Protein AF-0000000068850334 (afdb_homodimer)

Sequence (724 aa):
MRSKGRSIRSPPPAPRVQGRVHPGDVSRIAIVGTGTIGSGWAAVYLAKGYSVTAYVRTQASEDKFYSFLQSAWSKILVRGVASASDTDGWRRVKCVRSLAECVATADYVQESVVEELGLKQRIIQQIDDLAPPHVLIGTSSSFIPLSLVRARATRAPERIATAHPTLPQWDSFVEVLGSSAAHTDWLASFYGQERLRLDVAVLRKEMYGHAINALNAALSNTAFCLVNGGVCSMEDMDKSVLHLAKLIVASGGASGAMVGIVGGGSPQGATLLFTDMMLGAPVAMSACLVSWCHLPHALAAACLALLRLLGGYASLSFVKRLATWFVGLWCGPCFARWSALGGAKAFQERAIQRMSKIEEMDMRSKGRSIRSPPPAPRVQGRVHPGDVSRIAIVGTGTIGSGWAAVYLAKGYSVTAYVRTQASEDKFYSFLQSAWSKILVRGVASASDTDGWRRVKCVRSLAECVATADYVQESVVEELGLKQRIIQQIDDLAPPHVLIGTSSSFIPLSLVRARATRAPERIATAHPTLPQWDSFVEVLGSSAAHTDWLASFYGQERLRLDVAVLRKEMYGHAINALNAALSNTAFCLVNGGVCSMEDMDKSVLHLAKLIVASGGASGAMVGIVGGGSPQGATLLFTDMMLGAPVAMSACLVSWCHLPHALAAACLALLRLLGGYASLSFVKRLATWFVGLWCGPCFARWSALGGAKAFQERAIQRMSKIEEMD

Foldseek 3Di:
DPPPPPPPPDPPQQPPDPLADFLVRFAEEFFEAQPLVSLLVLLLCLQLRHAYEYAAQDPVRVVNSLVSNLVNNVLLCVLVSHPVVPSPSSVSYHYDNDPLVRQAPGNEYEYEHDQDLVVLLVVLQVSLVRHDRRYAYEYQHQFDWLCSSLVNHDNCSQSYWYWHDDSNSNQLETEIGGSDPSSQSSVCVNSPCVGSPGHYHGDYDTHGRPDPRVVVCLLVLLLQLCCQVVVDHNVVSVVVVVVVVLQQVLLVHPLQNQQQPQQLLDLLSSLLVVLLVVLCVLVSVLSSCVSPPPPPPVVNVVSVVVNVVSVVVCPPPVSSVVSSVVSCVPCVVVSVVSSVPHNDPVSVVSSVVSSVVVVVVD/DPPPPPPPPDPPQQPPDPLADFLVRFAEEFFEAQPLVSLLVLLLCLQLRHAYEYAAQDPVRVVNSLVSNLVNNVLLCVLVSHPVVPSPSSVSYHYDNDPLVRQAPGNEYEYEHDQDLVVLLVVLQVSLVRHDRRYAYEYQHQFDWLCSSLVNHDNCSQSYWYWHDDSNSSQLETEIGGSDPSSQSSVCVNSPCVGSPGHYHGDYDTHGRPDPRVVVCLLVLLLQLCCQVVVDHNVVSVVVVVVVVLQQVLLVHPLSNQQFPQQLLDLLSSLLVVLLVVLCVLVSVLSSCVSPPPPPPVVNVVSVVVNVVSVVVCPPPVSSVVSSVVSCVPCVVVSVVSSVVHNDPVSVVSSVVSSVVVVVVD

pLDDT: mean 80.31, std 19.25, range [22.86, 98.88]

Organism: Emiliania huxleyi (strain CCMP1516) (NCBI:txid280463)

Radius of gyration: 26.89 Å; Cα contacts (8 Å, |Δi|>4): 1417; chains: 2; bounding box: 62×80×63 Å

Nearest PDB structures (foldseek):
  6tnm-assembly1_A  TM=8.345E-01  e=6.930E-11  Escherichia coli K-12
  8opx-assembly1_B  TM=6.723E-01  e=6.814E-13  Mycobacterium tuberculosis H37Rv
  8opw-assembly1_A  TM=6.493E-01  e=1.882E-12  Mycobacterium tuberculosis H37Rv
  7o4u-assembly2_B  TM=6.539E-01  e=3.127E-12  Mycobacterium tuberculosis H37Rv
  1wdk-assembly1_A  TM=7.004E-01  e=3.403E-11  Pseudomonas fragi

Solvent-accessible surface area (backbone atoms only — not comparable to full-atom values): 35845 Å² total; per-residue (Å²): 134,82,79,72,71,77,70,76,71,71,75,74,82,60,73,80,47,88,70,43,62,49,59,89,69,54,49,32,35,16,35,39,26,52,43,70,66,24,15,24,49,51,35,54,43,43,52,73,68,36,45,41,28,32,39,31,84,42,72,66,50,41,55,50,26,50,53,39,20,50,54,34,35,55,48,31,32,74,66,58,67,29,59,75,85,54,80,65,55,65,67,69,52,40,78,38,72,36,66,55,69,30,30,53,74,34,39,31,36,42,37,32,57,70,98,37,57,70,60,42,19,53,52,45,24,51,47,48,69,50,31,51,85,36,33,45,36,30,30,38,56,63,43,65,35,57,72,64,44,37,60,64,28,74,78,55,43,64,43,40,28,34,45,23,57,51,78,54,62,76,50,62,41,35,38,28,33,34,67,39,72,57,51,22,42,42,49,45,46,35,43,12,74,83,60,63,53,25,48,63,24,56,40,72,41,83,39,55,19,46,64,48,45,35,40,48,32,40,33,50,47,43,50,49,14,40,33,74,65,48,27,27,48,67,72,30,46,29,49,34,50,27,53,53,20,42,44,22,46,25,35,73,8,52,52,27,28,47,24,12,58,64,12,60,17,30,47,66,41,26,33,53,52,48,24,57,31,54,57,27,36,57,45,44,50,35,41,27,46,42,49,66,38,81,43,58,71,62,56,37,46,46,42,47,47,49,28,51,53,43,53,62,35,62,58,35,67,67,51,43,53,52,39,34,51,52,35,40,68,71,44,33,69,59,33,58,67,33,24,76,68,18,45,40,71,68,42,50,52,50,21,50,52,41,38,50,56,55,59,65,72,105,134,79,82,71,70,76,70,76,70,68,76,72,81,62,72,80,46,88,70,43,63,48,58,88,70,54,51,31,36,15,35,39,27,52,44,70,65,24,16,26,50,50,34,54,42,43,50,73,67,37,45,41,28,32,39,32,85,42,72,66,50,41,54,51,24,49,53,40,23,50,54,34,36,55,49,31,33,76,66,58,67,26,58,75,84,52,79,63,54,64,68,70,53,39,77,37,71,37,67,54,69,29,30,55,75,33,41,31,36,42,36,31,55,70,98,39,57,70,60,40,18,52,51,46,25,50,48,50,70,51,32,52,85,35,33,44,36,31,29,39,56,63,43,67,34,58,72,64,44,39,61,66,29,75,78,55,42,63,44,38,28,35,46,23,57,51,78,55,63,77,49,62,43,35,38,30,33,33,67,37,72,57,51,22,41,42,48,46,47,35,42,12,73,83,61,64,54,25,48,63,23,58,40,74,40,82,39,54,20,48,65,50,45,33,38,48,31,39,34,49,47,42,52,49,14,39,33,75,67,48,27,26,49,67,72,30,46,28,50,33,50,26,54,55,21,42,45,20,48,24,36,74,7,51,49,29,27,48,24,13,57,63,10,57,19,30,49,66,41,26,32,54,52,48,24,57,32,54,58,28,35,60,44,45,50,36,41,27,46,40,50,67,37,80,42,55,71,62,54,36,44,46,43,48,48,49,27,53,54,43,54,60,35,63,56,34,66,67,52,42,51,52,39,34,50,52,35,40,68,71,44,33,70,57,34,57,66,31,24,78,75,18,44,45,68,68,50,52,51,50,20,50,53,41,39,50,56,54,59,65,72,104

Structure (mmCIF, N/CA/C/O backbone):
data_AF-0000000068850334-model_v1
#
loop_
_entity.id
_entity.type
_entity.pdbx_description
1 polymer '3-hydroxyacyl-CoA dehydrogenase NAD binding domain-containing protein'
#
loop_
_atom_site.group_PDB
_atom_site.id
_atom_site.type_symbol
_atom_site.label_atom_id
_atom_site.label_alt_id
_atom_site.label_comp_id
_atom_site.label_asym_id
_atom_site.label_entity_id
_atom_site.label_seq_id
_atom_site.pdbx_PDB_ins_code
_atom_site.Cartn_x
_atom_site.Cartn_y
_atom_site.Cartn_z
_atom_site.occupancy
_atom_site.B_iso_or_equiv
_atom_site.auth_seq_id
_atom_site.auth_comp_id
_atom_site.auth_asym_id
_atom_site.auth_atom_id
_a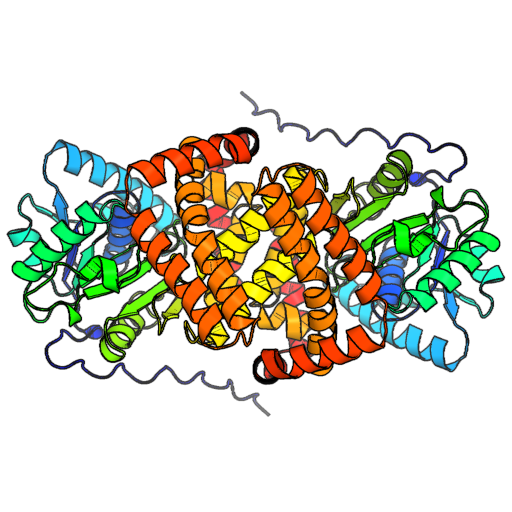tom_site.pdbx_PDB_model_num
ATOM 1 N N . MET A 1 1 ? -29.906 7.535 -24.844 1 24.23 1 MET A N 1
ATOM 2 C CA . MET A 1 1 ? -30.172 8 -23.484 1 24.23 1 MET A CA 1
ATOM 3 C C . MET A 1 1 ? -28.875 8.328 -22.766 1 24.23 1 MET A C 1
ATOM 5 O O . MET A 1 1 ? -27.984 7.484 -22.656 1 24.23 1 MET A O 1
ATOM 9 N N . ARG A 1 2 ? -28.578 9.695 -22.641 1 27.28 2 ARG A N 1
ATOM 10 C CA . ARG A 1 2 ? -27.453 10.508 -22.156 1 27.28 2 ARG A CA 1
ATOM 11 C C . ARG A 1 2 ? -27.141 10.188 -20.703 1 27.28 2 ARG A C 1
ATOM 13 O O . ARG A 1 2 ? -28 10.266 -19.828 1 27.28 2 ARG A O 1
ATOM 20 N N . SER A 1 3 ? -26.297 9.211 -20.469 1 23.38 3 SER A N 1
ATOM 21 C CA . SER A 1 3 ? -25.797 8.82 -19.156 1 23.38 3 SER A CA 1
ATOM 22 C C . SER A 1 3 ? -25.375 10.039 -18.344 1 23.38 3 SER A C 1
ATOM 24 O O . SER A 1 3 ? -24.5 10.797 -18.781 1 23.38 3 SER A O 1
ATOM 26 N N . LYS A 1 4 ? -26.359 10.664 -17.703 1 30.31 4 LYS A N 1
ATOM 27 C CA . LYS A 1 4 ? -26.188 11.828 -16.844 1 30.31 4 LYS A CA 1
ATOM 28 C C . LYS A 1 4 ? -25.031 11.625 -15.875 1 30.31 4 LYS A C 1
ATOM 30 O O . LYS A 1 4 ? -24.969 10.617 -15.164 1 30.31 4 LYS A O 1
ATOM 35 N N . GLY A 1 5 ? -23.891 12.18 -16.125 1 25.73 5 GLY A N 1
ATOM 36 C CA . GLY A 1 5 ? -22.688 12.328 -15.328 1 25.73 5 GLY A CA 1
ATOM 37 C C . GLY A 1 5 ? -22.984 12.625 -13.867 1 25.73 5 GLY A C 1
ATOM 38 O O . GLY A 1 5 ? -23.719 13.555 -13.547 1 25.73 5 GLY A O 1
ATOM 39 N N . ARG A 1 6 ? -23.188 11.602 -13.117 1 32.12 6 ARG A N 1
ATOM 40 C CA . ARG A 1 6 ? -23.516 11.875 -11.719 1 32.12 6 ARG A CA 1
ATOM 41 C C . ARG A 1 6 ? -22.719 13.062 -11.195 1 32.12 6 ARG A C 1
ATOM 43 O O . ARG A 1 6 ? -21.484 13.039 -11.211 1 32.12 6 ARG A O 1
ATOM 50 N N . SER A 1 7 ? -23.219 14.203 -11.234 1 25.81 7 SER A N 1
ATOM 51 C CA . SER A 1 7 ? -22.656 15.422 -10.656 1 25.81 7 SER A CA 1
ATOM 52 C C . SER A 1 7 ? -22.172 15.188 -9.234 1 25.81 7 SER A C 1
ATOM 54 O O . SER A 1 7 ? -22.969 14.82 -8.359 1 25.81 7 SER A O 1
ATOM 56 N N . ILE A 1 8 ? -21.078 14.641 -9.023 1 32.34 8 ILE A N 1
ATOM 57 C CA . ILE A 1 8 ? -20.5 14.68 -7.684 1 32.34 8 ILE A CA 1
ATOM 58 C C . ILE A 1 8 ? -20.797 16.031 -7.035 1 32.34 8 ILE A C 1
ATOM 60 O O . ILE A 1 8 ? -20.328 17.062 -7.508 1 32.34 8 ILE A O 1
ATOM 64 N N . ARG A 1 9 ? -21.906 16.109 -6.383 1 33.59 9 ARG A N 1
ATOM 65 C CA . ARG A 1 9 ? -22.359 17.297 -5.648 1 33.59 9 ARG A CA 1
ATOM 66 C C . ARG A 1 9 ? -21.234 17.844 -4.781 1 33.59 9 ARG A C 1
ATOM 68 O O . ARG A 1 9 ? -20.516 17.094 -4.125 1 33.59 9 ARG A O 1
ATOM 75 N N . SER A 1 10 ? -20.719 19 -5.098 1 34.28 10 SER A N 1
ATOM 76 C CA . SER A 1 10 ? -19.812 19.766 -4.254 1 34.28 10 SER A CA 1
ATOM 77 C C . SER A 1 10 ? -20.219 19.688 -2.785 1 34.28 10 SER A C 1
ATOM 79 O O . SER A 1 10 ? -21.406 19.75 -2.461 1 34.28 10 SER A O 1
ATOM 81 N N . PRO A 1 11 ? -19.406 19.078 -1.996 1 41.03 11 PRO A N 1
ATOM 82 C CA . PRO A 1 11 ? -19.859 19.125 -0.604 1 41.03 11 PRO A CA 1
ATOM 83 C C . PRO A 1 11 ? -20.453 20.469 -0.211 1 41.03 11 PRO A C 1
ATOM 85 O O . PRO A 1 11 ? -20.141 21.484 -0.819 1 41.03 11 PRO A O 1
ATOM 88 N N . PRO A 1 12 ? -21.625 20.516 0.345 1 45.41 12 PRO A N 1
ATOM 89 C CA . PRO A 1 12 ? -22.219 21.781 0.777 1 45.41 12 PRO A CA 1
ATOM 90 C C . PRO A 1 12 ? -21.203 22.734 1.393 1 45.41 12 PRO A C 1
ATOM 92 O O . PRO A 1 12 ? -20.156 22.312 1.886 1 45.41 12 PRO A O 1
ATOM 95 N N . PRO A 1 13 ? -21.359 24.078 1.088 1 48.28 13 PRO A N 1
ATOM 96 C CA . PRO A 1 13 ? -20.516 25.109 1.704 1 48.28 13 PRO A CA 1
ATOM 97 C C . PRO A 1 13 ? -20.359 24.906 3.209 1 48.28 13 PRO A C 1
ATOM 99 O O . PRO A 1 13 ? -21.281 24.438 3.877 1 48.28 13 PRO A O 1
ATOM 102 N N . ALA A 1 14 ? -19.109 24.859 3.701 1 55.06 14 ALA A N 1
ATOM 103 C CA . ALA A 1 14 ? -18.797 24.656 5.113 1 55.06 14 ALA A CA 1
ATOM 104 C C . ALA A 1 14 ? -19.578 25.625 5.992 1 55.06 14 ALA A C 1
ATOM 106 O O . ALA A 1 14 ? -19.688 26.812 5.664 1 55.06 14 ALA A O 1
ATOM 107 N N . PRO A 1 15 ? -20.344 25.156 6.957 1 52.69 15 PRO A N 1
ATOM 108 C CA . PRO A 1 15 ? -21.047 26.062 7.875 1 52.69 15 PRO A CA 1
ATOM 109 C C . PRO A 1 15 ? -20.109 27.062 8.555 1 52.69 15 PRO A C 1
ATOM 111 O O . PRO A 1 15 ? -18.922 26.766 8.766 1 52.69 15 PRO A O 1
ATOM 114 N N . ARG A 1 16 ? -20.438 28.375 8.57 1 63.31 16 ARG A N 1
ATOM 115 C CA . ARG A 1 16 ? -19.703 29.406 9.312 1 63.31 16 ARG A CA 1
ATOM 116 C C . ARG A 1 16 ? -19.5 28.969 10.766 1 63.31 16 ARG A C 1
ATOM 118 O O . ARG A 1 16 ? -20.453 28.578 11.438 1 63.31 16 ARG A O 1
ATOM 125 N N . VAL A 1 17 ? -18.25 28.625 11.039 1 73.44 17 VAL A N 1
ATOM 126 C CA . VAL A 1 17 ? -17.938 28.406 12.445 1 73.44 17 VAL A CA 1
ATOM 127 C C . VAL A 1 17 ? -18 29.734 13.203 1 73.44 17 VAL A C 1
ATOM 129 O O . VAL A 1 17 ? -17.312 30.688 12.852 1 73.44 17 VAL A O 1
ATOM 132 N N . GLN A 1 18 ? -18.922 29.828 14.086 1 70.38 18 GLN A N 1
ATOM 133 C CA . GLN A 1 18 ? -19.141 31.078 14.797 1 70.38 18 GLN A CA 1
ATOM 134 C C . GLN A 1 18 ? -17.828 31.594 15.398 1 70.38 18 GLN A C 1
ATOM 136 O O . GLN A 1 18 ? -17.094 30.844 16.047 1 70.38 18 GLN A O 1
ATOM 141 N N . GLY A 1 19 ? -17.406 32.875 15 1 76.56 19 GLY A N 1
ATOM 142 C CA . GLY A 1 19 ? -16.266 33.531 15.578 1 76.56 19 GLY A CA 1
ATOM 143 C C . GLY A 1 19 ? -14.969 33.281 14.844 1 76.56 19 GLY A C 1
ATOM 144 O O . GLY A 1 19 ? -13.898 33.688 15.281 1 76.56 19 GLY A O 1
ATOM 145 N N . ARG A 1 20 ? -15.156 32.531 13.742 1 84 20 ARG A N 1
ATOM 146 C CA . ARG A 1 20 ? -13.953 32.25 12.969 1 84 20 ARG A CA 1
ATOM 147 C C . ARG A 1 20 ? -14.023 32.906 11.594 1 84 20 ARG A C 1
ATOM 149 O O . ARG A 1 20 ? -15.109 33.156 11.07 1 84 20 ARG A O 1
ATOM 156 N N . VAL A 1 21 ? -12.844 33.156 11.07 1 90 21 VAL A N 1
ATOM 157 C CA . VAL A 1 21 ? -12.758 33.562 9.672 1 90 21 VAL A CA 1
ATOM 158 C C . VAL A 1 21 ? -13.312 32.469 8.766 1 90 21 VAL A C 1
ATOM 160 O O . VAL A 1 21 ? -13.055 31.297 8.977 1 90 21 VAL A O 1
ATOM 163 N N . HIS A 1 22 ? -14.133 32.875 7.805 1 92.31 22 HIS A N 1
ATOM 164 C CA . HIS A 1 22 ? -14.594 31.922 6.809 1 92.31 22 HIS A CA 1
ATOM 165 C C . HIS A 1 22 ? -13.445 31.469 5.922 1 92.31 22 HIS A C 1
ATOM 167 O O . HIS A 1 22 ? -12.594 32.281 5.531 1 92.31 22 HIS A O 1
ATOM 173 N N . PRO A 1 23 ? -13.398 30.156 5.621 1 93.56 23 PRO A N 1
ATOM 174 C CA . PRO A 1 23 ? -12.305 29.656 4.773 1 93.56 23 PRO A CA 1
ATOM 175 C C . PRO A 1 23 ? -12.156 30.469 3.484 1 93.56 23 PRO A C 1
ATOM 177 O O . PRO A 1 23 ? -11.031 30.672 3.01 1 93.56 23 PRO A O 1
ATOM 180 N N . GLY A 1 24 ? -13.188 30.938 2.922 1 92.81 24 GLY A N 1
ATOM 181 C CA . GLY A 1 24 ? -13.172 31.719 1.694 1 92.81 24 GLY A CA 1
ATOM 182 C C . GLY A 1 24 ? -12.617 33.125 1.884 1 92.81 24 GLY A C 1
ATOM 183 O O . GLY A 1 24 ? -12.281 33.812 0.91 1 92.81 24 GLY A O 1
ATOM 184 N N . ASP A 1 25 ? -12.484 33.594 3.119 1 94.31 25 ASP A N 1
ATOM 185 C CA . ASP A 1 25 ? -12.055 34.938 3.408 1 94.31 25 ASP A CA 1
ATOM 186 C C . ASP A 1 25 ? -10.602 34.969 3.889 1 94.31 25 ASP A C 1
ATOM 188 O O . ASP A 1 25 ? -10.078 36.031 4.238 1 94.31 25 ASP A O 1
ATOM 192 N N . VAL A 1 26 ? -9.984 33.844 3.941 1 96.81 26 VAL A N 1
ATOM 193 C CA . VAL A 1 26 ? -8.586 33.781 4.336 1 96.81 26 VAL A CA 1
ATOM 194 C C . VAL A 1 26 ? -7.715 34.406 3.26 1 96.81 26 VAL A C 1
ATOM 196 O O . VAL A 1 26 ? -7.871 34.125 2.07 1 96.81 26 VAL A O 1
ATOM 199 N N . SER A 1 27 ? -6.789 35.312 3.648 1 97.31 27 SER A N 1
ATOM 200 C CA . SER A 1 27 ? -5.863 35.938 2.717 1 97.31 27 SER A CA 1
ATOM 201 C C . SER A 1 27 ? -4.445 35.969 3.273 1 97.31 27 SER A C 1
ATOM 203 O O . SER A 1 27 ? -3.475 35.938 2.516 1 97.31 27 SER A O 1
ATOM 205 N N . ARG A 1 28 ? -4.352 36.062 4.57 1 98.31 28 ARG A N 1
ATOM 206 C CA . ARG A 1 28 ? -3.059 36.156 5.246 1 98.31 28 ARG A CA 1
ATOM 207 C C . ARG A 1 28 ? -2.807 34.906 6.09 1 98.31 28 ARG A C 1
ATOM 209 O O . ARG A 1 28 ? -3.592 34.594 6.988 1 98.31 28 ARG A O 1
ATOM 216 N N . ILE A 1 29 ? -1.682 34.25 5.832 1 98.56 29 ILE A N 1
ATOM 217 C CA . ILE A 1 29 ? -1.354 33.031 6.543 1 98.56 29 ILE A CA 1
ATOM 218 C C . ILE A 1 29 ? -0.015 33.188 7.258 1 98.56 29 ILE A C 1
ATOM 220 O O . ILE A 1 29 ? 0.958 33.656 6.672 1 98.56 29 ILE A O 1
ATOM 224 N N . ALA A 1 30 ? -0.006 32.875 8.508 1 98.88 30 ALA A N 1
ATOM 225 C CA . ALA A 1 30 ? 1.227 32.875 9.297 1 98.88 30 ALA A CA 1
ATOM 226 C C . ALA A 1 30 ? 1.837 31.469 9.352 1 98.88 30 ALA A C 1
ATOM 228 O O . ALA A 1 30 ? 1.125 30.484 9.555 1 98.88 30 ALA A O 1
ATOM 229 N N . ILE A 1 31 ? 3.121 31.422 9.211 1 98.56 31 ILE A N 1
ATOM 230 C CA . ILE A 1 31 ? 3.881 30.172 9.305 1 98.56 31 ILE A CA 1
ATOM 231 C C . ILE A 1 31 ? 4.773 30.219 10.547 1 98.56 31 ILE A C 1
ATOM 233 O O . ILE A 1 31 ? 5.613 31.109 10.688 1 98.56 31 ILE A O 1
ATOM 237 N N . VAL A 1 32 ? 4.57 29.297 11.406 1 98.62 32 VAL A N 1
ATOM 238 C CA . VAL A 1 32 ? 5.426 29.125 12.578 1 98.62 32 VAL A CA 1
ATOM 239 C C . VAL A 1 32 ? 6.117 27.766 12.516 1 98.62 32 VAL A C 1
ATOM 241 O O . VAL A 1 32 ? 5.473 26.734 12.664 1 98.62 32 VAL A O 1
ATOM 244 N N . GLY A 1 33 ? 7.363 27.672 12.414 1 97.38 33 GLY A N 1
ATOM 245 C CA . GLY A 1 33 ? 8.156 26.516 12.016 1 97.38 33 GLY A CA 1
ATOM 246 C C . GLY A 1 33 ? 8.555 26.547 10.555 1 97.38 33 GLY A C 1
ATOM 247 O O . GLY A 1 33 ? 7.703 26.422 9.664 1 97.38 33 GLY A O 1
ATOM 248 N N . THR A 1 34 ? 9.867 26.703 10.344 1 96.56 34 THR A N 1
ATOM 249 C CA . THR A 1 34 ? 10.312 27 8.992 1 96.56 34 THR A CA 1
ATOM 250 C C . THR A 1 34 ? 11.273 25.922 8.484 1 96.56 34 THR A C 1
ATOM 252 O O . THR A 1 34 ? 12.227 26.219 7.77 1 96.56 34 THR A O 1
ATOM 255 N N . GLY A 1 35 ? 11.047 24.734 8.914 1 91.81 35 GLY A N 1
ATOM 256 C CA . GLY A 1 35 ? 11.766 23.578 8.367 1 91.81 35 GLY A CA 1
ATOM 257 C C . GLY A 1 35 ? 11.172 23.078 7.07 1 91.81 35 GLY A C 1
ATOM 258 O O . GLY A 1 35 ? 10.562 23.828 6.316 1 91.81 35 GLY A O 1
ATOM 259 N N . THR A 1 36 ? 11.359 21.812 6.793 1 86.94 36 THR A N 1
ATOM 260 C CA . THR A 1 36 ? 10.93 21.203 5.543 1 86.94 36 THR A CA 1
ATOM 261 C C . THR A 1 36 ? 9.414 21.297 5.375 1 86.94 36 THR A C 1
ATOM 263 O O . THR A 1 36 ? 8.93 21.734 4.328 1 86.94 36 THR A O 1
ATOM 266 N N . ILE A 1 37 ? 8.664 20.984 6.41 1 90.44 37 ILE A N 1
ATOM 267 C CA . ILE A 1 37 ? 7.211 20.969 6.316 1 90.44 37 ILE A CA 1
ATOM 268 C C . ILE A 1 37 ? 6.691 22.406 6.211 1 90.44 37 ILE A C 1
ATOM 270 O O . ILE A 1 37 ? 5.855 22.703 5.355 1 90.44 37 ILE A O 1
ATOM 274 N N . GLY A 1 38 ? 7.223 23.266 7.105 1 95.06 38 GLY A N 1
ATOM 275 C CA . GLY A 1 38 ? 6.801 24.656 7.07 1 95.06 38 GLY A CA 1
ATOM 276 C C . GLY A 1 38 ? 7.074 25.328 5.742 1 95.06 38 GLY A C 1
ATOM 277 O O . GLY A 1 38 ? 6.234 26.078 5.23 1 95.06 38 GLY A O 1
ATOM 278 N N . SER A 1 39 ? 8.25 25.094 5.18 1 94.88 39 SER A N 1
ATOM 279 C CA . SER A 1 39 ? 8.594 25.672 3.885 1 94.88 39 SER A CA 1
ATOM 280 C C . SER A 1 39 ? 7.711 25.109 2.777 1 94.88 39 SER A C 1
ATOM 282 O O . SER A 1 39 ? 7.383 25.797 1.815 1 94.88 39 SER A O 1
ATOM 284 N N . GLY A 1 40 ? 7.414 23.828 2.912 1 93.38 40 GLY A N 1
ATOM 285 C CA . GLY A 1 40 ? 6.488 23.234 1.965 1 93.38 40 GLY A CA 1
ATOM 286 C C . GLY A 1 40 ? 5.121 23.891 1.966 1 93.38 40 GLY A C 1
ATOM 287 O O . GLY A 1 40 ? 4.586 24.219 0.906 1 93.38 40 GLY A O 1
ATOM 288 N N . TRP A 1 41 ? 4.598 24.125 3.113 1 95.69 41 TRP A N 1
ATOM 289 C CA . TRP A 1 41 ? 3.314 24.812 3.232 1 95.69 41 TRP A CA 1
ATOM 290 C C . TRP A 1 41 ? 3.404 26.234 2.684 1 95.69 41 TRP A C 1
ATOM 292 O O . TRP A 1 41 ? 2.527 26.672 1.937 1 95.69 41 TRP A O 1
ATOM 302 N N . ALA A 1 42 ? 4.445 26.906 3.084 1 96.81 42 ALA A N 1
ATOM 303 C CA . ALA A 1 42 ? 4.629 28.266 2.602 1 96.81 42 ALA A CA 1
ATOM 304 C C . ALA A 1 42 ? 4.605 28.312 1.076 1 96.81 42 ALA A C 1
ATOM 306 O O . ALA A 1 42 ? 3.949 29.188 0.488 1 96.81 42 ALA A O 1
ATOM 307 N N . ALA A 1 43 ? 5.301 27.391 0.461 1 95.38 43 ALA A N 1
ATOM 308 C CA . ALA A 1 43 ? 5.359 27.344 -0.998 1 95.38 43 ALA A CA 1
ATOM 309 C C . ALA A 1 43 ? 3.971 27.141 -1.598 1 95.38 43 ALA A C 1
ATOM 311 O O . ALA A 1 43 ? 3.6 27.828 -2.553 1 95.38 43 ALA A O 1
ATOM 312 N N . VAL A 1 44 ? 3.207 26.234 -1.049 1 94.12 44 VAL A N 1
ATOM 313 C CA . VAL A 1 44 ? 1.87 25.938 -1.554 1 94.12 44 VAL A CA 1
ATOM 314 C C . VAL A 1 44 ? 0.968 27.156 -1.382 1 94.12 44 VAL A C 1
ATOM 316 O O . VAL A 1 44 ? 0.255 27.547 -2.311 1 94.12 44 VAL A O 1
ATOM 319 N N . TYR A 1 45 ? 0.988 27.781 -0.195 1 96.25 45 TYR A N 1
ATOM 320 C CA . TYR A 1 45 ? 0.154 28.953 0.066 1 96.25 45 TYR A CA 1
ATOM 321 C C . TYR A 1 45 ? 0.504 30.094 -0.878 1 96.25 45 TYR A C 1
ATOM 323 O O . TYR A 1 45 ? -0.385 30.734 -1.446 1 96.25 45 TYR A O 1
ATOM 331 N N . LEU A 1 46 ? 1.792 30.328 -1.044 1 96.62 46 LEU A N 1
ATOM 332 C CA . LEU A 1 46 ? 2.23 31.391 -1.956 1 96.62 46 LEU A CA 1
ATOM 333 C C . LEU A 1 46 ? 1.756 31.109 -3.377 1 96.62 46 LEU A C 1
ATOM 335 O O . LEU A 1 46 ? 1.273 32 -4.066 1 96.62 46 LEU A O 1
ATOM 339 N N . ALA A 1 47 ? 1.91 29.891 -3.773 1 93.88 47 ALA A N 1
ATOM 340 C CA . ALA A 1 47 ? 1.524 29.5 -5.125 1 93.88 47 ALA A CA 1
ATOM 341 C C . ALA A 1 47 ? 0.032 29.703 -5.355 1 93.88 47 ALA A C 1
ATOM 343 O O . ALA A 1 47 ? -0.398 29.969 -6.484 1 93.88 47 ALA A O 1
ATOM 344 N N . LYS A 1 48 ? -0.722 29.594 -4.332 1 94.06 48 LYS A N 1
ATOM 345 C CA . LYS A 1 48 ? -2.172 29.719 -4.438 1 94.06 48 LYS A CA 1
ATOM 346 C C . LYS A 1 48 ? -2.604 31.172 -4.23 1 94.06 48 LYS A C 1
ATOM 348 O O . LYS A 1 48 ? -3.799 31.469 -4.199 1 94.06 48 LYS A O 1
ATOM 353 N N . GLY A 1 49 ? -1.647 32.062 -3.977 1 95.44 49 GLY A N 1
ATOM 354 C CA . GLY A 1 49 ? -1.922 33.469 -3.99 1 95.44 49 GLY A CA 1
ATOM 355 C C . GLY A 1 49 ? -2.131 34.062 -2.604 1 95.44 49 GLY A C 1
ATOM 356 O O . GLY A 1 49 ? -2.529 35.219 -2.463 1 95.44 49 GLY A O 1
ATOM 357 N N . TYR A 1 50 ? -1.875 33.344 -1.592 1 97.69 50 TYR A N 1
ATOM 358 C CA . TYR A 1 50 ? -2.02 33.875 -0.232 1 97.69 50 TYR A CA 1
ATOM 359 C C . TYR A 1 50 ? -0.812 34.719 0.166 1 97.69 50 TYR A C 1
ATOM 361 O O . TYR A 1 50 ? 0.292 34.5 -0.342 1 97.69 50 TYR A O 1
ATOM 369 N N . SER A 1 51 ? -1.075 35.688 1.018 1 98.56 51 SER A N 1
ATOM 370 C CA . SER A 1 51 ? 0.023 36.406 1.667 1 98.56 51 SER A CA 1
ATOM 371 C C . SER A 1 51 ? 0.58 35.594 2.84 1 98.56 51 SER A C 1
ATOM 373 O O . SER A 1 51 ? -0.162 35.219 3.752 1 98.56 51 SER A O 1
ATOM 375 N N . VAL A 1 52 ? 1.896 35.344 2.836 1 98.69 52 VAL A N 1
ATOM 376 C CA . VAL A 1 52 ? 2.488 34.469 3.828 1 98.69 52 VAL A CA 1
ATOM 377 C C . VAL A 1 52 ? 3.506 35.219 4.668 1 98.69 52 VAL A C 1
ATOM 379 O O . VAL A 1 52 ? 4.383 35.906 4.125 1 98.69 52 VAL A O 1
ATOM 382 N N . THR A 1 53 ? 3.369 35.219 5.984 1 98.81 53 THR A N 1
ATOM 383 C CA . THR A 1 53 ? 4.344 35.719 6.941 1 98.81 53 THR A CA 1
ATOM 384 C C . THR A 1 53 ? 4.938 34.594 7.766 1 98.81 53 THR A C 1
ATOM 386 O O . THR A 1 53 ? 4.203 33.75 8.312 1 98.81 53 THR A O 1
ATOM 389 N N . ALA A 1 54 ? 6.254 34.562 7.832 1 98.75 54 ALA A N 1
ATOM 390 C CA . ALA A 1 54 ? 6.926 33.469 8.547 1 98.75 54 ALA A CA 1
ATOM 391 C C . ALA A 1 54 ? 7.699 34.031 9.75 1 98.75 54 ALA A C 1
ATOM 393 O O . ALA A 1 54 ? 8.344 35.062 9.664 1 98.75 54 ALA A O 1
ATOM 394 N N . TYR A 1 55 ? 7.633 33.281 10.82 1 98.62 55 TYR A N 1
ATOM 395 C CA . TYR A 1 55 ? 8.391 33.625 12.023 1 98.62 55 TYR A CA 1
ATOM 396 C C . TYR A 1 55 ? 9.766 32.969 11.992 1 98.62 55 TYR A C 1
ATOM 398 O O . TYR A 1 55 ? 9.867 31.734 11.953 1 98.62 55 TYR A O 1
ATOM 406 N N . VAL A 1 56 ? 10.789 33.781 11.984 1 98 56 VAL A N 1
ATOM 407 C CA . VAL A 1 56 ? 12.18 33.312 12.039 1 98 56 VAL A CA 1
ATOM 408 C C . VAL A 1 56 ? 12.906 34 13.188 1 98 56 VAL A C 1
ATOM 410 O O . VAL A 1 56 ? 12.781 35.219 13.367 1 98 56 VAL A O 1
ATOM 413 N N . ARG A 1 57 ? 13.695 33.25 13.977 1 94.31 57 ARG A N 1
ATOM 414 C CA . ARG A 1 57 ? 14.266 33.75 15.219 1 94.31 57 ARG A CA 1
ATOM 415 C C . ARG A 1 57 ? 15.516 34.594 14.953 1 94.31 57 ARG A C 1
ATOM 417 O O . ARG A 1 57 ? 15.805 35.531 15.695 1 94.31 57 ARG A O 1
ATOM 424 N N . THR A 1 58 ? 16.312 34.125 13.922 1 95.81 58 THR A N 1
ATOM 425 C CA . THR A 1 58 ? 17.594 34.75 13.625 1 95.81 58 THR A CA 1
ATOM 426 C C . THR A 1 58 ? 17.797 34.875 12.117 1 95.81 58 THR A C 1
ATOM 428 O O . THR A 1 58 ? 16.984 34.375 11.336 1 95.81 58 THR A O 1
ATOM 431 N N . GLN A 1 59 ? 18.875 35.625 11.812 1 95.94 59 GLN A N 1
ATOM 432 C CA . GLN A 1 59 ? 19.234 35.688 10.398 1 95.94 59 GLN A CA 1
ATOM 433 C C . GLN A 1 59 ? 19.625 34.312 9.867 1 95.94 59 GLN A C 1
ATOM 435 O O . GLN A 1 59 ? 19.312 33.969 8.727 1 95.94 59 GLN A O 1
ATOM 440 N N . ALA A 1 60 ? 20.219 33.625 10.711 1 96.25 60 ALA A N 1
ATOM 441 C CA . ALA A 1 60 ? 20.641 32.281 10.305 1 96.25 60 ALA A CA 1
ATOM 442 C C . ALA A 1 60 ? 19.438 31.391 10.008 1 96.25 60 ALA A C 1
ATOM 444 O O . ALA A 1 60 ? 19.422 30.641 9.031 1 96.25 60 ALA A O 1
ATOM 445 N N . SER A 1 61 ? 18.469 31.453 10.836 1 95.19 61 SER A N 1
ATOM 446 C CA . SER A 1 61 ? 17.25 30.672 10.625 1 95.19 61 SER A CA 1
ATOM 447 C C . SER A 1 61 ? 16.5 31.156 9.391 1 95.19 61 SER A C 1
ATOM 449 O O . SER A 1 61 ? 15.859 30.359 8.695 1 95.19 61 SER A O 1
ATOM 451 N N . GLU A 1 62 ? 16.547 32.469 9.117 1 97.38 62 GLU A N 1
ATOM 452 C CA . GLU A 1 62 ? 15.938 33 7.918 1 97.38 62 GLU A CA 1
ATOM 453 C C . GLU A 1 62 ? 16.609 32.469 6.656 1 97.38 62 GLU A C 1
ATOM 455 O O . GLU A 1 62 ? 15.93 32.062 5.707 1 97.38 62 GLU A O 1
ATOM 460 N N . ASP A 1 63 ? 17.922 32.469 6.652 1 97.19 63 ASP A N 1
ATOM 461 C CA . ASP A 1 63 ? 18.672 31.953 5.516 1 97.19 63 ASP A CA 1
ATOM 462 C C . ASP A 1 63 ? 18.375 30.469 5.281 1 97.19 63 ASP A C 1
ATOM 464 O O . ASP A 1 63 ? 18.219 30.031 4.137 1 97.19 63 ASP A O 1
ATOM 468 N N . LYS A 1 64 ? 18.312 29.781 6.375 1 96.19 64 LYS A N 1
ATOM 469 C CA . LYS A 1 64 ? 17.969 28.375 6.273 1 96.19 64 LYS A CA 1
ATOM 470 C C . LYS A 1 64 ? 16.562 28.188 5.727 1 96.19 64 LYS A C 1
ATOM 472 O O . LYS A 1 64 ? 16.328 27.297 4.895 1 96.19 64 LYS A O 1
ATOM 477 N N . PHE A 1 65 ? 15.664 28.984 6.227 1 97.5 65 PHE A N 1
ATOM 478 C CA . PHE A 1 65 ? 14.289 28.938 5.742 1 97.5 65 PHE A CA 1
ATOM 479 C C . PHE A 1 65 ? 14.234 29.188 4.242 1 97.5 65 PHE A C 1
ATOM 481 O O . PHE A 1 65 ? 13.562 28.469 3.508 1 97.5 65 PHE A O 1
ATOM 488 N N . TYR A 1 66 ? 14.938 30.141 3.738 1 97.06 66 TYR A N 1
ATOM 489 C CA . TYR A 1 66 ? 14.945 30.469 2.314 1 97.06 66 TYR A CA 1
ATOM 490 C C . TYR A 1 66 ? 15.484 29.297 1.496 1 97.06 66 TYR A C 1
ATOM 492 O O . TYR A 1 66 ? 14.977 29 0.409 1 97.06 66 TYR A O 1
ATOM 500 N N . SER A 1 67 ? 16.469 28.672 2.02 1 95.88 67 SER A N 1
ATOM 501 C CA . SER A 1 67 ? 17.016 27.516 1.327 1 95.88 67 SER A CA 1
ATOM 502 C C . SER A 1 67 ? 15.961 26.422 1.193 1 95.88 67 SER A C 1
ATOM 504 O O . SER A 1 67 ? 15.781 25.844 0.113 1 95.88 67 SER A O 1
ATOM 506 N N . PHE A 1 68 ? 15.289 26.109 2.275 1 93.5 68 PHE A N 1
ATOM 507 C CA . PHE A 1 68 ? 14.234 25.109 2.252 1 93.5 68 PHE A CA 1
ATOM 508 C C . PHE A 1 68 ? 13.109 25.547 1.316 1 93.5 68 PHE A C 1
ATOM 510 O O . PHE A 1 68 ? 12.562 24.719 0.573 1 93.5 68 PHE A O 1
ATOM 517 N N . LEU A 1 69 ? 12.805 26.797 1.387 1 95.94 69 LEU A N 1
ATOM 518 C CA . LEU A 1 69 ? 11.695 27.328 0.601 1 95.94 69 LEU A CA 1
ATOM 519 C C . LEU A 1 69 ? 12.016 27.281 -0.89 1 95.94 69 LEU A C 1
ATOM 521 O O . LEU A 1 69 ? 11.141 26.969 -1.704 1 95.94 69 LEU A O 1
ATOM 525 N N . GLN A 1 70 ? 13.203 27.609 -1.24 1 95.06 70 GLN A N 1
ATOM 526 C CA . GLN A 1 70 ? 13.633 27.5 -2.631 1 95.06 70 GLN A CA 1
ATOM 527 C C . GLN A 1 70 ? 13.531 26.062 -3.131 1 95.06 70 GLN A C 1
ATOM 529 O O . GLN A 1 70 ? 13.086 25.828 -4.258 1 95.06 70 GLN A O 1
ATOM 534 N N . SER A 1 71 ? 13.953 25.203 -2.348 1 88.88 71 SER A N 1
ATOM 535 C CA . SER A 1 71 ? 13.859 23.797 -2.689 1 88.88 71 SER A CA 1
ATOM 536 C C . SER A 1 71 ? 12.406 23.359 -2.852 1 88.88 71 SER A C 1
ATOM 538 O O . SER A 1 71 ? 12.055 22.672 -3.812 1 88.88 71 SER A O 1
ATOM 540 N N . ALA A 1 72 ? 11.594 23.766 -1.944 1 90.69 72 ALA A N 1
ATOM 541 C CA . ALA A 1 72 ? 10.172 23.438 -2.016 1 90.69 72 ALA A CA 1
ATOM 542 C C . ALA A 1 72 ? 9.531 24.062 -3.254 1 90.69 72 ALA A C 1
ATOM 544 O O . ALA A 1 72 ? 8.719 23.422 -3.926 1 90.69 72 ALA A O 1
ATOM 545 N N . TRP A 1 73 ? 9.945 25.25 -3.566 1 93.38 73 TRP A N 1
ATOM 546 C CA . TRP A 1 73 ? 9.375 25.969 -4.707 1 93.38 73 TRP A CA 1
ATOM 547 C C . TRP A 1 73 ? 9.727 25.266 -6.016 1 93.38 73 TRP A C 1
ATOM 549 O O . TRP A 1 73 ? 8.883 25.156 -6.914 1 93.38 73 TRP A O 1
ATOM 559 N N . SER A 1 74 ? 10.938 24.812 -6.105 1 90 74 SER A N 1
ATOM 560 C CA . SER A 1 74 ? 11.359 24.094 -7.301 1 90 74 SER A CA 1
ATOM 561 C C . SER A 1 74 ? 10.484 22.875 -7.543 1 90 74 SER A C 1
ATOM 563 O O . SER A 1 74 ? 10.141 22.562 -8.688 1 90 74 SER A O 1
ATOM 565 N N . LYS A 1 75 ? 10.141 22.234 -6.504 1 86.5 75 LYS A N 1
ATOM 566 C CA . LYS A 1 75 ? 9.328 21.031 -6.609 1 86.5 75 LYS A CA 1
ATOM 567 C C . LYS A 1 75 ? 7.898 21.359 -7.016 1 86.5 75 LYS A C 1
ATOM 569 O O . LYS A 1 75 ? 7.285 20.641 -7.801 1 86.5 75 LYS A O 1
ATOM 574 N N . ILE A 1 76 ? 7.352 22.406 -6.504 1 87.94 76 ILE A N 1
ATOM 575 C CA . ILE A 1 76 ? 5.969 22.734 -6.828 1 87.94 76 ILE A CA 1
ATOM 576 C C . ILE A 1 76 ? 5.887 23.25 -8.266 1 87.94 76 ILE A C 1
ATOM 578 O O . ILE A 1 76 ? 4.863 23.078 -8.93 1 87.94 76 ILE A O 1
ATOM 582 N N . LEU A 1 77 ? 6.984 23.859 -8.773 1 89.25 77 LEU A N 1
ATOM 583 C CA . LEU A 1 77 ? 7.043 24.25 -10.18 1 89.25 77 LEU A CA 1
ATOM 584 C C . LEU A 1 77 ? 6.953 23.031 -11.078 1 89.25 77 LEU A C 1
ATOM 586 O O . LEU A 1 77 ? 6.172 23.016 -12.031 1 89.25 77 LEU A O 1
ATOM 590 N N . VAL A 1 78 ? 7.703 22.031 -10.695 1 84.62 78 VAL A N 1
ATOM 591 C CA . VAL A 1 78 ? 7.73 20.797 -11.477 1 84.62 78 VAL A CA 1
ATOM 592 C C . VAL A 1 78 ? 6.359 20.141 -11.438 1 84.62 78 VAL A C 1
ATOM 594 O O . VAL A 1 78 ? 5.918 19.547 -12.43 1 84.62 78 VAL A O 1
ATOM 597 N N . ARG A 1 79 ? 5.648 20.25 -10.336 1 85.94 79 ARG A N 1
ATOM 598 C CA . ARG A 1 79 ? 4.348 19.625 -10.141 1 85.94 79 ARG A CA 1
ATOM 599 C C . ARG A 1 79 ? 3.248 20.406 -10.852 1 85.94 79 ARG A C 1
ATOM 601 O O . ARG A 1 79 ? 2.141 19.891 -11.047 1 85.94 79 ARG A O 1
ATOM 608 N N . GLY A 1 80 ? 3.561 21.641 -11.219 1 84.81 80 GLY A N 1
ATOM 609 C CA . GLY A 1 80 ? 2.586 22.484 -11.898 1 84.81 80 GLY A CA 1
ATOM 610 C C . GLY A 1 80 ? 1.626 23.172 -10.953 1 84.81 80 GLY A C 1
ATOM 611 O O . GLY A 1 80 ? 0.547 23.609 -11.359 1 84.81 80 GLY A O 1
ATOM 612 N N . VAL A 1 81 ? 1.936 23.203 -9.703 1 85.75 81 VAL A N 1
ATOM 613 C CA . VAL A 1 81 ? 1.119 23.906 -8.719 1 85.75 81 VAL A CA 1
ATOM 614 C C . VAL A 1 81 ? 1.281 25.406 -8.906 1 85.75 81 VAL A C 1
ATOM 616 O O . VAL A 1 81 ? 0.325 26.172 -8.727 1 85.75 81 VAL A O 1
ATOM 619 N N . ALA A 1 82 ? 2.492 25.797 -9.219 1 88.75 82 ALA A N 1
ATOM 620 C CA . ALA A 1 82 ? 2.785 27.156 -9.625 1 88.75 82 ALA A CA 1
ATOM 621 C C . ALA A 1 82 ? 3.148 27.234 -11.109 1 88.75 82 ALA A C 1
ATOM 623 O O . ALA A 1 82 ? 3.553 26.219 -11.695 1 88.75 82 ALA A O 1
ATOM 624 N N . SER A 1 83 ? 2.984 28.391 -11.625 1 90.25 83 SER A N 1
ATOM 625 C CA . SER A 1 83 ? 3.359 28.578 -13.023 1 90.25 83 SER A CA 1
ATOM 626 C C . SER A 1 83 ? 4.863 28.406 -13.227 1 90.25 83 SER A C 1
ATOM 628 O O . SER A 1 83 ? 5.656 28.859 -12.398 1 90.25 83 SER A O 1
ATOM 630 N N . ALA A 1 84 ? 5.184 27.781 -14.297 1 87.56 84 ALA A N 1
ATOM 631 C CA . ALA A 1 84 ? 6.586 27.531 -14.617 1 87.56 84 ALA A CA 1
ATOM 632 C C . ALA A 1 84 ? 7.367 28.828 -14.734 1 87.56 84 ALA A C 1
ATOM 634 O O . ALA A 1 84 ? 8.578 28.859 -14.492 1 87.56 84 ALA A O 1
ATOM 635 N N . SER A 1 85 ? 6.691 29.844 -15.047 1 90.81 85 SER A N 1
ATOM 636 C CA . SER A 1 85 ? 7.336 31.141 -15.227 1 90.81 85 SER A CA 1
ATOM 637 C C . SER A 1 85 ? 7.574 31.828 -13.891 1 90.81 85 SER A C 1
ATOM 639 O O . SER A 1 85 ? 8.352 32.781 -13.805 1 90.81 85 SER A O 1
ATOM 641 N N . ASP A 1 86 ? 6.965 31.406 -12.812 1 93.75 86 ASP A N 1
ATOM 642 C CA . ASP A 1 86 ? 7.066 32.062 -11.508 1 93.75 86 ASP A CA 1
ATOM 643 C C . ASP A 1 86 ? 8.211 31.453 -10.688 1 93.75 86 ASP A C 1
ATOM 645 O O . ASP A 1 86 ? 8.008 31.016 -9.555 1 93.75 86 ASP A O 1
ATOM 649 N N . THR A 1 87 ? 9.43 31.5 -11.148 1 93.62 87 THR A N 1
ATOM 650 C CA . THR A 1 87 ? 10.586 30.844 -10.539 1 93.62 87 THR A CA 1
ATOM 651 C C . THR A 1 87 ? 10.945 31.516 -9.211 1 93.62 87 THR A C 1
ATOM 653 O O . THR A 1 87 ? 11.555 30.875 -8.344 1 93.62 87 THR A O 1
ATOM 656 N N . ASP A 1 88 ? 10.523 32.781 -9.062 1 94.81 88 ASP A N 1
ATOM 657 C CA . ASP A 1 88 ? 10.93 33.5 -7.855 1 94.81 88 ASP A CA 1
ATOM 658 C C . ASP A 1 88 ? 9.734 33.781 -6.945 1 94.81 88 ASP A C 1
ATOM 660 O O . ASP A 1 88 ? 9.789 34.656 -6.09 1 94.81 88 ASP 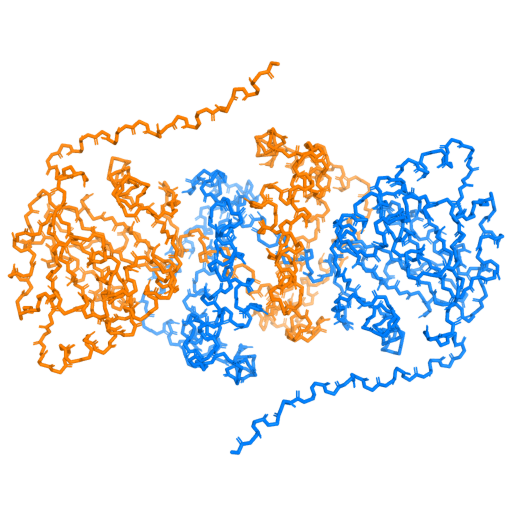A O 1
ATOM 664 N N . GLY A 1 89 ? 8.711 33.094 -7.129 1 96.25 89 GLY A N 1
ATOM 665 C CA . GLY A 1 89 ? 7.516 33.312 -6.336 1 96.25 89 GLY A CA 1
ATOM 666 C C . GLY A 1 89 ? 7.738 33.094 -4.852 1 96.25 89 GLY A C 1
ATOM 667 O O . GLY A 1 89 ? 7.027 33.656 -4.023 1 96.25 89 GLY A O 1
ATOM 668 N N . TRP A 1 90 ? 8.773 32.281 -4.508 1 96.25 90 TRP A N 1
ATOM 669 C CA . TRP A 1 90 ? 9.078 32 -3.111 1 96.25 90 TRP A CA 1
ATOM 670 C C . TRP A 1 90 ? 9.516 33.25 -2.375 1 96.25 90 TRP A C 1
ATOM 672 O O . TRP A 1 90 ? 9.406 33.344 -1.149 1 96.25 90 TRP A O 1
ATOM 682 N N . ARG A 1 91 ? 9.891 34.312 -3.041 1 96.75 91 ARG A N 1
ATOM 683 C CA . ARG A 1 91 ? 10.422 35.531 -2.441 1 96.75 91 ARG A CA 1
ATOM 684 C C . ARG A 1 91 ? 9.305 36.406 -1.867 1 96.75 91 ARG A C 1
ATOM 686 O O . ARG A 1 91 ? 9.57 37.344 -1.119 1 96.75 91 ARG A O 1
ATOM 693 N N . ARG A 1 92 ? 8.133 36.125 -2.176 1 97.81 92 ARG A N 1
ATOM 694 C CA . ARG A 1 92 ? 7.004 36.938 -1.746 1 97.81 92 ARG A CA 1
ATOM 695 C C . ARG A 1 92 ? 6.723 36.75 -0.259 1 97.81 92 ARG A C 1
ATOM 697 O O . ARG A 1 92 ? 5.938 37.5 0.33 1 97.81 92 ARG A O 1
ATOM 704 N N . VAL A 1 93 ? 7.395 35.75 0.348 1 98.38 93 VAL A N 1
ATOM 705 C CA . VAL A 1 93 ? 7.184 35.5 1.771 1 98.38 93 VAL A CA 1
ATOM 706 C C . VAL A 1 93 ? 7.766 36.656 2.588 1 98.38 93 VAL A C 1
ATOM 708 O O . VAL A 1 93 ? 8.812 37.219 2.236 1 98.38 93 VAL A O 1
ATOM 711 N N . LYS A 1 94 ? 7.117 37.062 3.607 1 98.31 94 LYS A N 1
ATOM 712 C CA . LYS A 1 94 ? 7.625 38.031 4.566 1 98.31 94 LYS A CA 1
ATOM 713 C C . LYS A 1 94 ? 8.125 37.344 5.836 1 98.31 94 LYS A C 1
ATOM 715 O O . LYS A 1 94 ? 7.387 36.562 6.465 1 98.31 94 LYS A O 1
ATOM 720 N N . CYS A 1 95 ? 9.375 37.625 6.207 1 98.5 95 CYS A N 1
ATOM 721 C CA . CYS A 1 95 ? 9.93 37.062 7.438 1 98.5 95 CYS A CA 1
ATOM 722 C C . CYS A 1 95 ? 9.945 38.094 8.547 1 98.5 95 CYS A C 1
ATOM 724 O O . CYS A 1 95 ? 10.266 39.281 8.305 1 98.5 95 CYS A O 1
ATOM 726 N N . VAL A 1 96 ? 9.531 37.719 9.719 1 98.44 96 VAL A N 1
ATOM 727 C CA . VAL A 1 96 ? 9.539 38.625 10.859 1 98.44 96 VAL A CA 1
ATOM 728 C C . VAL A 1 96 ? 10.25 37.969 12.039 1 98.44 96 VAL A C 1
ATOM 730 O O . VAL A 1 96 ? 10.367 36.719 12.086 1 98.44 96 VAL A O 1
ATOM 733 N N . ARG A 1 97 ? 10.625 38.75 13.094 1 97.62 97 ARG A N 1
ATOM 734 C CA . ARG A 1 97 ? 11.461 38.25 14.188 1 97.62 97 ARG A CA 1
ATOM 735 C C . ARG A 1 97 ? 10.656 38.125 15.469 1 97.62 97 ARG A C 1
ATOM 737 O O . ARG A 1 97 ? 11.18 37.656 16.5 1 97.62 97 ARG A O 1
ATOM 744 N N . SER A 1 98 ? 9.406 38.438 15.367 1 97.56 98 SER A N 1
ATOM 745 C CA . SER A 1 98 ? 8.508 38.344 16.516 1 97.56 98 SER A CA 1
ATOM 746 C C . SER A 1 98 ? 7.309 37.469 16.203 1 97.56 98 SER A C 1
ATOM 748 O O . SER A 1 98 ? 6.625 37.656 15.195 1 97.56 98 SER A O 1
ATOM 750 N N . LEU A 1 99 ? 7.148 36.531 17.172 1 98.31 99 LEU A N 1
ATOM 751 C CA . LEU A 1 99 ? 5.984 35.656 17 1 98.31 99 LEU A CA 1
ATOM 752 C C . LEU A 1 99 ? 4.691 36.469 17.062 1 98.31 99 LEU A C 1
ATOM 754 O O . LEU A 1 99 ? 3.764 36.219 16.281 1 98.31 99 LEU A O 1
ATOM 758 N N . ALA A 1 100 ? 4.645 37.438 17.922 1 98.06 100 ALA A N 1
ATOM 759 C CA . ALA A 1 100 ? 3.479 38.312 18.047 1 98.06 100 ALA A CA 1
ATOM 760 C C . ALA A 1 100 ? 3.178 39.031 16.734 1 98.06 100 ALA A C 1
ATOM 762 O O . ALA A 1 100 ? 2.023 39.062 16.297 1 98.06 100 ALA A O 1
ATOM 763 N N . GLU A 1 101 ? 4.191 39.562 16.094 1 98 101 GLU A N 1
ATOM 764 C CA . GLU A 1 101 ? 4.035 40.25 14.812 1 98 101 GLU A CA 1
ATOM 765 C C . GLU A 1 101 ? 3.584 39.25 13.734 1 98 101 GLU A C 1
ATOM 767 O O . GLU A 1 101 ? 2.762 39.594 12.883 1 98 101 GLU A O 1
ATOM 772 N N . CYS A 1 102 ? 4.105 38.094 13.797 1 98.5 102 CYS A N 1
ATOM 773 C CA . CYS A 1 102 ? 3.83 37.062 12.789 1 98.5 102 CYS A CA 1
ATOM 774 C C . CYS A 1 102 ? 2.352 36.719 12.766 1 98.5 102 CYS A C 1
ATOM 776 O O . CYS A 1 102 ? 1.76 36.531 11.695 1 98.5 102 CYS A O 1
ATOM 778 N N . VAL A 1 103 ? 1.706 36.625 13.969 1 98.38 103 VAL A N 1
ATOM 779 C CA . VAL A 1 103 ? 0.367 36.062 14.031 1 98.38 103 VAL A CA 1
ATOM 780 C C . VAL A 1 103 ? -0.669 37.156 14.188 1 98.38 103 VAL A C 1
ATOM 782 O O . VAL A 1 103 ? -1.874 36.906 14.102 1 98.38 103 VAL A O 1
ATOM 785 N N . ALA A 1 104 ? -0.253 38.406 14.312 1 96.38 104 ALA A N 1
ATOM 786 C CA . ALA A 1 104 ? -1.11 39.5 14.719 1 96.38 104 ALA A CA 1
ATOM 787 C C . ALA A 1 104 ? -2.225 39.719 13.695 1 96.38 104 ALA A C 1
ATOM 789 O O . ALA A 1 104 ? -3.355 40.062 14.07 1 96.38 104 ALA A O 1
ATOM 790 N N . THR A 1 105 ? -1.958 39.562 12.438 1 94.44 105 THR A N 1
ATOM 791 C CA . THR A 1 105 ? -2.945 39.906 11.414 1 94.44 105 THR A CA 1
ATOM 792 C C . THR A 1 105 ? -3.32 38.656 10.602 1 94.44 105 THR A C 1
ATOM 794 O O . THR A 1 105 ? -3.904 38.781 9.523 1 94.44 105 THR A O 1
ATOM 797 N N . ALA A 1 106 ? -2.939 37.531 11.07 1 97.75 106 ALA A N 1
ATOM 798 C CA . ALA A 1 106 ? -3.172 36.312 10.312 1 97.75 106 ALA A CA 1
ATOM 799 C C . ALA A 1 106 ? -4.656 35.969 10.289 1 97.75 106 ALA A C 1
ATOM 801 O O . ALA A 1 106 ? -5.375 36.219 11.258 1 97.75 106 ALA A O 1
ATOM 802 N N . ASP A 1 107 ? -5.07 35.375 9.148 1 97.81 107 ASP A N 1
ATOM 803 C CA . ASP A 1 107 ? -6.395 34.75 9.031 1 97.81 107 ASP A CA 1
ATOM 804 C C . ASP A 1 107 ? -6.34 33.25 9.32 1 97.81 107 ASP A C 1
ATOM 806 O O . ASP A 1 107 ? -7.371 32.625 9.562 1 97.81 107 ASP A O 1
ATOM 810 N N . TYR A 1 108 ? -5.227 32.688 9.273 1 97.81 108 TYR A N 1
ATOM 811 C CA . TYR A 1 108 ? -4.906 31.297 9.562 1 97.81 108 TYR A CA 1
ATOM 812 C C . TYR A 1 108 ? -3.453 31.141 9.992 1 97.81 108 TYR A C 1
ATOM 814 O O . TYR A 1 108 ? -2.57 31.828 9.469 1 97.81 108 TYR A O 1
ATOM 822 N N . VAL A 1 109 ? -3.217 30.312 10.984 1 98.69 109 VAL A N 1
ATOM 823 C CA . VAL A 1 109 ? -1.855 30.062 11.445 1 98.69 109 VAL A CA 1
ATOM 824 C C . VAL A 1 109 ? -1.507 28.594 11.227 1 98.69 109 VAL A C 1
ATOM 826 O O . VAL A 1 109 ? -2.254 27.703 11.641 1 98.69 109 VAL A O 1
ATOM 829 N N . GLN A 1 110 ? -0.404 28.359 10.555 1 98.19 110 GLN A N 1
ATOM 830 C CA . GLN A 1 110 ? 0.129 27.016 10.328 1 98.19 110 GLN A CA 1
ATOM 831 C C . GLN A 1 110 ? 1.364 26.766 11.188 1 98.19 110 GLN A C 1
ATOM 833 O O . GLN A 1 110 ? 2.4 27.406 11 1 98.19 110 GLN A O 1
ATOM 838 N N . GLU A 1 111 ? 1.268 25.891 12.109 1 98.44 111 GLU A N 1
ATOM 839 C CA . GLU A 1 111 ? 2.387 25.5 12.961 1 98.44 111 GLU A CA 1
ATOM 840 C C . GLU A 1 111 ? 3.062 24.234 12.43 1 98.44 111 GLU A C 1
ATOM 842 O O . GLU A 1 111 ? 2.395 23.25 12.141 1 98.44 111 GLU A O 1
ATOM 847 N N . SER A 1 112 ? 4.383 24.25 12.25 1 96.5 112 SER A N 1
ATOM 848 C CA . SER A 1 112 ? 5.129 23.125 11.688 1 96.5 112 SER A CA 1
ATOM 849 C C . SER A 1 112 ? 6.473 22.953 12.383 1 96.5 112 SER A C 1
ATOM 851 O O . SER A 1 112 ? 7.461 22.578 11.75 1 96.5 112 SER A O 1
ATOM 853 N N . VAL A 1 113 ? 6.574 23.297 13.625 1 94.5 113 VAL A N 1
ATOM 854 C CA . VAL A 1 113 ? 7.836 23.125 14.344 1 94.5 113 VAL A CA 1
ATOM 855 C C . VAL A 1 113 ? 8.141 21.641 14.492 1 94.5 113 VAL A C 1
ATOM 857 O O . VAL A 1 113 ? 7.285 20.781 14.211 1 94.5 113 VAL A O 1
ATOM 860 N N . VAL A 1 114 ? 9.305 21.312 14.859 1 86.81 114 VAL A N 1
ATOM 861 C CA . VAL A 1 114 ? 9.797 19.953 14.945 1 86.81 114 VAL A CA 1
ATOM 862 C C . VAL A 1 114 ? 8.852 19.109 15.789 1 86.81 114 VAL A C 1
ATOM 864 O O . VAL A 1 114 ? 8.188 19.625 16.688 1 86.81 114 VAL A O 1
ATOM 867 N N . GLU A 1 115 ? 8.844 17.828 15.547 1 85.44 115 GLU A N 1
ATOM 868 C CA . GLU A 1 115 ? 7.898 16.891 16.141 1 85.44 115 GLU A CA 1
ATOM 869 C C . GLU A 1 115 ? 8.336 16.5 17.562 1 85.44 115 GLU A C 1
ATOM 871 O O . GLU A 1 115 ? 8.633 15.328 17.828 1 85.44 115 GLU A O 1
ATOM 876 N N . GLU A 1 116 ? 8.336 17.422 18.391 1 81.38 116 GLU A N 1
ATOM 877 C CA . GLU A 1 116 ? 8.609 17.266 19.812 1 81.38 116 GLU A CA 1
ATOM 878 C C . GLU A 1 116 ? 7.473 17.812 20.672 1 81.38 116 GLU A C 1
ATOM 880 O O . GLU A 1 116 ? 7.141 19 20.578 1 81.38 116 GLU A O 1
ATOM 885 N N . LEU A 1 117 ? 6.93 16.922 21.5 1 84.12 117 LEU A N 1
ATOM 886 C CA . LEU A 1 117 ? 5.688 17.25 22.188 1 84.12 117 LEU A CA 1
ATOM 887 C C . LEU A 1 117 ? 5.84 18.516 23.016 1 84.12 117 LEU A C 1
ATOM 889 O O . LEU A 1 117 ? 5.023 19.438 22.922 1 84.12 117 LEU A O 1
ATOM 893 N N . GLY A 1 118 ? 6.91 18.516 23.859 1 86.69 118 GLY A N 1
ATOM 894 C CA . GLY A 1 118 ? 7.102 19.688 24.703 1 86.69 118 GLY A CA 1
ATOM 895 C C . GLY A 1 118 ? 7.219 20.984 23.922 1 86.69 118 GLY A C 1
ATOM 896 O O . GLY A 1 118 ? 6.613 21.984 24.297 1 86.69 118 GLY A O 1
ATOM 897 N N . LEU A 1 119 ? 7.953 20.953 22.922 1 90.75 119 LEU A N 1
ATOM 898 C CA . LEU A 1 119 ? 8.148 22.141 22.078 1 90.75 119 LEU A CA 1
ATOM 899 C C . LEU A 1 119 ? 6.844 22.531 21.391 1 90.75 119 LEU A C 1
ATOM 901 O O . LEU A 1 119 ? 6.488 23.719 21.375 1 90.75 119 LEU A O 1
ATOM 905 N N . LYS A 1 120 ? 6.141 21.625 20.891 1 92.44 120 LYS A N 1
ATOM 906 C CA . LYS A 1 120 ? 4.883 21.906 20.203 1 92.44 120 LYS A CA 1
ATOM 907 C C . LYS A 1 120 ? 3.848 22.469 21.172 1 92.44 120 LYS A C 1
ATOM 909 O O . LYS A 1 120 ? 3.141 23.422 20.828 1 92.44 120 LYS A O 1
ATOM 914 N N . GLN A 1 121 ? 3.789 21.922 22.328 1 93.81 121 GLN A N 1
ATOM 915 C CA . GLN A 1 121 ? 2.844 22.422 23.312 1 93.81 121 GLN A CA 1
ATOM 916 C C . GLN A 1 121 ? 3.15 23.859 23.688 1 93.81 121 GLN A C 1
ATOM 918 O O . GLN A 1 121 ? 2.244 24.703 23.781 1 93.81 121 GLN A O 1
ATOM 923 N N . ARG A 1 122 ? 4.402 24.094 23.875 1 96.19 122 ARG A N 1
ATOM 924 C CA . ARG A 1 122 ? 4.816 25.453 24.234 1 96.19 122 ARG A CA 1
ATOM 925 C C . ARG A 1 122 ? 4.496 26.438 23.125 1 96.19 122 ARG A C 1
ATOM 927 O O . ARG A 1 122 ? 3.939 27.516 23.375 1 96.19 122 ARG A O 1
ATOM 934 N N . ILE A 1 123 ? 4.844 26.094 21.922 1 97.56 123 ILE A N 1
ATOM 935 C CA . ILE A 1 123 ? 4.652 27 20.781 1 97.56 123 ILE A CA 1
ATOM 936 C C . ILE A 1 123 ? 3.16 27.188 20.531 1 97.56 123 ILE A C 1
ATOM 938 O O . ILE A 1 123 ? 2.711 28.297 20.234 1 97.56 123 ILE A O 1
ATOM 942 N N . ILE A 1 124 ? 2.402 26.172 20.609 1 97.94 124 ILE A N 1
ATOM 943 C CA . ILE A 1 124 ? 0.96 26.25 20.391 1 97.94 124 ILE A CA 1
ATOM 944 C C . ILE A 1 124 ? 0.323 27.125 21.469 1 97.94 124 ILE A C 1
ATOM 946 O O . ILE A 1 124 ? -0.562 27.938 21.172 1 97.94 124 ILE A O 1
ATOM 950 N N . GLN A 1 125 ? 0.775 26.969 22.672 1 97.88 125 GLN A N 1
ATOM 951 C CA . GLN A 1 125 ? 0.291 27.828 23.75 1 97.88 125 GLN A CA 1
ATOM 952 C C . GLN A 1 125 ? 0.583 29.297 23.453 1 97.88 125 GLN A C 1
ATOM 954 O O . GLN A 1 125 ? -0.276 30.156 23.641 1 97.88 125 GLN A O 1
ATOM 959 N N . GLN A 1 126 ? 1.763 29.562 23.031 1 98.31 126 GLN A N 1
ATOM 960 C CA . GLN A 1 126 ? 2.154 30.922 22.703 1 98.31 126 GLN A CA 1
ATOM 961 C C . GLN A 1 126 ? 1.305 31.484 21.562 1 98.31 126 GLN A C 1
ATOM 963 O O . GLN A 1 126 ? 0.844 32.625 21.625 1 98.31 126 GLN A O 1
ATOM 968 N N . ILE A 1 127 ? 1.105 30.719 20.516 1 98.56 127 ILE A N 1
ATOM 969 C CA . ILE A 1 127 ? 0.28 31.141 19.391 1 98.56 127 ILE A CA 1
ATOM 970 C C . ILE A 1 127 ? -1.143 31.422 19.859 1 98.56 127 ILE A C 1
ATOM 972 O O . ILE A 1 127 ? -1.741 32.438 19.5 1 98.56 127 ILE A O 1
ATOM 976 N N . ASP A 1 128 ? -1.669 30.516 20.656 1 97.69 128 ASP A N 1
ATOM 977 C CA . ASP A 1 128 ? -3.006 30.672 21.219 1 97.69 128 ASP A CA 1
ATOM 978 C C . ASP A 1 128 ? -3.133 31.984 21.969 1 97.69 128 ASP A C 1
ATOM 980 O O . ASP A 1 128 ? -4.137 32.688 21.828 1 97.69 128 ASP A O 1
ATOM 984 N N . ASP A 1 129 ? -2.115 32.344 22.688 1 97.5 129 ASP A N 1
ATOM 985 C CA . ASP A 1 129 ? -2.113 33.562 23.5 1 97.5 129 ASP A CA 1
ATOM 986 C C . ASP A 1 129 ? -2.047 34.812 22.625 1 97.5 129 ASP A C 1
ATOM 988 O O . ASP A 1 129 ? -2.627 35.844 22.969 1 97.5 129 ASP A O 1
ATOM 992 N N . LEU A 1 130 ? -1.354 34.75 21.5 1 98.12 130 LEU A N 1
ATOM 993 C CA . LEU A 1 130 ? -0.969 35.938 20.766 1 98.12 130 LEU A CA 1
ATOM 994 C C . LEU A 1 130 ? -1.898 36.156 19.578 1 98.12 130 LEU A C 1
ATOM 996 O O . LEU A 1 130 ? -2.125 37.312 19.172 1 98.12 130 LEU A O 1
ATOM 1000 N N . ALA A 1 131 ? -2.393 35.125 18.969 1 97.12 131 ALA A N 1
ATOM 1001 C CA . ALA A 1 131 ? -3.17 35.219 17.75 1 97.12 131 ALA A CA 1
ATOM 1002 C C . ALA A 1 131 ? -4.57 35.781 18.031 1 97.12 131 ALA A C 1
ATOM 1004 O O . ALA A 1 131 ? -5.129 35.531 19.094 1 97.12 131 ALA A O 1
ATOM 1005 N N . PRO A 1 132 ? -5.141 36.406 17.031 1 94.56 132 PRO A N 1
ATOM 1006 C CA . PRO A 1 132 ? -6.523 36.875 17.203 1 94.56 132 PRO A CA 1
ATOM 1007 C C . PRO A 1 132 ? -7.492 35.719 17.453 1 94.56 132 PRO A C 1
ATOM 1009 O O . PRO A 1 132 ? -7.293 34.625 16.922 1 94.56 132 PRO A O 1
ATOM 1012 N N . PRO A 1 133 ? -8.531 35.938 18.141 1 90.44 133 PRO A N 1
ATOM 1013 C CA . PRO A 1 133 ? -9.445 34.875 18.547 1 90.44 133 PRO A CA 1
ATOM 1014 C C . PRO A 1 133 ? -10.148 34.219 17.359 1 90.44 133 PRO A C 1
ATOM 1016 O O . PRO A 1 133 ? -10.562 33.062 17.438 1 90.44 133 PRO A O 1
ATOM 1019 N N . HIS A 1 134 ? -10.234 34.875 16.281 1 91.25 134 HIS A N 1
ATOM 1020 C CA . HIS A 1 134 ? -11.016 34.375 15.148 1 91.25 134 HIS A CA 1
ATOM 1021 C C . HIS A 1 134 ? -10.188 33.469 14.266 1 91.25 134 HIS A C 1
ATOM 1023 O O . HIS A 1 134 ? -10.695 32.906 13.297 1 91.25 134 HIS A O 1
ATOM 1029 N N . VAL A 1 135 ? -8.961 33.281 14.594 1 95.56 135 VAL A N 1
ATOM 1030 C CA . VAL A 1 135 ? -8.039 32.562 13.727 1 95.56 135 VAL A CA 1
ATOM 1031 C C . VAL A 1 135 ? -8.016 31.078 14.125 1 95.56 135 VAL A C 1
ATOM 1033 O O . VAL A 1 135 ? -8.016 30.75 15.312 1 95.56 135 VAL A O 1
ATOM 1036 N N . LEU A 1 136 ? -8.141 30.219 13.164 1 97.19 136 LEU A N 1
ATOM 1037 C CA . LEU A 1 136 ? -7.871 28.797 13.391 1 97.19 136 LEU A CA 1
ATOM 1038 C C . LEU A 1 136 ? -6.375 28.516 13.344 1 97.19 136 LEU A C 1
ATOM 1040 O O . LEU A 1 136 ? -5.648 29.125 12.547 1 97.19 136 LEU A O 1
ATOM 1044 N N . ILE A 1 137 ? -5.938 27.688 14.234 1 98.06 137 ILE A N 1
ATOM 1045 C CA . ILE A 1 137 ? -4.531 27.297 14.32 1 98.06 137 ILE A CA 1
ATOM 1046 C C . ILE A 1 137 ? -4.371 25.844 13.906 1 98.06 137 ILE A C 1
ATOM 1048 O O . ILE A 1 137 ? -4.867 24.938 14.586 1 98.06 137 ILE A O 1
ATOM 1052 N N . GLY A 1 138 ? -3.709 25.609 12.766 1 97.81 138 GLY A N 1
ATOM 1053 C CA . GLY A 1 138 ? -3.461 24.266 12.273 1 97.81 138 GLY A CA 1
ATOM 1054 C C . GLY A 1 138 ? -2.045 23.781 12.531 1 97.81 138 GLY A C 1
ATOM 1055 O O . GLY A 1 138 ? -1.081 24.422 12.109 1 97.81 138 GLY A O 1
ATOM 1056 N N . THR A 1 139 ? -1.892 22.672 13.219 1 97.5 139 THR A N 1
ATOM 1057 C CA . THR A 1 139 ? -0.591 22.031 13.391 1 97.5 139 THR A CA 1
ATOM 1058 C C . THR A 1 139 ? -0.368 20.953 12.336 1 97.5 139 THR A C 1
ATOM 1060 O O . THR A 1 139 ? -1.307 20.266 11.938 1 97.5 139 THR A O 1
ATOM 1063 N N . SER A 1 140 ? 0.879 20.812 11.914 1 95.12 140 SER A N 1
ATOM 1064 C CA . SER A 1 140 ? 1.25 19.797 10.938 1 95.12 140 SER A CA 1
A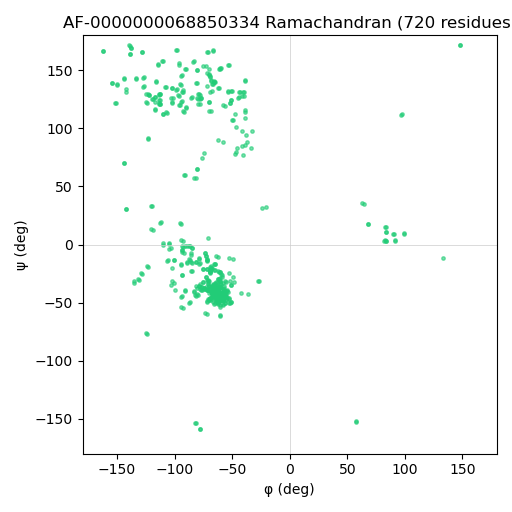TOM 1065 C C . SER A 1 140 ? 1.742 18.516 11.625 1 95.12 140 SER A C 1
ATOM 1067 O O . SER A 1 140 ? 2.43 17.703 11.008 1 95.12 140 SER A O 1
ATOM 1069 N N . SER A 1 141 ? 1.458 18.359 12.844 1 90.19 141 SER A N 1
ATOM 1070 C CA . SER A 1 141 ? 1.945 17.188 13.578 1 90.19 141 SER A CA 1
ATOM 1071 C C . SER A 1 141 ? 1.641 15.898 12.828 1 90.19 141 SER A C 1
ATOM 1073 O O . SER A 1 141 ? 0.508 15.68 12.398 1 90.19 141 SER A O 1
ATOM 1075 N N . SER A 1 142 ? 2.656 15.062 12.727 1 86.69 142 SER A N 1
ATOM 1076 C CA . SER A 1 142 ? 2.537 13.852 11.93 1 86.69 142 SER A CA 1
ATOM 1077 C C . SER A 1 142 ? 2.111 12.664 12.789 1 86.69 142 SER A C 1
ATOM 1079 O O . SER A 1 142 ? 1.516 11.711 12.297 1 86.69 142 SER A O 1
ATOM 1081 N N . PHE A 1 143 ? 2.445 12.773 14.047 1 80.94 143 PHE A N 1
ATOM 1082 C CA . PHE A 1 143 ? 2.203 11.578 14.844 1 80.94 143 PHE A CA 1
ATOM 1083 C C . PHE A 1 143 ? 1.472 11.922 16.141 1 80.94 143 PHE A C 1
ATOM 1085 O O . PHE A 1 143 ? 0.623 11.164 16.594 1 80.94 143 PHE A O 1
ATOM 1092 N N . ILE A 1 144 ? 1.683 13.109 16.672 1 81.81 144 ILE A N 1
ATOM 1093 C CA . ILE A 1 144 ? 1.174 13.469 17.984 1 81.81 144 ILE A CA 1
ATOM 1094 C C . ILE A 1 144 ? -0.319 13.781 17.891 1 81.81 144 ILE A C 1
ATOM 1096 O O . ILE A 1 144 ? -0.736 14.633 17.109 1 81.81 144 ILE A O 1
ATOM 1100 N N . PRO A 1 145 ? -1.071 13.094 18.719 1 82.5 145 PRO A N 1
ATOM 1101 C CA . PRO A 1 145 ? -2.514 13.352 18.703 1 82.5 145 PRO A CA 1
ATOM 1102 C C . PRO A 1 145 ? -2.861 14.797 19.047 1 82.5 145 PRO A C 1
ATOM 1104 O O . PRO A 1 145 ? -2.17 15.43 19.844 1 82.5 145 PRO A O 1
ATOM 1107 N N . LEU A 1 146 ? -3.945 15.258 18.547 1 91.69 146 LEU A N 1
ATOM 1108 C CA . LEU A 1 146 ? -4.391 16.641 18.688 1 91.69 146 LEU A CA 1
ATOM 1109 C C . LEU A 1 146 ? -4.598 17 20.141 1 91.69 146 LEU A C 1
ATOM 1111 O O . LEU A 1 146 ? -4.23 18.094 20.578 1 91.69 146 LEU A O 1
ATOM 1115 N N . SER A 1 147 ? -5.184 16.094 20.906 1 87.94 147 SER A N 1
ATOM 1116 C CA . SER A 1 147 ? -5.469 16.359 22.312 1 87.94 147 SER A CA 1
ATOM 1117 C C . SER A 1 147 ? -4.191 16.656 23.094 1 87.94 147 SER A C 1
ATOM 1119 O O . SER A 1 147 ? -4.191 17.469 24.016 1 87.94 147 SER A O 1
ATOM 1121 N N . LEU A 1 148 ? -3.135 16.016 22.719 1 85.94 148 LEU A N 1
ATOM 1122 C CA . LEU A 1 148 ? -1.854 16.25 23.375 1 85.94 148 LEU A CA 1
ATOM 1123 C C . LEU A 1 148 ? -1.231 17.562 22.891 1 85.94 148 LEU A C 1
ATOM 1125 O O . LEU A 1 148 ? -0.669 18.312 23.688 1 85.94 148 LEU A O 1
ATOM 1129 N N . VAL A 1 149 ? -1.349 17.844 21.672 1 91.56 149 VAL A N 1
ATOM 1130 C CA . VAL A 1 149 ? -0.781 19.062 21.078 1 91.56 149 VAL A CA 1
ATOM 1131 C C . VAL A 1 149 ? -1.396 20.281 21.75 1 91.56 149 VAL A C 1
ATOM 1133 O O . VAL A 1 149 ? -0.688 21.234 22.078 1 91.56 149 VAL A O 1
ATOM 1136 N N . ARG A 1 150 ? -2.67 20.281 22 1 95.06 150 ARG A N 1
ATOM 1137 C CA . ARG A 1 150 ? -3.361 21.484 22.453 1 95.06 150 ARG A CA 1
ATOM 1138 C C . ARG A 1 150 ? -3.441 21.516 23.984 1 95.06 150 ARG A C 1
ATOM 1140 O O . ARG A 1 150 ? -4.055 22.406 24.562 1 95.06 150 ARG A O 1
ATOM 1147 N N . ALA A 1 151 ? -2.863 20.578 24.625 1 92.31 151 ALA A N 1
ATOM 1148 C CA . ALA A 1 151 ? -3.09 20.312 26.047 1 92.31 151 ALA A CA 1
ATOM 1149 C C . ALA A 1 151 ? -2.709 21.516 26.891 1 92.31 151 ALA A C 1
ATOM 1151 O O . ALA A 1 151 ? -3.287 21.734 27.969 1 92.31 151 ALA A O 1
ATOM 1152 N N . ARG A 1 152 ? -1.813 22.312 26.5 1 94 152 ARG A N 1
ATOM 1153 C CA . ARG A 1 152 ? -1.323 23.406 27.328 1 94 152 ARG A CA 1
ATOM 1154 C C . ARG A 1 152 ? -1.959 24.734 26.922 1 94 152 ARG A C 1
ATOM 1156 O O . ARG A 1 152 ? -1.773 25.75 27.594 1 94 152 ARG A O 1
ATOM 1163 N N . ALA A 1 153 ? -2.586 24.734 25.797 1 96.19 153 ALA A N 1
ATOM 1164 C CA . ALA A 1 153 ? -3.293 25.953 25.391 1 96.19 153 ALA A CA 1
ATOM 1165 C C . ALA A 1 153 ? -4.457 26.25 26.328 1 96.19 153 ALA A C 1
ATOM 1167 O O . ALA A 1 153 ? -5.227 25.344 26.688 1 96.19 153 ALA A O 1
ATOM 1168 N N . THR A 1 154 ? -4.648 27.547 26.656 1 94.62 154 THR A N 1
ATOM 1169 C CA . THR A 1 154 ? -5.648 27.844 27.688 1 94.62 154 THR A CA 1
ATOM 1170 C C . THR A 1 154 ? -6.633 28.906 27.188 1 94.62 154 THR A C 1
ATOM 1172 O O . THR A 1 154 ? -7.75 29 27.703 1 94.62 154 THR A O 1
ATOM 1175 N N . ARG A 1 155 ? -6.254 29.719 26.281 1 95.88 155 ARG A N 1
ATOM 1176 C CA . ARG A 1 155 ? -7.129 30.812 25.859 1 95.88 155 ARG A CA 1
ATOM 1177 C C . ARG A 1 155 ? -8.289 30.281 25.016 1 95.88 155 ARG A C 1
ATOM 1179 O O . ARG A 1 155 ? -9.453 30.469 25.375 1 95.88 155 ARG A O 1
ATOM 1186 N N . ALA A 1 156 ? -7.961 29.641 23.938 1 94.88 156 ALA A N 1
ATOM 1187 C CA . ALA A 1 156 ? -8.977 29.047 23.078 1 94.88 156 ALA A CA 1
ATOM 1188 C C . ALA A 1 156 ? -8.484 27.719 22.484 1 94.88 156 ALA A C 1
ATOM 1190 O O . ALA A 1 156 ? -8.312 27.609 21.266 1 94.88 156 ALA A O 1
ATOM 1191 N N . PRO A 1 157 ? -8.359 26.703 23.312 1 94.94 157 PRO A N 1
ATOM 1192 C CA . PRO A 1 157 ? -7.824 25.422 22.828 1 94.94 157 PRO A CA 1
ATOM 1193 C C . PRO A 1 157 ? -8.688 24.797 21.734 1 94.94 157 PRO A C 1
ATOM 1195 O O . PRO A 1 157 ? -8.195 24 20.938 1 94.94 157 PRO A O 1
ATOM 1198 N N . GLU A 1 158 ? -9.938 25.125 21.656 1 93.94 158 GLU A N 1
ATOM 1199 C CA . GLU A 1 158 ? -10.867 24.5 20.719 1 93.94 158 GLU A CA 1
ATOM 1200 C C . GLU A 1 158 ? -10.539 24.906 19.281 1 93.94 158 GLU A C 1
ATOM 1202 O O . GLU A 1 158 ? -10.977 24.234 18.344 1 93.94 158 GLU A O 1
ATOM 1207 N N . ARG A 1 159 ? -9.797 26 19.078 1 96.31 159 ARG A N 1
ATOM 1208 C CA . ARG A 1 159 ? -9.508 26.453 17.719 1 96.31 159 ARG A CA 1
ATOM 1209 C C . ARG A 1 159 ? -8.281 25.75 17.156 1 96.31 159 ARG A C 1
ATOM 1211 O O . ARG A 1 159 ? -7.926 25.953 15.992 1 96.31 159 ARG A O 1
ATOM 1218 N N . ILE A 1 160 ? -7.594 25.016 18.031 1 97.5 160 ILE A N 1
ATOM 1219 C CA . ILE A 1 160 ? -6.418 24.281 17.594 1 97.5 160 ILE A CA 1
ATOM 1220 C C . ILE A 1 160 ? -6.852 23 16.875 1 97.5 160 ILE A C 1
ATOM 1222 O O . ILE A 1 160 ? -7.719 22.266 17.359 1 97.5 160 ILE A O 1
ATOM 1226 N N . ALA A 1 161 ? -6.281 22.797 15.672 1 97.62 161 ALA A N 1
ATOM 1227 C CA . ALA A 1 161 ? -6.621 21.688 14.805 1 97.62 161 ALA A CA 1
ATOM 1228 C C . ALA A 1 161 ? -5.375 21.078 14.172 1 97.62 161 ALA A C 1
ATOM 1230 O O . ALA A 1 161 ? -4.27 21.594 14.344 1 97.62 161 ALA A O 1
ATOM 1231 N N . THR A 1 162 ? -5.574 19.938 13.555 1 97.12 162 THR A N 1
ATOM 1232 C CA . THR A 1 162 ? -4.469 19.281 12.867 1 97.12 162 THR A CA 1
ATOM 1233 C C . THR A 1 162 ? -4.703 19.266 11.359 1 97.12 162 THR A C 1
ATOM 1235 O O . THR A 1 162 ? -5.793 18.906 10.898 1 97.12 162 THR A O 1
ATOM 1238 N N . ALA A 1 163 ? -3.773 19.688 10.641 1 96.31 163 ALA A N 1
ATOM 1239 C CA . ALA A 1 163 ? -3.656 19.531 9.195 1 96.31 163 ALA A CA 1
ATOM 1240 C C . ALA A 1 163 ? -2.348 18.828 8.828 1 96.31 163 ALA A C 1
ATOM 1242 O O . ALA A 1 163 ? -1.33 19.484 8.602 1 96.31 163 ALA A O 1
ATOM 1243 N N . HIS A 1 164 ? -2.395 17.531 8.734 1 93.69 164 HIS A N 1
ATOM 1244 C CA . HIS A 1 164 ? -1.208 16.703 8.547 1 93.69 164 HIS A CA 1
ATOM 1245 C C . HIS A 1 164 ? -0.938 16.453 7.066 1 93.69 164 HIS A C 1
ATOM 1247 O O . HIS A 1 164 ? -1.723 15.789 6.391 1 93.69 164 HIS A O 1
ATOM 1253 N N . PRO A 1 165 ? 0.175 17 6.605 1 89.06 165 PRO A N 1
ATOM 1254 C CA . PRO A 1 165 ? 0.549 16.703 5.223 1 89.06 165 PRO A CA 1
ATOM 1255 C C . PRO A 1 165 ? 1.284 15.383 5.074 1 89.06 165 PRO A C 1
ATOM 1257 O O . PRO A 1 165 ? 1.744 14.812 6.066 1 89.06 165 PRO A O 1
ATOM 1260 N N . THR A 1 166 ? 1.213 14.875 3.803 1 76.88 166 THR A N 1
ATOM 1261 C CA . THR A 1 166 ? 2.207 13.844 3.523 1 76.88 166 THR A CA 1
ATOM 1262 C C . THR A 1 166 ? 3.605 14.445 3.451 1 76.88 166 THR A C 1
ATOM 1264 O O . THR A 1 166 ? 3.758 15.656 3.301 1 76.88 166 THR A O 1
ATOM 1267 N N . LEU A 1 167 ? 4.605 13.734 3.762 1 63.28 167 LEU A N 1
ATOM 1268 C CA . LEU A 1 167 ? 5.953 14.273 3.891 1 63.28 167 LEU A CA 1
ATOM 1269 C C . LEU A 1 167 ? 6.375 14.992 2.613 1 63.28 167 LEU A C 1
ATOM 1271 O O . LEU A 1 167 ? 6.914 16.094 2.668 1 63.28 167 LEU A O 1
ATOM 1275 N N . PRO A 1 168 ? 6.129 14.266 1.491 1 66.69 168 PRO A N 1
ATOM 1276 C CA . PRO A 1 168 ? 6.52 15.172 0.413 1 66.69 168 PRO A CA 1
ATOM 1277 C C . PRO A 1 168 ? 5.453 16.219 0.113 1 66.69 168 PRO A C 1
ATOM 1279 O O . PRO A 1 168 ? 4.297 15.883 -0.137 1 66.69 168 PRO A O 1
ATOM 1282 N N . GLN A 1 169 ? 5.844 17.422 0.255 1 64 169 GLN A N 1
ATOM 1283 C CA . GLN A 1 169 ? 4.938 18.562 0.162 1 64 169 GLN A CA 1
ATOM 1284 C C . GLN A 1 169 ? 4.324 18.656 -1.232 1 64 169 GLN A C 1
ATOM 1286 O O . GLN A 1 169 ? 3.365 19.406 -1.441 1 64 169 GLN A O 1
ATOM 1291 N N . TRP A 1 170 ? 4.922 17.844 -2.045 1 71.88 170 TRP A N 1
ATOM 1292 C CA . TRP A 1 170 ? 4.406 17.953 -3.406 1 71.88 170 TRP A CA 1
ATOM 1293 C C . TRP A 1 170 ? 3.301 16.922 -3.646 1 71.88 170 TRP A C 1
ATOM 1295 O O . TRP A 1 170 ? 2.701 16.891 -4.723 1 71.88 170 TRP A O 1
ATOM 1305 N N . ASP A 1 171 ? 3.086 16.172 -2.592 1 81 171 ASP A N 1
ATOM 1306 C CA . ASP A 1 171 ? 1.888 15.344 -2.654 1 81 171 ASP A CA 1
ATOM 1307 C C . ASP A 1 171 ? 0.634 16.172 -2.359 1 81 171 ASP A C 1
ATOM 1309 O O . ASP A 1 171 ? 0.628 17 -1.444 1 81 171 ASP A O 1
ATOM 1313 N N . SER A 1 172 ? -0.385 16.172 -3.125 1 87.5 172 SER A N 1
ATOM 1314 C CA . SER A 1 172 ? -1.613 16.953 -3.002 1 87.5 172 SER A CA 1
ATOM 1315 C C . SER A 1 172 ? -2.592 16.281 -2.039 1 87.5 172 SER A C 1
ATOM 1317 O O . SER A 1 172 ? -3.742 16.031 -2.395 1 87.5 172 SER A O 1
ATOM 1319 N N . PHE A 1 173 ? -2.109 16.078 -0.812 1 93 173 PHE A N 1
ATOM 1320 C CA . PHE A 1 173 ? -2.916 15.336 0.151 1 93 173 PHE A CA 1
ATOM 1321 C C . PHE A 1 173 ? -2.732 15.898 1.556 1 93 173 PHE A C 1
ATOM 1323 O O . PHE A 1 173 ? -1.624 16.281 1.939 1 93 173 PHE A O 1
ATOM 1330 N N . VAL A 1 174 ? -3.811 15.922 2.307 1 96 174 VAL A N 1
ATOM 1331 C CA . VAL A 1 174 ? -3.752 16.375 3.691 1 96 174 VAL A CA 1
ATOM 1332 C C . VAL A 1 174 ? -4.812 15.656 4.52 1 96 174 VAL A C 1
ATOM 1334 O O . VAL A 1 174 ? -5.914 15.391 4.031 1 96 174 VAL A O 1
ATOM 1337 N N . GLU A 1 175 ? -4.496 15.234 5.688 1 96.69 175 GLU A N 1
ATOM 1338 C CA . GLU A 1 175 ? -5.457 14.742 6.668 1 96.69 175 GLU A CA 1
ATOM 1339 C C . GLU A 1 175 ? -5.816 15.82 7.684 1 96.69 175 GLU A C 1
ATOM 1341 O O . GLU A 1 175 ? -4.934 16.5 8.219 1 96.69 175 GLU A O 1
ATOM 1346 N N . VAL A 1 176 ? -7.109 16.016 7.992 1 97.69 176 VAL A N 1
ATOM 1347 C CA . VAL A 1 176 ? -7.504 17.141 8.844 1 97.69 176 VAL A CA 1
ATOM 1348 C C . VAL A 1 176 ? -8.352 16.625 10.008 1 97.69 176 VAL A C 1
ATOM 1350 O O . VAL A 1 176 ? -9.148 15.695 9.844 1 97.69 176 VAL A O 1
ATOM 1353 N N . LEU A 1 177 ? -8.156 17.234 11.125 1 97.38 177 LEU A N 1
ATOM 1354 C CA . LEU A 1 177 ? -8.938 16.969 12.336 1 97.38 177 LEU A CA 1
ATOM 1355 C C . LEU A 1 177 ? -9.016 18.203 13.211 1 97.38 177 LEU A C 1
ATOM 1357 O O . LEU A 1 177 ? -7.98 18.766 13.586 1 97.38 177 LEU A O 1
ATOM 1361 N N . GLY A 1 178 ? -10.203 18.672 13.492 1 96.88 178 GLY A N 1
ATOM 1362 C CA . GLY A 1 178 ? -10.422 19.766 14.438 1 96.88 178 GLY A CA 1
ATOM 1363 C C . GLY A 1 178 ? -10.828 19.281 15.82 1 96.88 178 GLY A C 1
ATOM 1364 O O . GLY A 1 178 ? -11.078 18.094 16.016 1 96.88 178 GLY A O 1
ATOM 1365 N N . SER A 1 179 ? -10.781 20.203 16.75 1 92.94 179 SER A N 1
ATOM 1366 C CA . SER A 1 179 ? -11.258 19.906 18.094 1 92.94 179 SER A CA 1
ATOM 1367 C C . SER A 1 179 ? -12.781 19.797 18.109 1 92.94 179 SER A C 1
ATOM 1369 O O . SER A 1 179 ? -13.359 19.328 19.094 1 92.94 179 SER A O 1
ATOM 1371 N N . SER A 1 180 ? -13.398 20.219 17.094 1 93.06 180 SER A N 1
ATOM 1372 C CA . SER A 1 180 ? -14.828 20.031 16.859 1 93.06 180 SER A CA 1
ATOM 1373 C C . SER A 1 180 ? -15.117 19.688 15.406 1 93.06 180 SER A C 1
ATOM 1375 O O . SER A 1 180 ? -14.266 19.891 14.531 1 93.06 180 SER A O 1
ATOM 1377 N N . ALA A 1 181 ? -16.312 19.188 15.188 1 92.56 181 ALA A N 1
ATOM 1378 C CA . ALA A 1 181 ? -16.703 18.859 13.82 1 92.56 181 ALA A CA 1
ATOM 1379 C C . ALA A 1 181 ? -16.688 20.094 12.93 1 92.56 181 ALA A C 1
ATOM 1381 O O . ALA A 1 181 ? -16.312 20.016 11.766 1 92.56 181 ALA A O 1
ATOM 1382 N N . ALA A 1 182 ? -17.078 21.188 13.523 1 93.81 182 ALA A N 1
ATOM 1383 C CA . ALA A 1 182 ? -17.125 22.422 12.766 1 93.81 182 ALA A CA 1
ATOM 1384 C C . ALA A 1 182 ? -15.719 22.859 12.336 1 93.81 182 ALA A C 1
ATOM 1386 O O . ALA A 1 182 ? -15.516 23.297 11.203 1 93.81 182 ALA A O 1
ATOM 1387 N N . HIS A 1 183 ? -14.797 22.766 13.234 1 95.25 183 HIS A N 1
ATOM 1388 C CA . HIS A 1 183 ? -13.422 23.125 12.914 1 95.25 183 HIS A CA 1
ATOM 1389 C C . HIS A 1 183 ? -12.812 22.156 11.906 1 95.25 183 HIS A C 1
ATOM 1391 O O . HIS A 1 183 ? -12.023 22.547 11.055 1 95.25 183 HIS A O 1
ATOM 1397 N N . THR A 1 184 ? -13.18 20.906 12.023 1 96.81 184 THR A N 1
ATOM 1398 C CA . THR A 1 184 ? -12.75 19.922 11.039 1 96.81 184 THR A CA 1
ATOM 1399 C C . THR A 1 184 ? -13.266 20.281 9.648 1 96.81 184 THR A C 1
ATOM 1401 O O . THR A 1 184 ? -12.516 20.25 8.672 1 96.81 184 THR A O 1
ATOM 1404 N N . ASP A 1 185 ? -14.492 20.594 9.602 1 95.12 185 ASP A N 1
ATOM 1405 C CA . ASP A 1 185 ? -15.117 20.953 8.328 1 95.12 185 ASP A CA 1
ATOM 1406 C C . ASP A 1 185 ? -14.516 22.234 7.758 1 95.12 185 ASP A C 1
ATOM 1408 O O . ASP A 1 185 ? -14.406 22.391 6.539 1 95.12 185 ASP A O 1
ATOM 1412 N N . TRP A 1 186 ? -14.203 23.156 8.648 1 96 186 TRP A N 1
ATOM 1413 C CA . TRP A 1 186 ? -13.516 24.375 8.227 1 96 186 TRP A CA 1
ATOM 1414 C C . TRP A 1 186 ? -12.219 24.031 7.5 1 96 186 TRP A C 1
ATOM 1416 O O . TRP A 1 186 ? -11.984 24.516 6.387 1 96 186 TRP A O 1
ATOM 1426 N N . LEU A 1 187 ? -11.43 23.188 8.109 1 97 187 LEU A N 1
ATOM 1427 C CA . LEU A 1 187 ? -10.156 22.781 7.508 1 97 187 LEU A CA 1
ATOM 1428 C C . LEU A 1 187 ? -10.383 22.062 6.184 1 97 187 LEU A C 1
ATOM 1430 O O . LEU A 1 187 ? -9.656 22.297 5.211 1 97 187 LEU A O 1
ATOM 1434 N N . ALA A 1 188 ? -11.32 21.188 6.207 1 96.75 188 ALA A N 1
ATOM 1435 C CA . ALA A 1 188 ? -11.617 20.438 4.992 1 96.75 188 ALA A CA 1
ATOM 1436 C C . ALA A 1 188 ? -11.977 21.359 3.84 1 96.75 188 ALA A C 1
ATOM 1438 O O . ALA A 1 188 ? -11.547 21.156 2.705 1 96.75 188 ALA A O 1
ATOM 1439 N N . SER A 1 189 ? -12.719 22.359 4.105 1 95.94 189 SER A N 1
ATOM 1440 C CA . SER A 1 189 ? -13.102 23.344 3.096 1 95.94 189 SER A CA 1
ATOM 1441 C C . SER A 1 189 ? -11.898 24.172 2.639 1 95.94 189 SER A C 1
ATOM 1443 O O . SER A 1 189 ? -11.719 24.391 1.44 1 95.94 189 SER A O 1
ATOM 1445 N N . PHE A 1 190 ? -11.133 24.625 3.537 1 96.69 190 PHE A N 1
ATOM 1446 C CA . PHE A 1 190 ? -9.984 25.469 3.238 1 96.69 190 PHE A CA 1
ATOM 1447 C C . PHE A 1 190 ? -8.961 24.719 2.387 1 96.69 190 PHE A C 1
ATOM 1449 O O . PHE A 1 190 ? -8.484 25.234 1.376 1 96.69 190 PHE A O 1
ATOM 1456 N N . TYR A 1 191 ? -8.695 23.469 2.764 1 96.44 191 TYR A N 1
ATOM 1457 C CA . TYR A 1 191 ? -7.672 22.703 2.07 1 96.44 191 TYR A CA 1
ATOM 1458 C C . TYR A 1 191 ? -8.242 22.016 0.831 1 96.44 191 TYR A C 1
ATOM 1460 O O . TYR A 1 191 ? -7.496 21.594 -0.053 1 96.44 191 TYR A O 1
ATOM 1468 N N . GLY A 1 192 ? -9.453 21.922 0.708 1 94.44 192 GLY A N 1
ATOM 1469 C CA . GLY A 1 192 ? -10.125 21.141 -0.314 1 94.44 192 GLY A CA 1
ATOM 1470 C C . GLY A 1 192 ? -10.148 21.812 -1.672 1 94.44 192 GLY A C 1
ATOM 1471 O O . GLY A 1 192 ? -9.328 22.703 -1.94 1 94.44 192 GLY A O 1
ATOM 1472 N N . GLN A 1 193 ? -11.07 21.406 -2.506 1 88.62 193 GLN A N 1
ATOM 1473 C CA . GLN A 1 193 ? -11.109 21.688 -3.938 1 88.62 193 GLN A CA 1
ATOM 1474 C C . GLN A 1 193 ? -11.406 23.172 -4.199 1 88.62 193 GLN A C 1
ATOM 1476 O O . GLN A 1 193 ? -10.992 23.719 -5.223 1 88.62 193 GLN A O 1
ATOM 1481 N N . GLU A 1 194 ? -11.969 23.766 -3.258 1 87.06 194 GLU A N 1
ATOM 1482 C CA . GLU A 1 194 ? -12.391 25.141 -3.537 1 87.06 194 GLU A CA 1
ATOM 1483 C C . GLU A 1 194 ? -11.258 26.125 -3.297 1 87.06 194 GLU A C 1
ATOM 1485 O O . GLU A 1 194 ? -11.25 27.219 -3.861 1 87.06 194 GLU A O 1
ATOM 1490 N N . ARG A 1 195 ? -10.305 25.781 -2.518 1 92.06 195 ARG A N 1
ATOM 1491 C CA . ARG A 1 195 ? -9.273 26.734 -2.143 1 92.06 195 ARG A CA 1
ATOM 1492 C C . ARG A 1 195 ? -7.883 26.203 -2.48 1 92.06 195 ARG A C 1
ATOM 1494 O O . ARG A 1 195 ? -7.367 26.453 -3.574 1 92.06 195 ARG A O 1
ATOM 1501 N N . LEU A 1 196 ? -7.395 25.328 -1.735 1 92.62 196 LEU A N 1
ATOM 1502 C CA . LEU A 1 196 ? -6.031 24.844 -1.955 1 92.62 196 LEU A CA 1
ATOM 1503 C C . LEU A 1 196 ? -6.023 23.672 -2.916 1 92.62 196 LEU A C 1
ATOM 1505 O O . LEU A 1 196 ? -4.961 23.25 -3.379 1 92.62 196 LEU A O 1
ATOM 1509 N N . ARG A 1 197 ? -7.133 23.016 -3.201 1 91 197 ARG A N 1
ATOM 1510 C CA . ARG A 1 197 ? -7.332 21.938 -4.176 1 91 197 ARG A CA 1
ATOM 1511 C C . ARG A 1 197 ? -6.508 20.703 -3.818 1 91 197 ARG A C 1
ATOM 1513 O O . ARG A 1 197 ? -5.879 20.109 -4.688 1 91 197 ARG A O 1
ATOM 1520 N N . LEU A 1 198 ? -6.391 20.469 -2.58 1 92.81 198 LEU A N 1
ATOM 1521 C CA . LEU A 1 198 ? -5.777 19.234 -2.115 1 92.81 198 LEU A CA 1
ATOM 1522 C C . LEU A 1 198 ? -6.832 18.141 -1.926 1 92.81 198 LEU A C 1
ATOM 1524 O O . LEU A 1 198 ? -8.023 18.438 -1.791 1 92.81 198 LEU A O 1
ATOM 1528 N N . ASP A 1 199 ? -6.41 16.922 -2.102 1 93.25 199 ASP A N 1
ATOM 1529 C CA . ASP A 1 199 ? -7.23 15.82 -1.619 1 93.25 199 ASP A CA 1
ATOM 1530 C C . ASP A 1 199 ? -7.234 15.758 -0.093 1 93.25 199 ASP A C 1
ATOM 1532 O O . ASP A 1 199 ? -6.172 15.766 0.535 1 93.25 199 ASP A O 1
ATOM 1536 N N . VAL A 1 200 ? -8.422 15.828 0.498 1 96.06 200 VAL A N 1
ATOM 1537 C CA . VAL A 1 200 ? -8.516 15.961 1.948 1 96.06 200 VAL A CA 1
ATOM 1538 C C . VAL A 1 200 ? -9.133 14.695 2.543 1 96.06 200 VAL A C 1
ATOM 1540 O O . VAL A 1 200 ? -10.219 14.273 2.125 1 96.06 200 VAL A O 1
ATOM 1543 N N . ALA A 1 201 ? -8.477 14.039 3.395 1 96.69 201 ALA A N 1
ATOM 1544 C CA . ALA A 1 201 ? -9.07 13.008 4.238 1 96.69 201 ALA A CA 1
ATOM 1545 C C . ALA A 1 201 ? -9.516 13.578 5.578 1 96.69 201 ALA A C 1
ATOM 1547 O O . ALA A 1 201 ? -8.703 14.141 6.32 1 96.69 201 ALA A O 1
ATOM 1548 N N . VAL A 1 202 ? -10.75 13.414 5.879 1 97.69 202 VAL A N 1
ATOM 1549 C CA . VAL A 1 202 ? -11.336 13.984 7.086 1 97.69 202 VAL A CA 1
ATOM 1550 C C . VAL A 1 202 ? -11.344 12.945 8.203 1 97.69 202 VAL A C 1
ATOM 1552 O O . VAL A 1 202 ? -11.938 11.875 8.062 1 97.69 202 VAL A O 1
ATOM 1555 N N . LEU A 1 203 ? -10.703 13.25 9.258 1 95.38 203 LEU A N 1
ATOM 1556 C CA . LEU A 1 203 ? -10.727 12.406 10.453 1 95.38 203 LEU A CA 1
ATOM 1557 C C . LEU A 1 203 ? -11.773 12.906 11.445 1 95.38 203 LEU A C 1
ATOM 1559 O O . LEU A 1 203 ? -12.102 14.086 11.461 1 95.38 203 LEU A O 1
ATOM 1563 N N . ARG A 1 204 ? -12.234 11.992 12.289 1 93.69 204 ARG A N 1
ATOM 1564 C CA . ARG A 1 204 ? -13.25 12.344 13.273 1 93.69 204 ARG A CA 1
ATOM 1565 C C . ARG A 1 204 ? -12.781 12.016 14.688 1 93.69 204 ARG A C 1
ATOM 1567 O O . ARG A 1 204 ? -13.352 12.508 15.664 1 93.69 204 ARG A O 1
ATOM 1574 N N . LYS A 1 205 ? -11.82 11.188 14.758 1 86.56 205 LYS A N 1
ATOM 1575 C CA . LYS A 1 205 ? -11.164 10.852 16.016 1 86.56 205 LYS A CA 1
ATOM 1576 C C . LYS A 1 205 ? -9.648 10.875 15.867 1 86.56 205 LYS A C 1
ATOM 1578 O O . LYS A 1 205 ? -9.117 10.547 14.805 1 86.56 205 LYS A O 1
ATOM 1583 N N . GLU A 1 206 ? -9.023 11.359 16.938 1 83.88 206 GLU A N 1
ATOM 1584 C CA . GLU A 1 206 ? -7.562 11.414 16.875 1 83.88 206 GLU A CA 1
ATOM 1585 C C . GLU A 1 206 ? -6.953 10.016 16.891 1 83.88 206 GLU A C 1
ATOM 1587 O O . GLU A 1 206 ? -7.512 9.094 17.5 1 83.88 206 GLU A O 1
ATOM 1592 N N . MET A 1 207 ? -5.91 9.859 16.188 1 75.94 207 MET A N 1
ATOM 1593 C CA . MET A 1 207 ? -5.113 8.641 16.078 1 75.94 207 MET A CA 1
ATOM 1594 C C . MET A 1 207 ? -3.625 8.969 16 1 75.94 207 MET A C 1
ATOM 1596 O O . MET A 1 207 ? -3.232 9.914 15.305 1 75.94 207 MET A O 1
ATOM 1600 N N . TYR A 1 208 ? -2.863 8.242 16.844 1 76.12 208 TYR A N 1
ATOM 1601 C CA . TYR A 1 208 ? -1.423 8.422 16.703 1 76.12 208 TYR A CA 1
ATOM 1602 C C . TYR A 1 208 ? -0.979 8.117 15.273 1 76.12 208 TYR A C 1
ATOM 1604 O O . TYR A 1 208 ? -1.188 7.012 14.773 1 76.12 208 TYR A O 1
ATOM 1612 N N . GLY A 1 209 ? -0.411 9.094 14.602 1 80.62 209 GLY A N 1
ATOM 1613 C CA . GLY A 1 209 ? 0.024 8.906 13.227 1 80.62 209 GLY A CA 1
ATOM 1614 C C . GLY A 1 209 ? -1.093 9.094 12.219 1 80.62 209 GLY A C 1
ATOM 1615 O O . GLY A 1 209 ? -0.902 8.859 11.023 1 80.62 209 GLY A O 1
ATOM 1616 N N . HIS A 1 210 ? -2.27 9.461 12.75 1 88.25 210 HIS A N 1
ATOM 1617 C CA . HIS A 1 210 ? -3.408 9.656 11.859 1 88.25 210 HIS A CA 1
ATOM 1618 C C . HIS A 1 210 ? -3.701 8.398 11.055 1 88.25 210 HIS A C 1
ATOM 1620 O O . HIS A 1 210 ? -3.594 7.285 11.578 1 88.25 210 HIS A O 1
ATOM 1626 N N . ALA A 1 211 ? -4.27 8.516 9.898 1 86 211 ALA A N 1
ATOM 1627 C CA . ALA A 1 211 ? -4.621 7.312 9.148 1 86 211 ALA A CA 1
ATOM 1628 C C . ALA A 1 211 ? -3.449 6.832 8.297 1 86 211 ALA A C 1
ATOM 1630 O O . ALA A 1 211 ? -3.045 5.672 8.383 1 86 211 ALA A O 1
ATOM 1631 N N . ILE A 1 212 ? -2.854 7.719 7.535 1 89.44 212 ILE A N 1
ATOM 1632 C CA . ILE A 1 212 ? -1.873 7.332 6.523 1 89.44 212 ILE A CA 1
ATOM 1633 C C . ILE A 1 212 ? -0.628 6.77 7.203 1 89.44 212 ILE A C 1
ATOM 1635 O O . ILE A 1 212 ? -0.044 5.793 6.73 1 89.44 212 ILE A O 1
ATOM 1639 N N . ASN A 1 213 ? -0.19 7.383 8.281 1 84.94 213 ASN A N 1
ATOM 1640 C CA . ASN A 1 213 ? 1.012 6.883 8.938 1 84.94 213 ASN A CA 1
ATOM 1641 C C . ASN A 1 213 ? 0.731 5.598 9.719 1 84.94 213 ASN A C 1
ATOM 1643 O O . ASN A 1 213 ? 1.609 4.746 9.852 1 84.94 213 ASN A O 1
ATOM 1647 N N . ALA A 1 214 ? -0.46 5.496 10.234 1 77.38 214 ALA A N 1
ATOM 1648 C CA . ALA A 1 214 ? -0.836 4.219 10.836 1 77.38 214 ALA A CA 1
ATOM 1649 C C . ALA A 1 214 ? -0.79 3.096 9.805 1 77.38 214 ALA A C 1
ATOM 1651 O O . ALA A 1 214 ? -0.307 1.997 10.086 1 77.38 214 ALA A O 1
ATOM 1652 N N . LEU A 1 215 ? -1.322 3.354 8.648 1 83 215 LEU A N 1
ATOM 1653 C CA . LEU A 1 215 ? -1.291 2.395 7.547 1 83 215 LEU A CA 1
ATOM 1654 C C . LEU A 1 215 ? 0.145 2.07 7.148 1 83 215 LEU A C 1
ATOM 1656 O O . LEU A 1 215 ? 0.494 0.901 6.969 1 83 215 LEU A O 1
ATOM 1660 N N . ASN A 1 216 ? 0.907 3.117 7 1 84.12 216 ASN A N 1
ATOM 1661 C CA . ASN A 1 216 ? 2.305 2.93 6.625 1 84.12 216 ASN A CA 1
ATOM 1662 C C . ASN A 1 216 ? 3.059 2.109 7.668 1 84.12 216 ASN A C 1
ATOM 1664 O O . ASN A 1 216 ? 3.902 1.281 7.32 1 84.12 216 ASN A O 1
ATOM 1668 N N . ALA A 1 217 ? 2.801 2.393 8.867 1 73.94 217 ALA A N 1
ATOM 1669 C CA . ALA A 1 217 ? 3.436 1.637 9.945 1 73.94 217 ALA A CA 1
ATOM 1670 C C . ALA A 1 217 ? 3.111 0.15 9.844 1 73.94 217 ALA A C 1
ATOM 1672 O O . ALA A 1 217 ? 3.998 -0.697 9.977 1 73.94 217 ALA A O 1
ATOM 1673 N N . ALA A 1 218 ? 1.864 -0.151 9.648 1 72.88 218 ALA A N 1
ATOM 1674 C CA . ALA A 1 218 ? 1.452 -1.547 9.523 1 72.88 218 ALA A CA 1
ATOM 1675 C C . ALA A 1 218 ? 2.143 -2.219 8.336 1 72.88 218 ALA A C 1
ATOM 1677 O O . ALA A 1 218 ? 2.656 -3.332 8.461 1 72.88 218 ALA A O 1
ATOM 1678 N N . LEU A 1 219 ? 2.127 -1.555 7.262 1 81.19 219 LEU A N 1
ATOM 1679 C CA . LEU A 1 219 ? 2.727 -2.078 6.039 1 81.19 219 LEU A CA 1
ATOM 1680 C C . LEU A 1 219 ? 4.227 -2.289 6.219 1 81.19 219 LEU A C 1
ATOM 1682 O O . LEU A 1 219 ? 4.746 -3.369 5.926 1 81.19 219 LEU A O 1
ATOM 1686 N N . SER A 1 220 ? 4.914 -1.278 6.695 1 75.69 220 SER A N 1
ATOM 1687 C CA . SER A 1 220 ? 6.367 -1.32 6.832 1 75.69 220 SER A CA 1
ATOM 1688 C C . SER A 1 220 ? 6.797 -2.355 7.867 1 75.69 220 SER A C 1
ATOM 1690 O O . SER A 1 220 ? 7.758 -3.096 7.648 1 75.69 220 SER A O 1
ATOM 1692 N N . ASN A 1 221 ? 6.098 -2.328 8.938 1 70.38 221 ASN A N 1
ATOM 1693 C CA . ASN A 1 221 ? 6.441 -3.303 9.969 1 70.38 221 ASN A CA 1
ATOM 1694 C C . ASN A 1 221 ? 6.312 -4.734 9.453 1 70.38 221 ASN A C 1
ATOM 1696 O O . ASN A 1 221 ? 7.168 -5.578 9.727 1 70.38 221 ASN A O 1
ATOM 1700 N N . THR A 1 222 ? 5.227 -5.004 8.789 1 73.31 222 THR A N 1
ATOM 1701 C CA . THR A 1 222 ? 5.035 -6.332 8.219 1 73.31 222 THR A CA 1
ATOM 1702 C C . THR A 1 222 ? 6.145 -6.664 7.227 1 73.31 222 THR A C 1
ATOM 1704 O O . THR A 1 222 ? 6.711 -7.758 7.262 1 73.31 222 THR A O 1
ATOM 1707 N N . ALA A 1 223 ? 6.457 -5.738 6.383 1 78.69 223 ALA A N 1
ATOM 1708 C CA . ALA A 1 223 ? 7.516 -5.934 5.395 1 78.69 223 ALA A CA 1
ATOM 1709 C C . ALA A 1 223 ? 8.844 -6.262 6.074 1 78.69 223 ALA A C 1
ATOM 1711 O O . ALA A 1 223 ? 9.516 -7.23 5.703 1 78.69 223 ALA A O 1
ATOM 1712 N N . PHE A 1 224 ? 9.18 -5.48 7.082 1 70.44 224 PHE A N 1
ATOM 1713 C CA . PHE A 1 224 ? 10.453 -5.676 7.766 1 70.44 224 PHE A CA 1
ATOM 1714 C C . PHE A 1 224 ? 10.469 -7.02 8.492 1 70.44 224 PHE A C 1
ATOM 1716 O O . PHE A 1 224 ? 11.492 -7.707 8.508 1 70.44 224 PHE A O 1
ATOM 1723 N N . CYS A 1 225 ? 9.359 -7.316 9.07 1 68.38 225 CYS A N 1
ATOM 1724 C CA . CYS A 1 225 ? 9.266 -8.586 9.781 1 68.38 225 CYS A CA 1
ATOM 1725 C C . CYS A 1 225 ? 9.492 -9.758 8.844 1 68.38 225 CYS A C 1
ATOM 1727 O O . CYS A 1 225 ? 10.203 -10.711 9.18 1 68.38 225 CYS A O 1
ATOM 1729 N N . LEU A 1 226 ? 8.914 -9.727 7.711 1 75.06 226 LEU A N 1
ATOM 1730 C CA . LEU A 1 226 ? 9.047 -10.82 6.75 1 75.06 226 LEU A CA 1
ATOM 1731 C C . LEU A 1 226 ? 10.469 -10.906 6.211 1 75.06 226 LEU A C 1
ATOM 1733 O O . LEU A 1 226 ? 11.016 -12 6.059 1 75.06 226 LEU A O 1
ATOM 1737 N N . VAL A 1 227 ? 11.055 -9.766 5.941 1 77.19 227 VAL A N 1
ATOM 1738 C CA . VAL A 1 227 ? 12.43 -9.734 5.438 1 77.19 227 VAL A CA 1
ATOM 1739 C C . VAL A 1 227 ? 13.383 -10.266 6.504 1 77.19 227 VAL A C 1
ATOM 1741 O O . VAL A 1 227 ? 14.211 -11.141 6.23 1 77.19 227 VAL A O 1
ATOM 1744 N N . ASN A 1 228 ? 13.25 -9.727 7.695 1 68.31 228 ASN A N 1
ATOM 1745 C CA . ASN A 1 228 ? 14.125 -10.141 8.789 1 68.31 228 ASN A CA 1
ATOM 1746 C C . ASN A 1 228 ? 13.906 -11.609 9.148 1 68.31 228 ASN A C 1
ATOM 1748 O O . ASN A 1 228 ? 14.828 -12.281 9.609 1 68.31 228 ASN A O 1
ATOM 1752 N N . GLY A 1 229 ? 12.688 -12.023 8.977 1 69 229 GLY A N 1
ATOM 1753 C CA . GLY A 1 229 ? 12.359 -13.422 9.219 1 69 229 GLY A CA 1
ATOM 1754 C C . GLY A 1 229 ? 12.883 -14.352 8.133 1 69 229 GLY A C 1
ATOM 1755 O O . GLY A 1 22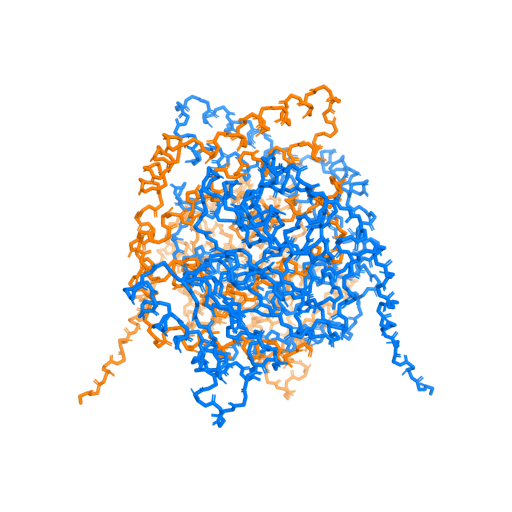9 ? 12.766 -15.57 8.25 1 69 229 GLY A O 1
ATOM 1756 N N . GLY A 1 230 ? 13.43 -13.82 7.043 1 77.88 230 GLY A N 1
ATOM 1757 C CA . GLY A 1 230 ? 14.062 -14.609 6.004 1 77.88 230 GLY A CA 1
ATOM 1758 C C . GLY A 1 230 ? 13.102 -15.039 4.91 1 77.88 230 GLY A C 1
ATOM 1759 O O . GLY A 1 230 ? 13.438 -15.883 4.074 1 77.88 230 GLY A O 1
ATOM 1760 N N . VAL A 1 231 ? 11.93 -14.523 4.918 1 83.06 231 VAL A N 1
ATOM 1761 C CA . VAL A 1 231 ? 10.922 -14.922 3.941 1 83.06 231 VAL A CA 1
ATOM 1762 C C . VAL A 1 231 ? 11.375 -14.516 2.541 1 83.06 231 VAL A C 1
ATOM 1764 O O . VAL A 1 231 ? 11.219 -15.281 1.585 1 83.06 231 VAL A O 1
ATOM 1767 N N . CYS A 1 232 ? 11.953 -13.383 2.385 1 89 232 CYS A N 1
ATOM 1768 C CA . CYS A 1 232 ? 12.477 -12.891 1.113 1 89 232 CYS A CA 1
ATOM 1769 C C . CYS A 1 232 ? 13.469 -11.758 1.332 1 89 232 CYS A C 1
ATOM 1771 O O . CYS A 1 232 ? 13.617 -11.266 2.451 1 89 232 CYS A O 1
ATOM 1773 N N . SER A 1 233 ? 14.18 -11.453 0.274 1 88.19 233 SER A N 1
ATOM 1774 C CA . SER A 1 233 ? 15.094 -10.32 0.342 1 88.19 233 SER A CA 1
ATOM 1775 C C . SER A 1 233 ? 14.336 -8.992 0.362 1 88.19 233 SER A C 1
ATOM 1777 O O . SER A 1 233 ? 13.141 -8.953 0.077 1 88.19 233 SER A O 1
ATOM 1779 N N . MET A 1 234 ? 15.016 -7.957 0.705 1 83.56 234 MET A N 1
ATOM 1780 C CA . MET A 1 234 ? 14.422 -6.621 0.689 1 83.56 234 MET A CA 1
ATOM 1781 C C . MET A 1 234 ? 14.016 -6.223 -0.726 1 83.56 234 MET A C 1
ATOM 1783 O O . MET A 1 234 ? 13 -5.562 -0.92 1 83.56 234 MET A O 1
ATOM 1787 N N . GLU A 1 235 ? 14.852 -6.551 -1.684 1 88.69 235 GLU A N 1
ATOM 1788 C CA . GLU A 1 235 ? 14.547 -6.254 -3.082 1 88.69 235 GLU A CA 1
ATOM 1789 C C . GLU A 1 235 ? 13.266 -6.949 -3.529 1 88.69 235 GLU A C 1
ATOM 1791 O O . GLU A 1 235 ? 12.43 -6.344 -4.199 1 88.69 235 GLU A O 1
ATOM 1796 N N . ASP A 1 236 ? 13.125 -8.188 -3.141 1 92.88 236 ASP A N 1
ATOM 1797 C CA . ASP A 1 236 ? 11.93 -8.938 -3.512 1 92.88 236 ASP A CA 1
ATOM 1798 C C . ASP A 1 236 ? 10.703 -8.414 -2.768 1 92.88 236 ASP A C 1
ATOM 1800 O O . ASP A 1 236 ? 9.602 -8.367 -3.326 1 92.88 236 ASP A O 1
ATOM 1804 N N . MET A 1 237 ? 10.914 -8.008 -1.542 1 89.31 237 MET A N 1
ATOM 1805 C CA . MET A 1 237 ? 9.828 -7.398 -0.774 1 89.31 237 MET A CA 1
ATOM 1806 C C . MET A 1 237 ? 9.344 -6.117 -1.444 1 89.31 237 MET A C 1
ATOM 1808 O O . MET A 1 237 ? 8.141 -5.883 -1.535 1 89.31 237 MET A O 1
ATOM 1812 N N . ASP A 1 238 ? 10.211 -5.316 -1.918 1 91 238 ASP A N 1
ATOM 1813 C CA . ASP A 1 238 ? 9.852 -4.07 -2.588 1 91 238 ASP A CA 1
ATOM 1814 C C . ASP A 1 238 ? 8.992 -4.34 -3.82 1 91 238 ASP A C 1
ATOM 1816 O O . ASP A 1 238 ? 8.094 -3.555 -4.141 1 91 238 ASP A O 1
ATOM 1820 N N . LYS A 1 239 ? 9.297 -5.426 -4.504 1 92.81 239 LYS A N 1
ATOM 1821 C CA . LYS A 1 239 ? 8.469 -5.785 -5.652 1 92.81 239 LYS A CA 1
ATOM 1822 C C . LYS A 1 239 ? 7.031 -6.074 -5.227 1 92.81 239 LYS A C 1
ATOM 1824 O O . LYS A 1 239 ? 6.086 -5.621 -5.871 1 92.81 239 LYS A O 1
ATOM 1829 N N . SER A 1 240 ? 6.922 -6.832 -4.164 1 93.25 240 SER A N 1
ATOM 1830 C CA . SER A 1 240 ? 5.594 -7.184 -3.664 1 93.25 240 SER A CA 1
ATOM 1831 C C . SER A 1 240 ? 4.828 -5.941 -3.221 1 93.25 240 SER A C 1
ATOM 1833 O O . SER A 1 240 ? 3.648 -5.785 -3.547 1 93.25 240 SER A O 1
ATOM 1835 N N . VAL A 1 241 ? 5.496 -5.078 -2.498 1 92.75 241 VAL A N 1
ATOM 1836 C CA . VAL A 1 241 ? 4.867 -3.85 -2.029 1 92.75 241 VAL A CA 1
ATOM 1837 C C . VAL A 1 241 ? 4.453 -2.994 -3.223 1 92.75 241 VAL A C 1
ATOM 1839 O O . VAL A 1 241 ? 3.352 -2.438 -3.244 1 92.75 241 VAL A O 1
ATOM 1842 N N . LEU A 1 242 ? 5.348 -2.898 -4.137 1 93.56 242 LEU A N 1
ATOM 1843 C CA . LEU A 1 242 ? 5.102 -2.07 -5.312 1 93.56 242 LEU A CA 1
ATOM 1844 C C . LEU A 1 242 ? 3.893 -2.574 -6.094 1 93.56 242 LEU A C 1
ATOM 1846 O O . LEU A 1 242 ? 3.033 -1.784 -6.492 1 93.56 242 LEU A O 1
ATOM 1850 N N . HIS A 1 243 ? 3.785 -3.801 -6.332 1 93.25 243 HIS A N 1
ATOM 1851 C CA . HIS A 1 243 ? 2.674 -4.332 -7.113 1 93.25 243 HIS A CA 1
ATOM 1852 C C . HIS A 1 243 ? 1.358 -4.211 -6.352 1 93.25 243 HIS A C 1
ATOM 1854 O O . HIS A 1 243 ? 0.303 -4.004 -6.953 1 93.25 243 HIS A O 1
ATOM 1860 N N . LEU A 1 244 ? 1.414 -4.398 -5.043 1 92.44 244 LEU A N 1
ATOM 1861 C CA . LEU A 1 244 ? 0.228 -4.102 -4.242 1 92.44 244 LEU A CA 1
ATOM 1862 C C . LEU A 1 244 ? -0.2 -2.65 -4.422 1 92.44 244 LEU A C 1
ATOM 1864 O O . LEU A 1 244 ? -1.38 -2.369 -4.645 1 92.44 244 LEU A O 1
ATOM 1868 N N . ALA A 1 245 ? 0.772 -1.769 -4.316 1 94.31 245 ALA A N 1
ATOM 1869 C CA . ALA A 1 245 ? 0.503 -0.34 -4.457 1 94.31 245 ALA A CA 1
ATOM 1870 C C . ALA A 1 245 ? -0.014 -0.013 -5.855 1 94.31 245 ALA A C 1
ATOM 1872 O O . ALA A 1 245 ? -0.941 0.785 -6.012 1 94.31 245 ALA A O 1
ATOM 1873 N N . LYS A 1 246 ? 0.589 -0.612 -6.887 1 93.25 246 LYS A N 1
ATOM 1874 C CA . LYS A 1 246 ? 0.14 -0.395 -8.258 1 93.25 246 LYS A CA 1
ATOM 1875 C C . LYS A 1 246 ? -1.323 -0.791 -8.43 1 93.25 246 LYS A C 1
ATOM 1877 O O . LYS A 1 246 ? -2.09 -0.086 -9.086 1 93.25 246 LYS A O 1
ATOM 1882 N N . LEU A 1 247 ? -1.667 -1.887 -7.879 1 91.56 247 LEU A N 1
ATOM 1883 C CA . LEU A 1 247 ? -3.043 -2.359 -7.98 1 91.56 247 LEU A CA 1
ATOM 1884 C C . LEU A 1 247 ? -4.004 -1.378 -7.32 1 91.56 247 LEU A C 1
ATOM 1886 O O . LEU A 1 247 ? -5.078 -1.094 -7.859 1 91.56 247 LEU A O 1
ATOM 1890 N N . ILE A 1 248 ? -3.65 -0.899 -6.199 1 92.69 248 ILE A N 1
ATOM 1891 C CA . ILE A 1 248 ? -4.484 0.048 -5.469 1 92.69 248 ILE A CA 1
ATOM 1892 C C . ILE A 1 248 ? -4.648 1.328 -6.285 1 92.69 248 ILE A C 1
ATOM 1894 O O . ILE A 1 248 ? -5.762 1.839 -6.434 1 92.69 248 ILE A O 1
ATOM 1898 N N . VAL A 1 249 ? -3.582 1.828 -6.836 1 93.69 249 VAL A N 1
ATOM 1899 C CA . VAL A 1 249 ? -3.623 3.057 -7.621 1 93.69 249 VAL A CA 1
ATOM 1900 C C . VAL A 1 249 ? -4.445 2.832 -8.891 1 93.69 249 VAL A C 1
ATOM 1902 O O . VAL A 1 249 ? -5.316 3.639 -9.227 1 93.69 249 VAL A O 1
ATOM 1905 N N . ALA A 1 250 ? -4.199 1.707 -9.547 1 90.44 250 ALA A N 1
ATOM 1906 C CA . ALA A 1 250 ? -4.902 1.403 -10.789 1 90.44 250 ALA A CA 1
ATOM 1907 C C . ALA A 1 250 ? -6.402 1.274 -10.555 1 90.44 250 ALA A C 1
ATOM 1909 O O . ALA A 1 250 ? -7.207 1.59 -11.438 1 90.44 250 ALA A O 1
ATOM 1910 N N . SER A 1 251 ? -6.762 0.854 -9.367 1 88.44 251 SER A N 1
ATOM 1911 C CA . SER A 1 251 ? -8.164 0.595 -9.062 1 88.44 251 SER A CA 1
ATOM 1912 C C . SER A 1 251 ? -8.828 1.82 -8.438 1 88.44 251 SER A C 1
ATOM 1914 O O . SER A 1 251 ? -10.023 1.798 -8.141 1 88.44 251 SER A O 1
ATOM 1916 N N . GLY A 1 252 ? -8.055 2.854 -8.188 1 85.75 252 GLY A N 1
ATOM 1917 C CA . GLY A 1 252 ? -8.602 4.086 -7.648 1 85.75 252 GLY A CA 1
ATOM 1918 C C . GLY A 1 252 ? -8.766 4.055 -6.141 1 85.75 252 GLY A C 1
ATOM 1919 O O . GLY A 1 252 ? -9.445 4.914 -5.566 1 85.75 252 GLY A O 1
ATOM 1920 N N . GLY A 1 253 ? -8.211 3.047 -5.547 1 86.31 253 GLY A N 1
ATOM 1921 C CA . GLY A 1 253 ? -8.305 2.918 -4.102 1 86.31 253 GLY A CA 1
ATOM 1922 C C . GLY A 1 253 ? -8.344 1.477 -3.633 1 86.31 253 GLY A C 1
ATOM 1923 O O . GLY A 1 253 ? -8.383 0.553 -4.449 1 86.31 253 GLY A O 1
ATOM 1924 N N . ALA A 1 254 ? -8.258 1.304 -2.301 1 81.31 254 ALA A N 1
ATOM 1925 C CA . ALA A 1 254 ? -8.289 -0.04 -1.729 1 81.31 254 ALA A CA 1
ATOM 1926 C C . ALA A 1 254 ? -9.641 -0.709 -1.962 1 81.31 254 ALA A C 1
ATOM 1928 O O . ALA A 1 254 ? -9.703 -1.914 -2.215 1 81.31 254 ALA A O 1
ATOM 1929 N N . SER A 1 255 ? -10.672 0.061 -1.895 1 78.31 255 SER A N 1
ATOM 1930 C CA . SER A 1 255 ? -12.008 -0.477 -2.145 1 78.31 255 SER A CA 1
ATOM 1931 C C . SER A 1 255 ? -12.133 -0.994 -3.572 1 78.31 255 SER A C 1
ATOM 1933 O O . SER A 1 255 ? -12.656 -2.086 -3.799 1 78.31 255 SER A O 1
ATOM 1935 N N . GLY A 1 256 ? -11.633 -0.219 -4.469 1 79.38 256 GLY A N 1
ATOM 1936 C CA . GLY A 1 256 ? -11.641 -0.657 -5.852 1 79.38 256 GLY A CA 1
ATOM 1937 C C . GLY A 1 256 ? -10.797 -1.892 -6.098 1 79.38 256 GLY A C 1
ATOM 1938 O O . GLY A 1 256 ? -11.195 -2.787 -6.848 1 79.38 256 GLY A O 1
ATOM 1939 N N . ALA A 1 257 ? -9.688 -1.944 -5.484 1 80.75 257 ALA A N 1
ATOM 1940 C CA . ALA A 1 257 ? -8.773 -3.064 -5.672 1 80.75 257 ALA A CA 1
ATOM 1941 C C . ALA A 1 257 ? -9.328 -4.344 -5.055 1 80.75 257 ALA A C 1
ATOM 1943 O O . ALA A 1 257 ? -9.383 -5.383 -5.715 1 80.75 257 ALA A O 1
ATOM 1944 N N . MET A 1 258 ? -9.789 -4.227 -3.844 1 75.44 258 MET A N 1
ATOM 1945 C CA . MET A 1 258 ? -10.148 -5.418 -3.08 1 75.44 258 MET A CA 1
ATOM 1946 C C . MET A 1 258 ? -11.555 -5.891 -3.447 1 75.44 258 MET A C 1
ATOM 1948 O O . MET A 1 258 ? -11.789 -7.09 -3.605 1 75.44 258 MET A O 1
ATOM 1952 N N . VAL A 1 259 ? -12.422 -4.98 -3.613 1 70.38 259 VAL A N 1
ATOM 1953 C CA . VAL A 1 259 ? -13.805 -5.359 -3.889 1 70.38 259 VAL A CA 1
ATOM 1954 C C . VAL A 1 259 ? -14.039 -5.383 -5.398 1 70.38 259 VAL A C 1
ATOM 1956 O O . VAL A 1 259 ? -14.648 -6.32 -5.922 1 70.38 259 VAL A O 1
ATOM 1959 N N . GLY A 1 260 ? -13.562 -4.383 -6.008 1 71 260 GLY A N 1
ATOM 1960 C CA . GLY A 1 260 ? -13.828 -4.242 -7.43 1 71 260 GLY A CA 1
ATOM 1961 C C . GLY A 1 260 ? -13.07 -5.242 -8.281 1 71 260 GLY A C 1
ATOM 1962 O O . GLY A 1 260 ? -13.656 -5.926 -9.125 1 71 260 GLY A O 1
ATOM 1963 N N . ILE A 1 261 ? -11.797 -5.34 -8.055 1 73.69 261 ILE A N 1
ATOM 1964 C CA . ILE A 1 261 ? -10.961 -6.145 -8.93 1 73.69 261 ILE A CA 1
ATOM 1965 C C . ILE A 1 261 ? -10.836 -7.559 -8.375 1 73.69 261 ILE A C 1
ATOM 1967 O O . ILE A 1 261 ? -11.359 -8.508 -8.953 1 73.69 261 ILE A O 1
ATOM 1971 N N . VAL A 1 262 ? -10.43 -7.688 -7.184 1 70.25 262 VAL A N 1
ATOM 1972 C CA . VAL A 1 262 ? -10.125 -9.008 -6.637 1 70.25 262 VAL A CA 1
ATOM 1973 C C . VAL A 1 262 ? -11.422 -9.719 -6.254 1 70.25 262 VAL A C 1
ATOM 1975 O O . VAL A 1 262 ? -11.57 -10.922 -6.465 1 70.25 262 VAL A O 1
ATOM 1978 N N . GLY A 1 263 ? -12.359 -8.922 -5.781 1 71 263 GLY A N 1
ATOM 1979 C CA . GLY A 1 263 ? -13.641 -9.492 -5.398 1 71 263 GLY A CA 1
ATOM 1980 C C . GLY A 1 263 ? -14.609 -9.625 -6.562 1 71 263 GLY A C 1
ATOM 1981 O O . GLY A 1 263 ? -15.703 -10.172 -6.41 1 71 263 GLY A O 1
ATOM 1982 N N . GLY A 1 264 ? -14.203 -9.164 -7.719 1 71.06 264 GLY A N 1
ATOM 1983 C CA . GLY A 1 264 ? -15.047 -9.258 -8.898 1 71.06 264 GLY A CA 1
ATOM 1984 C C . GLY A 1 264 ? -16.281 -8.391 -8.82 1 71.06 264 GLY A C 1
ATOM 1985 O O . GLY A 1 264 ? -17.312 -8.695 -9.445 1 71.06 264 GLY A O 1
ATOM 1986 N N . GLY A 1 265 ? -16.219 -7.395 -7.875 1 70 265 GLY A N 1
ATOM 1987 C CA . GLY A 1 265 ? -17.328 -6.469 -7.734 1 70 265 GLY A CA 1
ATOM 1988 C C . GLY A 1 265 ? -18.453 -7.02 -6.879 1 70 265 GLY A C 1
ATOM 1989 O O . GLY A 1 265 ? -19.531 -6.43 -6.816 1 70 265 GLY A O 1
ATOM 1990 N N . SER A 1 266 ? -18.234 -8.195 -6.336 1 71.44 266 SER A N 1
ATOM 1991 C CA . SER A 1 266 ? -19.281 -8.805 -5.508 1 71.44 266 SER A CA 1
ATOM 1992 C C . SER A 1 266 ? -18.891 -8.797 -4.035 1 71.44 266 SER A C 1
ATOM 1994 O O . SER A 1 266 ? -17.734 -9.094 -3.689 1 71.44 266 SER A O 1
ATOM 1996 N N . PRO A 1 267 ? -19.891 -8.414 -3.254 1 71.19 267 PRO A N 1
ATOM 1997 C CA . PRO A 1 267 ? -19.609 -8.469 -1.817 1 71.19 267 PRO A CA 1
ATOM 1998 C C . PRO A 1 267 ? -19.219 -9.867 -1.346 1 71.19 267 PRO A C 1
ATOM 2000 O O . PRO A 1 267 ? -18.375 -10 -0.453 1 71.19 267 PRO A O 1
ATOM 2003 N N . GLN A 1 268 ? -19.781 -10.844 -1.96 1 72.62 268 GLN A N 1
ATOM 2004 C CA . GLN A 1 268 ? -19.453 -12.211 -1.579 1 72.62 268 GLN A CA 1
ATOM 2005 C C . GLN A 1 268 ? -18.016 -12.547 -1.919 1 72.62 268 GLN A C 1
ATOM 2007 O O . GLN A 1 268 ? -17.297 -13.156 -1.114 1 72.62 268 GLN A O 1
ATOM 2012 N N . GLY A 1 269 ? -17.625 -12.141 -3.055 1 73.56 269 GLY A N 1
ATOM 2013 C CA . GLY A 1 269 ? -16.25 -12.352 -3.447 1 73.56 269 GLY A CA 1
ATOM 2014 C C . GLY A 1 269 ? -15.25 -11.656 -2.531 1 73.56 269 GLY A C 1
ATOM 2015 O O . GLY A 1 269 ? -14.227 -12.242 -2.166 1 73.56 269 GLY A O 1
ATOM 2016 N N . ALA A 1 270 ? -15.578 -10.477 -2.213 1 74.25 270 ALA A N 1
ATOM 2017 C CA . ALA A 1 270 ? -14.719 -9.719 -1.306 1 74.25 270 ALA A CA 1
ATOM 2018 C C . ALA A 1 270 ? -14.664 -10.375 0.071 1 74.25 270 ALA A C 1
ATOM 2020 O O . ALA A 1 270 ? -13.594 -10.445 0.688 1 74.25 270 ALA A O 1
ATOM 2021 N N . THR A 1 271 ? -15.82 -10.852 0.448 1 75.5 271 THR A N 1
ATOM 2022 C CA . THR A 1 271 ? -15.883 -11.5 1.753 1 75.5 271 THR A CA 1
ATOM 2023 C C . THR A 1 271 ? -14.992 -12.742 1.788 1 75.5 271 THR A C 1
ATOM 2025 O O . THR A 1 271 ? -14.273 -12.969 2.766 1 75.5 271 THR A O 1
ATOM 2028 N N . LEU A 1 272 ? -15.016 -13.484 0.786 1 73.06 272 LEU A N 1
ATOM 2029 C CA . LEU A 1 272 ? -14.211 -14.703 0.73 1 73.06 272 LEU A CA 1
ATOM 2030 C C . LEU A 1 272 ? -12.727 -14.367 0.715 1 73.06 272 LEU A C 1
ATOM 2032 O O . LEU A 1 272 ? -11.93 -15.016 1.401 1 73.06 272 LEU A O 1
ATOM 2036 N N . LEU A 1 273 ? -12.383 -13.398 -0.026 1 70.75 273 LEU A N 1
ATOM 2037 C CA . LEU A 1 273 ? -10.992 -12.961 -0.076 1 70.75 273 LEU A CA 1
ATOM 2038 C C . LEU A 1 273 ? -10.516 -12.508 1.3 1 70.75 273 LEU A C 1
ATOM 2040 O O . LEU A 1 273 ? -9.445 -12.914 1.757 1 70.75 273 LEU A O 1
ATOM 2044 N N . PHE A 1 274 ? -11.297 -11.742 1.876 1 74.5 274 PHE A N 1
ATOM 2045 C CA . PHE A 1 274 ? -10.898 -11.18 3.162 1 74.5 274 PHE A CA 1
ATOM 2046 C C . PHE A 1 274 ? -10.891 -12.25 4.242 1 74.5 274 PHE A C 1
ATOM 2048 O O . PHE A 1 274 ? -10.125 -12.172 5.207 1 74.5 274 PHE A O 1
ATOM 2055 N N . THR A 1 275 ? -11.789 -13.164 4.023 1 71.5 275 THR A N 1
ATOM 2056 C CA . THR A 1 275 ? -11.773 -14.297 4.949 1 71.5 275 THR A CA 1
ATOM 2057 C C . THR A 1 275 ? -10.422 -15.008 4.914 1 71.5 275 THR A C 1
ATOM 2059 O O . THR A 1 275 ? -9.82 -15.266 5.957 1 71.5 275 THR A O 1
ATOM 2062 N N . ASP A 1 276 ? -9.961 -15.25 3.785 1 69.62 276 ASP A N 1
ATOM 2063 C CA . ASP A 1 276 ? -8.664 -15.914 3.641 1 69.62 276 ASP A CA 1
ATOM 2064 C C . ASP A 1 276 ? -7.535 -15.047 4.188 1 69.62 276 ASP A C 1
ATOM 2066 O O . ASP A 1 276 ? -6.605 -15.555 4.816 1 69.62 276 ASP A O 1
ATOM 2070 N N . MET A 1 277 ? -7.625 -13.797 3.988 1 67.06 277 MET A N 1
ATOM 2071 C CA . MET A 1 277 ? -6.617 -12.852 4.469 1 67.06 277 MET A CA 1
ATOM 2072 C C . MET A 1 277 ? -6.594 -12.812 5.992 1 67.06 277 MET A C 1
ATOM 2074 O O . MET A 1 277 ? -5.523 -12.797 6.602 1 67.06 277 MET A O 1
ATOM 2078 N N . MET A 1 278 ? -7.785 -12.781 6.508 1 61.62 278 MET A N 1
ATOM 2079 C CA . MET A 1 278 ? -7.902 -12.68 7.961 1 61.62 278 MET A CA 1
ATOM 2080 C C . MET A 1 278 ? -7.387 -13.945 8.633 1 61.62 278 MET A C 1
ATOM 2082 O O . MET A 1 278 ? -6.82 -13.891 9.727 1 61.62 278 MET A O 1
ATOM 2086 N N . LEU A 1 279 ? -7.621 -14.969 7.98 1 58 279 LEU A N 1
ATOM 2087 C CA . LEU A 1 279 ? -7.152 -16.234 8.547 1 58 279 LEU A CA 1
ATOM 2088 C C . LEU A 1 279 ? -5.629 -16.297 8.547 1 58 279 LEU A C 1
ATOM 2090 O O . LEU A 1 279 ? -5.039 -17.031 9.352 1 58 279 LEU A O 1
ATOM 2094 N N . GLY A 1 280 ? -5.109 -15.445 7.68 1 53.59 280 GLY A N 1
ATOM 2095 C CA . GLY A 1 280 ? -3.658 -15.367 7.645 1 53.59 280 GLY A CA 1
ATOM 2096 C C . GLY A 1 280 ? -3.088 -14.383 8.648 1 53.59 280 GLY A C 1
ATOM 2097 O O . GLY A 1 280 ? -1.887 -14.398 8.922 1 53.59 280 GLY A O 1
ATOM 2098 N N . ALA A 1 281 ? -3.949 -13.523 9.234 1 53.34 281 ALA A N 1
ATOM 2099 C CA . ALA A 1 281 ? -3.541 -12.398 10.078 1 53.34 281 ALA A CA 1
ATOM 2100 C C . ALA A 1 281 ? -2.76 -12.883 11.297 1 53.34 281 ALA A C 1
ATOM 2102 O O . ALA A 1 281 ? -1.721 -12.312 11.641 1 53.34 281 ALA A O 1
ATOM 2103 N N . PRO A 1 282 ? -3.303 -13.844 11.859 1 48.28 282 PRO A N 1
ATOM 2104 C CA . PRO A 1 282 ? -2.504 -14.25 13.023 1 48.28 282 PRO A CA 1
ATOM 2105 C C . PRO A 1 282 ? -1.06 -14.586 12.656 1 48.28 282 PRO A C 1
ATOM 2107 O O . PRO A 1 282 ? -0.14 -14.297 13.422 1 48.28 282 PRO A O 1
ATOM 2110 N N . VAL A 1 283 ? -0.953 -15.086 11.453 1 41.06 283 VAL A N 1
ATOM 2111 C CA . VAL A 1 283 ? 0.39 -15.445 11.008 1 41.06 283 VAL A CA 1
ATOM 2112 C C . VAL A 1 283 ? 1.212 -14.172 10.789 1 41.06 283 VAL A C 1
ATOM 2114 O O . VAL A 1 283 ? 2.369 -14.094 11.211 1 41.06 283 VAL A O 1
ATOM 2117 N N . ALA A 1 284 ? 0.568 -13.266 10.133 1 43.91 284 ALA A N 1
ATOM 2118 C CA . ALA A 1 284 ? 1.271 -12.008 9.906 1 43.91 284 ALA A CA 1
ATOM 2119 C C . ALA A 1 284 ? 1.629 -11.336 11.227 1 43.91 284 ALA A C 1
ATOM 2121 O O . ALA A 1 284 ? 2.734 -10.812 11.391 1 43.91 284 ALA A O 1
ATOM 2122 N N . MET A 1 285 ? 0.67 -11.312 12.039 1 47.25 285 MET A N 1
ATOM 2123 C CA . MET A 1 285 ? 0.898 -10.711 13.352 1 47.25 285 MET A CA 1
ATOM 2124 C C . MET A 1 285 ? 2.02 -11.438 14.094 1 47.25 285 MET A C 1
ATOM 2126 O O . MET A 1 285 ? 2.859 -10.797 14.727 1 47.25 285 MET A O 1
ATOM 2130 N N . SER A 1 286 ? 1.903 -12.695 13.969 1 40.75 286 SER A N 1
ATOM 2131 C CA . SER A 1 286 ? 2.938 -13.469 14.648 1 40.75 286 SER A CA 1
ATOM 2132 C C . SER A 1 286 ? 4.312 -13.203 14.055 1 40.75 286 SER A C 1
ATOM 2134 O O . SER A 1 286 ? 5.305 -13.102 14.773 1 40.75 286 SER A O 1
ATOM 2136 N N . ALA A 1 287 ? 4.332 -13.172 12.75 1 40.09 287 ALA A N 1
ATOM 2137 C CA . ALA A 1 287 ? 5.605 -12.844 12.117 1 40.09 287 ALA A CA 1
ATOM 2138 C C . ALA A 1 287 ? 6.141 -11.508 12.617 1 40.09 287 ALA A C 1
ATOM 2140 O O . ALA A 1 287 ? 7.34 -11.359 12.859 1 40.09 287 ALA A O 1
ATOM 2141 N N . CYS A 1 288 ? 5.23 -10.562 12.688 1 40.5 288 CYS A N 1
ATOM 2142 C CA . CYS A 1 288 ? 5.609 -9.25 13.211 1 40.5 288 CYS A CA 1
ATOM 2143 C C . CYS A 1 288 ? 6.109 -9.359 14.641 1 40.5 288 CYS A C 1
ATOM 2145 O O . CYS A 1 288 ? 7.105 -8.734 15.008 1 40.5 288 CYS A O 1
ATOM 2147 N N . LEU A 1 289 ? 5.207 -9.984 15.367 1 42 289 LEU A N 1
ATOM 2148 C CA . LEU A 1 289 ? 5.598 -10.148 16.766 1 42 289 LEU A CA 1
ATOM 2149 C C . LEU A 1 289 ? 6.969 -10.805 16.875 1 42 289 LEU A C 1
ATOM 2151 O O . LEU A 1 289 ? 7.789 -10.414 17.703 1 42 289 LEU A O 1
ATOM 2155 N N . VAL A 1 290 ? 7.137 -11.836 16.109 1 38.16 290 VAL A N 1
ATOM 2156 C CA . VAL A 1 290 ? 8.414 -12.547 16.141 1 38.16 290 VAL A CA 1
ATOM 2157 C C . VAL A 1 290 ? 9.531 -11.609 15.672 1 38.16 290 VAL A C 1
ATOM 2159 O O . VAL A 1 290 ? 10.641 -11.641 16.219 1 38.16 290 VAL A O 1
ATOM 2162 N N . SER A 1 291 ? 9.297 -10.969 14.664 1 35.72 291 SER A N 1
ATOM 2163 C CA . SER A 1 291 ? 10.328 -10.07 14.164 1 35.72 291 SER A CA 1
ATOM 2164 C C . SER A 1 291 ? 10.625 -8.961 15.164 1 35.72 291 SER A C 1
ATOM 2166 O O . SER A 1 291 ? 11.766 -8.5 15.273 1 35.72 291 SER A O 1
ATOM 2168 N N . TRP A 1 292 ? 9.547 -8.383 15.578 1 36.5 292 TRP A N 1
ATOM 2169 C CA . TRP A 1 292 ? 9.727 -7.324 16.562 1 36.5 292 TRP A CA 1
ATOM 2170 C C . TRP A 1 292 ? 10.383 -7.859 17.828 1 36.5 292 TRP A C 1
ATOM 2172 O O . TRP A 1 292 ? 11.172 -7.164 18.469 1 36.5 292 TRP A O 1
ATOM 2182 N N . CYS A 1 293 ? 9.57 -8.836 18.422 1 33.94 293 CYS A N 1
ATOM 2183 C CA . CYS A 1 293 ? 10.016 -9.266 19.75 1 33.94 293 CYS A CA 1
ATOM 2184 C C . CYS A 1 293 ? 11.242 -10.172 19.656 1 33.94 293 CYS A C 1
ATOM 2186 O O . CYS A 1 293 ? 11.242 -11.133 18.891 1 33.94 293 CYS A O 1
ATOM 2188 N N . HIS A 1 294 ? 12.477 -9.695 19.453 1 33.59 294 HIS A N 1
ATOM 2189 C CA . HIS A 1 294 ? 13.414 -10.641 20.047 1 33.59 294 HIS A CA 1
ATOM 2190 C C . HIS A 1 294 ? 12.758 -11.461 21.156 1 33.59 294 HIS A C 1
ATOM 2192 O O . HIS A 1 294 ? 13.047 -11.266 22.328 1 33.59 294 HIS A O 1
ATOM 2198 N N . LEU A 1 295 ? 11.578 -11.773 21.172 1 36.59 295 LEU A N 1
ATOM 2199 C CA . LEU A 1 295 ? 11 -12.617 22.219 1 36.59 295 LEU A CA 1
ATOM 2200 C C . LEU A 1 295 ? 11.906 -13.805 22.516 1 36.59 295 LEU A C 1
ATOM 2202 O O . LEU A 1 295 ? 12.633 -14.281 21.641 1 36.59 295 LEU A O 1
ATOM 2206 N N . PRO A 1 296 ? 12.078 -13.914 23.703 1 38.56 296 PRO A N 1
ATOM 2207 C CA . PRO A 1 296 ? 12.773 -15.172 23.984 1 38.56 296 PRO A CA 1
ATOM 2208 C C . PRO A 1 296 ? 12.281 -16.328 23.109 1 38.56 296 PRO A C 1
ATOM 2210 O O . PRO A 1 296 ? 11.125 -16.328 22.688 1 38.56 296 PRO A O 1
ATOM 2213 N N . HIS A 1 297 ? 13.18 -17.016 22.547 1 39.84 297 HIS A N 1
ATOM 2214 C CA . HIS A 1 297 ? 13.031 -18.172 21.688 1 39.84 297 HIS A CA 1
ATOM 2215 C C . HIS A 1 297 ? 11.742 -18.922 21.984 1 39.84 297 HIS A C 1
ATOM 2217 O O . HIS A 1 297 ? 11.062 -19.406 21.062 1 39.84 297 HIS A O 1
ATOM 2223 N N . ALA A 1 298 ? 11.398 -18.844 23.172 1 42.81 298 ALA A N 1
ATOM 2224 C CA . ALA A 1 298 ? 10.289 -19.688 23.594 1 42.81 298 ALA A CA 1
ATOM 2225 C C . ALA A 1 298 ? 8.945 -19.062 23.219 1 42.81 298 ALA A C 1
ATOM 2227 O O . ALA A 1 298 ? 8.039 -19.75 22.75 1 42.81 298 ALA A O 1
ATOM 2228 N N . LEU A 1 299 ? 8.797 -17.828 23.438 1 45.53 299 LEU A N 1
ATOM 2229 C CA . LEU A 1 299 ? 7.516 -17.203 23.156 1 45.53 299 LEU A CA 1
ATOM 2230 C C . LEU A 1 299 ? 7.297 -17.031 21.656 1 45.53 299 LEU A C 1
ATOM 2232 O O . LEU A 1 299 ? 6.184 -17.203 21.172 1 45.53 299 LEU A O 1
ATOM 2236 N N . ALA A 1 300 ? 8.266 -16.734 21.047 1 42.41 300 ALA A N 1
ATOM 2237 C CA . ALA A 1 300 ? 8.219 -16.75 19.594 1 42.41 300 ALA A CA 1
ATOM 2238 C C . ALA A 1 300 ? 7.824 -18.125 19.062 1 42.41 300 ALA A C 1
ATOM 2240 O O . ALA A 1 300 ? 6.996 -18.234 18.156 1 42.41 300 ALA A O 1
ATOM 2241 N N . ALA A 1 301 ? 8.398 -19.031 19.703 1 43.94 301 ALA A N 1
ATOM 2242 C CA . ALA A 1 301 ? 8.07 -20.406 19.359 1 43.94 301 ALA A CA 1
ATOM 2243 C C . ALA A 1 301 ? 6.602 -20.703 19.656 1 43.94 301 ALA A C 1
ATOM 2245 O O . ALA A 1 301 ? 5.93 -21.375 18.875 1 43.94 301 ALA A O 1
ATOM 2246 N N . ALA A 1 302 ? 6.156 -20.188 20.703 1 47.19 302 ALA A N 1
ATOM 2247 C CA . ALA A 1 302 ? 4.762 -20.438 21.078 1 47.19 302 ALA A CA 1
ATOM 2248 C C . ALA A 1 302 ? 3.816 -19.719 20.109 1 47.19 302 ALA A C 1
ATOM 2250 O O . ALA A 1 302 ? 2.801 -20.281 19.703 1 47.19 302 ALA A O 1
ATOM 2251 N N . CYS A 1 303 ? 4.16 -18.609 19.812 1 45.69 303 CYS A N 1
ATOM 2252 C CA . CYS A 1 303 ? 3.33 -17.844 18.875 1 45.69 303 CYS A CA 1
ATOM 2253 C C . CYS A 1 303 ? 3.373 -18.469 17.484 1 45.69 303 CYS A C 1
ATOM 2255 O O . CYS A 1 303 ? 2.34 -18.609 16.828 1 45.69 303 CYS A O 1
ATOM 2257 N N . LEU A 1 304 ? 4.551 -18.891 17.172 1 45.84 304 LEU A N 1
ATOM 2258 C CA . LEU A 1 304 ? 4.688 -19.625 15.914 1 45.84 304 LEU A CA 1
ATOM 2259 C C . LEU A 1 304 ? 3.916 -20.938 15.961 1 45.84 304 LEU A C 1
ATOM 2261 O O . LEU A 1 304 ? 3.289 -21.328 14.969 1 45.84 304 LEU A O 1
ATOM 2265 N N . ALA A 1 305 ? 4.09 -21.562 17.141 1 45.03 305 ALA A N 1
ATOM 2266 C CA . ALA A 1 305 ? 3.34 -22.797 17.297 1 45.03 305 ALA A CA 1
ATOM 2267 C C . ALA A 1 305 ? 1.837 -22.547 17.219 1 45.03 305 ALA A C 1
ATOM 2269 O O . ALA A 1 305 ? 1.106 -23.312 16.594 1 45.03 305 ALA A O 1
ATOM 2270 N N . LEU A 1 306 ? 1.424 -21.547 17.797 1 46.25 306 LEU A N 1
ATOM 2271 C CA . LEU A 1 306 ? 0.005 -21.203 17.75 1 46.25 306 LEU A CA 1
ATOM 2272 C C . LEU A 1 306 ? -0.416 -20.812 16.344 1 46.25 306 LEU A C 1
ATOM 2274 O O . LEU A 1 306 ? -1.49 -21.188 15.875 1 46.25 306 LEU A O 1
ATOM 2278 N N . LEU A 1 307 ? 0.441 -20.172 15.789 1 45.19 307 LEU A N 1
ATOM 2279 C CA . LEU A 1 307 ? 0.186 -19.766 14.414 1 45.19 307 LEU A CA 1
ATOM 2280 C C . LEU A 1 307 ? 0.133 -20.984 13.492 1 45.19 307 LEU A C 1
ATOM 2282 O O . LEU A 1 307 ? -0.717 -21.047 12.602 1 45.19 307 LEU A O 1
ATOM 2286 N N . ARG A 1 308 ? 1.169 -21.812 13.648 1 45.31 308 ARG A N 1
ATOM 2287 C CA . ARG A 1 308 ? 1.157 -23.062 12.898 1 45.31 308 ARG A CA 1
ATOM 2288 C C . ARG A 1 308 ? -0.119 -23.859 13.172 1 45.31 308 ARG A C 1
ATOM 2290 O O . ARG A 1 308 ? -0.684 -24.469 12.266 1 45.31 308 ARG A O 1
ATOM 2297 N N . LEU A 1 309 ? -0.377 -23.812 14.414 1 45.78 309 LEU A N 1
ATOM 2298 C CA . LEU A 1 309 ? -1.616 -24.5 14.766 1 45.78 309 LEU A CA 1
ATOM 2299 C C . LEU A 1 309 ? -2.814 -23.828 14.102 1 45.78 309 LEU A C 1
ATOM 2301 O O . LEU A 1 309 ? -3.721 -24.516 13.617 1 45.78 309 LEU A O 1
ATOM 2305 N N . LEU A 1 310 ? -2.758 -22.562 14.094 1 46.38 310 LEU A N 1
ATOM 2306 C CA . LEU A 1 310 ? -3.871 -21.844 13.5 1 46.38 310 LEU A CA 1
ATOM 2307 C C . LEU A 1 310 ? -3.812 -21.906 11.977 1 46.38 310 LEU A C 1
ATOM 2309 O O . LEU A 1 310 ? -4.844 -21.844 11.305 1 46.38 310 LEU A O 1
ATOM 2313 N N . GLY A 1 311 ? -2.619 -21.812 11.492 1 46.22 311 GLY A N 1
ATOM 2314 C CA . GLY A 1 311 ? -2.461 -22.031 10.062 1 46.22 311 GLY A CA 1
ATOM 2315 C C . GLY A 1 311 ? -3.07 -23.328 9.578 1 46.22 311 GLY A C 1
ATOM 2316 O O . GLY A 1 311 ? -3.646 -23.391 8.492 1 46.22 311 GLY A O 1
ATOM 2317 N N . GLY A 1 312 ? -2.678 -24.469 10.336 1 45.25 312 GLY A N 1
ATOM 2318 C CA . GLY A 1 312 ? -3.346 -25.719 10.016 1 45.25 312 GLY A CA 1
ATOM 2319 C C . GLY A 1 312 ? -4.855 -25.594 9.961 1 45.25 312 GLY A C 1
ATOM 2320 O O . GLY A 1 312 ? -5.523 -26.344 9.25 1 45.25 312 GLY A O 1
ATOM 2321 N N . TYR A 1 313 ? -5.367 -24.625 10.734 1 48.69 313 TYR A N 1
ATOM 2322 C CA . TYR A 1 313 ? -6.816 -24.516 10.891 1 48.69 313 TYR A CA 1
ATOM 2323 C C . TYR A 1 313 ? -7.453 -23.859 9.672 1 48.69 313 TYR A C 1
ATOM 2325 O O . TYR A 1 313 ? -8.648 -24.016 9.43 1 48.69 313 TYR A O 1
ATOM 2333 N N . ALA A 1 314 ? -6.766 -22.969 9.109 1 50.94 314 ALA A N 1
ATOM 2334 C CA . ALA A 1 314 ? -7.406 -22.312 7.973 1 50.94 314 ALA A CA 1
ATOM 2335 C C . ALA A 1 314 ? -7.977 -23.328 7 1 50.94 314 ALA A C 1
ATOM 2337 O O . ALA A 1 314 ? -8.836 -23 6.176 1 50.94 314 ALA A O 1
ATOM 2338 N N . SER A 1 315 ? -7.535 -24.641 7.23 1 50.78 315 SER A N 1
ATOM 2339 C CA . SER A 1 315 ? -7.965 -25.688 6.312 1 50.78 315 SER A CA 1
ATOM 2340 C C . SER A 1 315 ? -9.234 -26.359 6.801 1 50.78 315 SER A C 1
ATOM 2342 O O . SER A 1 315 ? -9.859 -27.141 6.066 1 50.78 315 SER A O 1
ATOM 2344 N N . LEU A 1 316 ? -9.562 -25.953 8.016 1 58 316 LEU A N 1
ATOM 2345 C CA . LEU A 1 316 ? -10.797 -26.562 8.484 1 58 316 LEU A CA 1
ATOM 2346 C C . LEU A 1 316 ? -12.008 -25.781 7.992 1 58 316 LEU A C 1
ATOM 2348 O O . LEU A 1 316 ? -12.039 -24.547 8.094 1 58 316 LEU A O 1
ATOM 2352 N N . SER A 1 317 ? -12.891 -26.531 7.359 1 65.44 317 SER A N 1
ATOM 2353 C CA . SER A 1 317 ? -14.086 -25.922 6.758 1 65.44 317 SER A CA 1
ATOM 2354 C C . SER A 1 317 ? -14.867 -25.109 7.773 1 65.44 317 SER A C 1
ATOM 2356 O O . SER A 1 317 ? -15.375 -24.031 7.453 1 65.44 317 SER A O 1
ATOM 2358 N N . PHE A 1 318 ? -14.945 -25.641 9 1 69.31 318 PHE A N 1
ATOM 2359 C CA . PHE A 1 318 ? -15.703 -24.938 10.031 1 69.31 318 PHE A CA 1
ATOM 2360 C C . PHE A 1 318 ? -15.055 -23.594 10.359 1 69.31 318 PHE A C 1
ATOM 2362 O O . PHE A 1 318 ? -15.742 -22.578 10.508 1 69.31 318 PHE A O 1
ATOM 2369 N N . VAL A 1 319 ? -13.797 -23.578 10.422 1 66.88 319 VAL A N 1
ATOM 2370 C CA . VAL A 1 319 ? -13.062 -22.359 10.734 1 66.88 319 VAL A CA 1
ATOM 2371 C C . VAL A 1 319 ? -13.266 -21.328 9.617 1 66.88 319 VAL A C 1
ATOM 2373 O O . VAL A 1 319 ? -13.492 -20.156 9.883 1 66.88 319 VAL A O 1
ATOM 2376 N N . LYS A 1 320 ? -13.266 -21.812 8.461 1 73.38 320 LYS A N 1
ATOM 2377 C CA . LYS A 1 320 ? -13.461 -20.922 7.324 1 73.38 320 LYS A CA 1
ATOM 2378 C C . LYS A 1 320 ? -14.867 -20.328 7.328 1 73.38 320 LYS A C 1
ATOM 2380 O O . LYS A 1 320 ? -15.055 -19.141 7.039 1 73.38 320 LYS A O 1
ATOM 2385 N N . ARG A 1 321 ? -15.797 -21.156 7.645 1 75.19 321 ARG A N 1
ATOM 2386 C CA . ARG A 1 321 ? -17.172 -20.672 7.688 1 75.19 321 ARG A CA 1
ATOM 2387 C C . ARG A 1 321 ? -17.359 -19.625 8.781 1 75.19 321 ARG A C 1
ATOM 2389 O O . ARG A 1 321 ? -18.016 -18.609 8.57 1 75.19 321 ARG A O 1
ATOM 2396 N N . LEU A 1 322 ? -16.797 -19.891 9.875 1 69.12 322 LEU A N 1
ATOM 2397 C CA . LEU A 1 322 ? -16.875 -18.953 10.984 1 69.12 322 LEU A CA 1
ATOM 2398 C C . LEU A 1 322 ? -16.172 -17.656 10.648 1 69.12 322 LEU A C 1
ATOM 2400 O O . LEU A 1 322 ? -16.672 -16.562 10.93 1 69.12 322 LEU A O 1
ATOM 2404 N N . ALA A 1 323 ? -15.023 -17.828 10.031 1 69.69 323 ALA A N 1
ATOM 2405 C CA . ALA A 1 323 ? -14.266 -16.641 9.625 1 69.69 323 ALA A CA 1
ATOM 2406 C C . ALA A 1 323 ? -15.047 -15.82 8.609 1 69.69 323 ALA A C 1
ATOM 2408 O O . ALA A 1 323 ? -15.07 -14.586 8.68 1 69.69 323 ALA A O 1
ATOM 2409 N N . THR A 1 324 ? -15.656 -16.531 7.754 1 75.88 324 THR A N 1
ATOM 2410 C CA . THR A 1 324 ? -16.469 -15.859 6.742 1 75.88 324 THR A CA 1
ATOM 2411 C C . THR A 1 324 ? -17.609 -15.078 7.387 1 75.88 324 THR A C 1
ATOM 2413 O O . THR A 1 324 ? -17.922 -13.961 6.969 1 75.88 324 THR A O 1
ATOM 2416 N N . TRP A 1 325 ? -18.172 -15.695 8.297 1 73.06 325 TRP A N 1
ATOM 2417 C CA . TRP A 1 325 ? -19.266 -15.039 9.023 1 73.06 325 TRP A CA 1
ATOM 2418 C C . TRP A 1 325 ? -18.766 -13.781 9.727 1 73.06 325 TRP A C 1
ATOM 2420 O O . TRP A 1 325 ? -19.391 -12.719 9.633 1 73.06 325 TRP A O 1
ATOM 2430 N N . PHE A 1 326 ? -17.688 -13.828 10.383 1 66.44 326 PHE A N 1
ATOM 2431 C CA . PHE A 1 326 ? -17.109 -12.695 11.094 1 66.44 326 PHE A CA 1
ATOM 2432 C C . PHE A 1 326 ? -16.75 -11.57 10.125 1 66.44 326 PHE A C 1
ATOM 2434 O O . PHE A 1 326 ? -17.031 -10.406 10.398 1 66.44 326 PHE A O 1
ATOM 2441 N N . VAL A 1 327 ? -16.141 -11.977 9.023 1 71.38 327 VAL A N 1
ATOM 2442 C CA . VAL A 1 327 ? -15.766 -10.984 8.016 1 71.38 327 VAL A CA 1
ATOM 2443 C C . VAL A 1 327 ? -17.016 -10.328 7.449 1 71.38 327 VAL A C 1
ATOM 2445 O O . VAL A 1 327 ? -17.047 -9.117 7.23 1 71.38 327 VAL A O 1
ATOM 2448 N N . GLY A 1 328 ? -17.984 -11.164 7.191 1 71.62 328 GLY A N 1
ATOM 2449 C CA . GLY A 1 328 ? -19.25 -10.625 6.699 1 71.62 328 GLY A CA 1
ATOM 2450 C C . GLY A 1 328 ? -19.875 -9.625 7.645 1 71.62 328 GLY A C 1
ATOM 2451 O O . GLY A 1 328 ? -20.406 -8.602 7.207 1 71.62 328 GLY A O 1
ATOM 2452 N N . LEU A 1 329 ? -19.781 -9.852 8.852 1 67.25 329 LEU A N 1
ATOM 2453 C CA . LEU A 1 329 ? -20.359 -8.969 9.867 1 67.25 329 LEU A CA 1
ATOM 2454 C C . LEU A 1 329 ? -19.531 -7.695 10.016 1 67.25 329 LEU A C 1
ATOM 2456 O O . LEU A 1 329 ? -20.094 -6.602 10.125 1 67.25 329 LEU A O 1
ATOM 2460 N N . TRP A 1 330 ? -18.266 -7.812 9.922 1 64.56 330 TRP A N 1
ATOM 2461 C CA . TRP A 1 330 ? -17.391 -6.703 10.266 1 64.56 330 TRP A CA 1
ATOM 2462 C C . TRP A 1 330 ? -17.094 -5.84 9.047 1 64.56 330 TRP A C 1
ATOM 2464 O O . TRP A 1 330 ? -17.031 -4.613 9.148 1 64.56 330 TRP A O 1
ATOM 2474 N N . CYS A 1 331 ? -16.906 -6.543 7.953 1 69.5 331 CYS A N 1
ATOM 2475 C CA . CYS A 1 331 ? -16.484 -5.82 6.758 1 69.5 331 CYS A CA 1
ATOM 2476 C C . CYS A 1 331 ? -17.625 -5.691 5.762 1 69.5 331 CYS A C 1
ATOM 2478 O O . CYS A 1 331 ? -17.531 -4.941 4.789 1 69.5 331 CYS A O 1
ATOM 2480 N N . GLY A 1 332 ? -18.656 -6.48 6.031 1 67.69 332 GLY A N 1
ATOM 2481 C CA . GLY A 1 332 ? -19.781 -6.551 5.102 1 67.69 332 GLY A CA 1
ATOM 2482 C C . GLY A 1 332 ? -20.328 -5.188 4.715 1 67.69 332 GLY A C 1
ATOM 2483 O O . GLY A 1 332 ? -20.469 -4.883 3.529 1 67.69 332 GLY A O 1
ATOM 2484 N N . PRO A 1 333 ? -20.594 -4.332 5.684 1 66.62 333 PRO A N 1
ATOM 2485 C CA . PRO A 1 333 ? -21.125 -3.01 5.352 1 66.62 333 PRO A CA 1
ATOM 2486 C C . PRO A 1 333 ? -20.172 -2.197 4.469 1 66.62 333 PRO A C 1
ATOM 2488 O O . PRO A 1 333 ? -20.625 -1.438 3.609 1 66.62 333 PRO A O 1
ATOM 2491 N N . CYS A 1 334 ? -18.953 -2.379 4.625 1 66.62 334 CYS A N 1
ATOM 2492 C CA . CYS A 1 334 ? -17.969 -1.684 3.807 1 66.62 334 CYS A CA 1
ATOM 2493 C C . CYS A 1 334 ? -17.969 -2.215 2.379 1 66.62 334 CYS A C 1
ATOM 2495 O O . CYS A 1 334 ? -17.875 -1.441 1.423 1 66.62 334 CYS A O 1
ATOM 2497 N N . PHE A 1 335 ? -18.125 -3.574 2.303 1 71.75 335 PHE A N 1
ATOM 2498 C CA . PHE A 1 335 ? -18.109 -4.191 0.981 1 71.75 335 PHE A CA 1
ATOM 2499 C C . PHE A 1 335 ? -19.344 -3.787 0.186 1 71.75 335 PHE A C 1
ATOM 2501 O O . PHE A 1 335 ? -19.281 -3.592 -1.029 1 71.75 335 PHE A O 1
ATOM 2508 N N . ALA A 1 336 ? -20.453 -3.719 0.874 1 67.06 336 ALA A N 1
ATOM 2509 C CA . ALA A 1 336 ? -21.703 -3.342 0.204 1 67.06 336 ALA A CA 1
ATOM 2510 C C . ALA A 1 336 ? -21.594 -1.938 -0.388 1 67.06 336 ALA A C 1
ATOM 2512 O O . ALA A 1 336 ? -22.094 -1.685 -1.486 1 67.06 336 ALA A O 1
ATOM 2513 N N . ARG A 1 337 ? -20.984 -1.061 0.246 1 63.59 337 ARG A N 1
ATOM 2514 C CA . ARG A 1 337 ? -20.828 0.314 -0.216 1 63.59 337 ARG A CA 1
ATOM 2515 C C . ARG A 1 337 ? -19.859 0.385 -1.39 1 63.59 337 ARG A C 1
ATOM 2517 O O . ARG A 1 337 ? -20.047 1.179 -2.312 1 63.59 337 ARG A O 1
ATOM 2524 N N . TRP A 1 338 ? -18.922 -0.535 -1.37 1 60.66 338 TRP A N 1
ATOM 2525 C CA . TRP A 1 338 ? -17.875 -0.542 -2.391 1 60.66 338 TRP A CA 1
ATOM 2526 C C . TRP A 1 338 ? -18.359 -1.219 -3.666 1 60.66 338 TRP A C 1
ATOM 2528 O O . TRP A 1 338 ? -17.938 -0.861 -4.77 1 60.66 338 TRP A O 1
ATOM 2538 N N . SER A 1 339 ? -19.062 -2.377 -3.566 1 58.06 339 SER A N 1
ATOM 2539 C CA . SER A 1 339 ? -19.562 -3.15 -4.695 1 58.06 339 SER A CA 1
ATOM 2540 C C . SER A 1 339 ? -20.297 -2.26 -5.695 1 58.06 339 SER A C 1
ATOM 2542 O O . SER A 1 339 ? -20.312 -2.543 -6.895 1 58.06 339 SER A O 1
ATOM 2544 N N . ALA A 1 340 ? -20.906 -1.277 -5.285 1 53.53 340 ALA A N 1
ATOM 2545 C CA . ALA A 1 340 ? -21.656 -0.405 -6.18 1 53.53 340 ALA A CA 1
ATOM 2546 C C . ALA A 1 340 ? -20.734 0.316 -7.156 1 53.53 340 ALA A C 1
ATOM 2548 O O . ALA A 1 340 ? -21.172 0.756 -8.227 1 53.53 340 ALA A O 1
ATOM 2549 N N . LEU A 1 341 ? -19.516 0.381 -6.941 1 52.72 341 LEU A N 1
ATOM 2550 C CA . LEU A 1 341 ? -18.625 1.155 -7.789 1 52.72 341 LEU A CA 1
ATOM 2551 C C . LEU A 1 341 ? -17.844 0.243 -8.727 1 52.72 341 LEU A C 1
ATOM 2553 O O . LEU A 1 341 ? -17.516 0.632 -9.852 1 52.72 341 LEU A O 1
ATOM 2557 N N . GLY A 1 342 ? -17.422 -0.992 -8.375 1 54.59 342 GLY A N 1
ATOM 2558 C CA . GLY A 1 342 ? -16.281 -1.728 -8.891 1 54.59 342 GLY A CA 1
ATOM 2559 C C . GLY A 1 342 ? -16.672 -2.764 -9.93 1 54.59 342 GLY A C 1
ATOM 2560 O O . GLY A 1 342 ? -15.852 -3.117 -10.789 1 54.59 342 GLY A O 1
ATOM 2561 N N . GLY A 1 343 ? -17.781 -3.498 -9.805 1 56.28 343 GLY A N 1
ATOM 2562 C CA . GLY A 1 343 ? -18.031 -4.734 -10.531 1 56.28 343 GLY A CA 1
ATOM 2563 C C . GLY A 1 343 ? -18.297 -4.516 -12.008 1 56.28 343 GLY A C 1
ATOM 2564 O O . GLY A 1 343 ? -18.312 -5.465 -12.789 1 56.28 343 GLY A O 1
ATOM 2565 N N . ALA A 1 344 ? -18.141 -3.367 -12.344 1 64.69 344 ALA A N 1
ATOM 2566 C CA . ALA A 1 344 ? -18.578 -3.117 -13.719 1 64.69 344 ALA A CA 1
ATOM 2567 C C . ALA A 1 344 ? -17.406 -3.266 -14.695 1 64.69 344 ALA A C 1
ATOM 2569 O O . ALA A 1 344 ? -16.25 -3.025 -14.328 1 64.69 344 ALA A O 1
ATOM 2570 N N . LYS A 1 345 ? -17.656 -4.023 -15.812 1 72.31 345 LYS A N 1
ATOM 2571 C CA . LYS A 1 345 ? -16.719 -4.176 -16.922 1 72.31 345 LYS A CA 1
ATOM 2572 C C . LYS A 1 345 ? -15.961 -2.879 -17.172 1 72.31 345 LYS A C 1
ATOM 2574 O O . LYS A 1 345 ? -14.75 -2.9 -17.391 1 72.31 345 LYS A O 1
ATOM 2579 N N . ALA A 1 346 ? -16.672 -1.807 -17.125 1 74.38 346 ALA A N 1
ATOM 2580 C CA . ALA A 1 346 ? -16.047 -0.509 -17.375 1 74.38 346 ALA A CA 1
ATOM 2581 C C . ALA A 1 346 ? -15.016 -0.18 -16.297 1 74.38 346 ALA A C 1
ATOM 2583 O O . ALA A 1 346 ? -13.969 0.396 -16.594 1 74.38 346 ALA A O 1
ATOM 2584 N N . PHE A 1 347 ? -15.32 -0.541 -15.125 1 80.06 347 PHE A N 1
ATOM 2585 C CA . PHE A 1 347 ? -14.391 -0.302 -14.023 1 80.06 347 PHE A CA 1
ATOM 2586 C C . PHE A 1 347 ? -13.109 -1.094 -14.219 1 80.06 347 PHE A C 1
ATOM 2588 O O . PHE A 1 347 ? -12.008 -0.556 -14.055 1 80.06 347 PHE A O 1
ATOM 2595 N N . GLN A 1 348 ? -13.258 -2.285 -14.641 1 79.56 348 GLN A N 1
ATOM 2596 C CA . GLN A 1 348 ? -12.102 -3.15 -14.836 1 79.56 348 GLN A CA 1
ATOM 2597 C C . GLN A 1 348 ? -11.227 -2.65 -15.992 1 79.56 348 GLN A C 1
ATOM 2599 O O . GLN A 1 348 ? -10 -2.645 -15.891 1 79.56 348 GLN A O 1
ATOM 2604 N N . GLU A 1 349 ? -11.844 -2.281 -17 1 80.81 349 GLU A N 1
ATOM 2605 C CA . GLU A 1 349 ? -11.094 -1.783 -18.156 1 80.81 349 GLU A CA 1
ATOM 2606 C C . GLU A 1 349 ? -10.32 -0.52 -17.797 1 80.81 349 GLU A C 1
ATOM 2608 O O . GLU A 1 349 ? -9.172 -0.352 -18.234 1 80.81 349 GLU A O 1
ATOM 2613 N N . ARG A 1 350 ? -10.945 0.351 -17.047 1 84.38 350 ARG A N 1
ATOM 2614 C CA . ARG A 1 350 ? -10.258 1.561 -16.609 1 84.38 350 ARG A CA 1
ATOM 2615 C C . ARG A 1 350 ? -9.055 1.222 -15.734 1 84.38 350 ARG A C 1
ATOM 2617 O O . ARG A 1 350 ? -7.992 1.83 -15.867 1 84.38 350 ARG A O 1
ATOM 2624 N N . ALA A 1 351 ? -9.297 0.282 -14.875 1 85.94 351 ALA A N 1
ATOM 2625 C CA . ALA A 1 351 ? -8.211 -0.136 -13.992 1 85.94 351 ALA A CA 1
ATOM 2626 C C . ALA A 1 351 ? -7.047 -0.712 -14.797 1 85.94 351 ALA A C 1
ATOM 2628 O O . ALA A 1 351 ? -5.883 -0.446 -14.492 1 85.94 351 ALA A O 1
ATOM 2629 N N . ILE A 1 352 ? -7.355 -1.443 -15.812 1 85.88 352 ILE A N 1
ATOM 2630 C CA . ILE A 1 352 ? -6.336 -2.059 -16.656 1 85.88 352 ILE A CA 1
ATOM 2631 C C . ILE A 1 352 ? -5.574 -0.978 -17.422 1 85.88 352 ILE A C 1
ATOM 2633 O O . ILE A 1 352 ? -4.352 -1.039 -17.547 1 85.88 352 ILE A O 1
ATOM 2637 N N . GLN A 1 353 ? -6.266 -0.028 -17.891 1 86.06 353 GLN A N 1
ATOM 2638 C CA . GLN A 1 353 ? -5.629 1.074 -18.609 1 86.06 353 GLN A CA 1
ATOM 2639 C C . GLN A 1 353 ? -4.703 1.867 -17.688 1 86.06 353 GLN A C 1
ATOM 2641 O O . GLN A 1 353 ? -3.6 2.242 -18.094 1 86.06 353 GLN A O 1
ATOM 2646 N N . ARG A 1 354 ? -5.176 2.119 -16.516 1 88.69 354 ARG A N 1
ATOM 2647 C CA . ARG A 1 354 ? -4.348 2.82 -15.539 1 88.69 354 ARG A CA 1
ATOM 2648 C C . ARG A 1 354 ? -3.092 2.021 -15.211 1 88.69 354 ARG A C 1
ATOM 2650 O O . ARG A 1 354 ? -2 2.586 -15.102 1 88.69 354 ARG A O 1
ATOM 2657 N N . MET A 1 355 ? -3.305 0.74 -15.07 1 88.31 355 MET A N 1
ATOM 2658 C CA . MET A 1 355 ? -2.158 -0.121 -14.797 1 88.31 355 MET A CA 1
ATO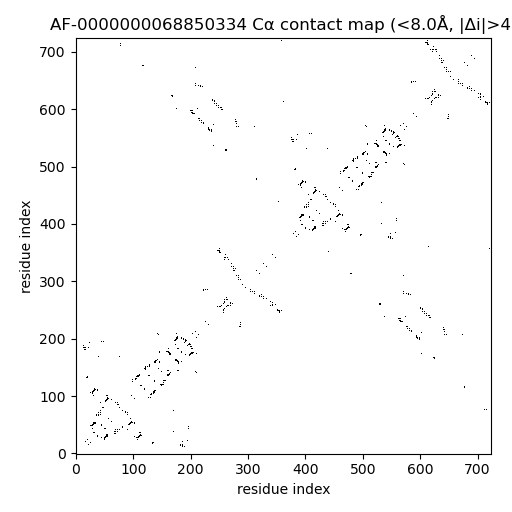M 2659 C C . MET A 1 355 ? -1.137 -0.041 -15.922 1 88.31 355 MET A C 1
ATOM 2661 O O . MET A 1 355 ? 0.068 0.023 -15.672 1 88.31 355 MET A O 1
ATOM 2665 N N . SER A 1 356 ? -1.594 -0.099 -17.125 1 86.5 356 SER A N 1
ATOM 2666 C CA . SER A 1 356 ? -0.702 0.009 -18.266 1 86.5 356 SER A CA 1
ATOM 2667 C C . SER A 1 356 ? 0.085 1.314 -18.234 1 86.5 356 SER A C 1
ATOM 2669 O O . SER A 1 356 ? 1.287 1.328 -18.516 1 86.5 356 SER A O 1
ATOM 2671 N N . LYS A 1 357 ? -0.584 2.361 -17.922 1 87.56 357 LYS A N 1
ATOM 2672 C CA . LYS A 1 357 ? 0.073 3.662 -17.844 1 87.56 357 LYS A CA 1
ATOM 2673 C C . LYS A 1 357 ? 1.117 3.682 -16.734 1 87.56 357 LYS A C 1
ATOM 2675 O O . LYS A 1 357 ? 2.188 4.273 -16.891 1 87.56 357 LYS A O 1
ATOM 2680 N N . ILE A 1 358 ? 0.776 3.057 -15.641 1 89.81 358 ILE A N 1
ATOM 2681 C CA . ILE A 1 358 ? 1.698 2.984 -14.516 1 89.81 358 ILE A CA 1
ATOM 2682 C C . ILE A 1 358 ? 2.949 2.209 -14.914 1 89.81 358 ILE A C 1
ATOM 2684 O O . ILE A 1 358 ? 4.07 2.617 -14.602 1 89.81 358 ILE A O 1
ATOM 2688 N N . GLU A 1 359 ? 2.801 1.128 -15.562 1 86 359 GLU A N 1
ATOM 2689 C CA . GLU A 1 359 ? 3.922 0.271 -15.93 1 86 359 GLU A CA 1
ATOM 2690 C C . GLU A 1 359 ? 4.797 0.933 -17 1 86 359 GLU A C 1
ATOM 2692 O O . GLU A 1 359 ? 5.977 0.607 -17.125 1 86 359 GLU A O 1
ATOM 2697 N N . GLU A 1 360 ? 4.23 1.823 -17.734 1 82.94 360 GLU A N 1
ATOM 2698 C CA . GLU A 1 360 ? 4.992 2.559 -18.734 1 82.94 360 GLU A CA 1
ATOM 2699 C C . GLU A 1 360 ? 5.945 3.561 -18.078 1 82.94 360 GLU A C 1
ATOM 2701 O O . GLU A 1 360 ? 6.891 4.031 -18.719 1 82.94 360 GLU A O 1
ATOM 2706 N N . MET A 1 361 ? 5.652 3.889 -16.906 1 80.69 361 MET A N 1
ATOM 2707 C CA . MET A 1 361 ? 6.484 4.855 -16.203 1 80.69 361 MET A CA 1
ATOM 2708 C C . MET A 1 361 ? 7.793 4.215 -15.742 1 80.69 361 MET A C 1
ATOM 2710 O O . MET A 1 361 ? 8.719 4.914 -15.328 1 80.69 361 MET A O 1
ATOM 2714 N N . ASP A 1 362 ? 7.793 2.871 -15.648 1 68.06 362 ASP A N 1
ATOM 2715 C CA . ASP A 1 362 ? 8.984 2.156 -15.188 1 68.06 362 ASP A CA 1
ATOM 2716 C C . ASP A 1 362 ? 10.094 2.215 -16.234 1 68.06 362 ASP A C 1
ATOM 2718 O O . ASP A 1 362 ? 9.844 2.039 -17.422 1 68.06 362 ASP A O 1
ATOM 2722 N N . MET B 1 1 ? 31.641 12.898 -20.297 1 22.86 1 MET B N 1
ATOM 2723 C CA . MET B 1 1 ? 31.859 11.57 -19.734 1 22.86 1 MET B CA 1
ATOM 2724 C C . MET B 1 1 ? 30.531 10.844 -19.531 1 22.86 1 MET B C 1
ATOM 2726 O O . MET B 1 1 ? 29.641 11.352 -18.844 1 22.86 1 MET B O 1
ATOM 2730 N N . ARG B 1 2 ? 30.219 9.875 -20.406 1 25.77 2 ARG B N 1
ATOM 2731 C CA . ARG B 1 2 ? 29.062 9.031 -20.719 1 25.77 2 ARG B CA 1
ATOM 2732 C C . ARG B 1 2 ? 28.719 8.141 -19.531 1 25.77 2 ARG B C 1
ATOM 2734 O O . ARG B 1 2 ? 29.562 7.398 -19.031 1 25.77 2 ARG B O 1
ATOM 2741 N N . SER B 1 3 ? 27.797 8.742 -18.656 1 25.03 3 SER B N 1
ATOM 2742 C CA . SER B 1 3 ? 27.281 8 -17.5 1 25.03 3 SER B CA 1
ATOM 2743 C C . SER B 1 3 ? 26.969 6.551 -17.875 1 25.03 3 SER B C 1
ATOM 2745 O O . SER B 1 3 ? 26.203 6.289 -18.812 1 25.03 3 SER B O 1
ATOM 2747 N N . LYS B 1 4 ? 28.016 5.762 -17.812 1 28.75 4 LYS B N 1
ATOM 2748 C CA . LYS B 1 4 ? 27.969 4.32 -18.031 1 28.75 4 LYS B CA 1
ATOM 2749 C C . LYS B 1 4 ? 26.75 3.697 -17.359 1 28.75 4 LYS B C 1
ATOM 2751 O O . LYS B 1 4 ? 26.578 3.83 -16.156 1 28.75 4 LYS B O 1
ATOM 2756 N N . GLY B 1 5 ? 25.688 3.465 -18.078 1 25.62 5 GLY B N 1
ATOM 2757 C CA . GLY B 1 5 ? 24.484 2.719 -17.781 1 25.62 5 GLY B CA 1
ATOM 2758 C C . GLY B 1 5 ? 24.75 1.432 -17.016 1 25.62 5 GLY B C 1
ATOM 2759 O O . GLY B 1 5 ? 25.531 0.594 -17.469 1 25.62 5 GLY B O 1
ATOM 2760 N N . ARG B 1 6 ? 25.016 1.542 -15.711 1 29.55 6 ARG B N 1
ATOM 2761 C CA . ARG B 1 6 ? 25.234 0.278 -15.016 1 29.55 6 ARG B CA 1
ATOM 2762 C C . ARG B 1 6 ? 24.375 -0.831 -15.617 1 29.55 6 ARG B C 1
ATOM 2764 O O . ARG B 1 6 ? 23.141 -0.706 -15.68 1 29.55 6 ARG B O 1
ATOM 2771 N N . SER B 1 7 ? 24.938 -1.581 -16.438 1 26.05 7 SER B N 1
ATOM 2772 C CA . SER B 1 7 ? 24.359 -2.807 -16.984 1 26.05 7 SER B CA 1
ATOM 2773 C C . SER B 1 7 ? 23.766 -3.676 -15.883 1 26.05 7 SER B C 1
ATOM 2775 O O . SER B 1 7 ? 24.469 -4.102 -14.969 1 26.05 7 SER B O 1
ATOM 2777 N N . ILE B 1 8 ? 22.672 -3.369 -15.422 1 30.83 8 ILE B N 1
ATOM 2778 C CA . ILE B 1 8 ? 22 -4.363 -14.594 1 30.83 8 ILE B CA 1
ATOM 2779 C C . ILE B 1 8 ? 22.328 -5.766 -15.109 1 30.83 8 ILE B C 1
ATOM 2781 O O . ILE B 1 8 ? 21.953 -6.121 -16.219 1 30.83 8 ILE B O 1
ATOM 2785 N N . ARG B 1 9 ? 23.453 -6.266 -14.703 1 33.28 9 ARG B N 1
ATOM 2786 C CA . ARG B 1 9 ? 23.875 -7.629 -15.016 1 33.28 9 ARG B CA 1
ATOM 2787 C C . ARG B 1 9 ? 22.688 -8.586 -14.953 1 33.28 9 ARG B C 1
ATOM 2789 O O . ARG B 1 9 ? 21.922 -8.578 -13.984 1 33.28 9 ARG B O 1
ATOM 2796 N N . SER B 1 10 ? 22.172 -9.125 -16.031 1 33.78 10 SER B N 1
ATOM 2797 C CA . SER B 1 10 ? 21.203 -10.211 -16.125 1 33.78 10 SER B CA 1
ATOM 2798 C C . SER B 1 10 ? 21.469 -11.289 -15.078 1 33.78 10 SER B C 1
ATOM 2800 O O . SER B 1 10 ? 22.641 -11.625 -14.82 1 33.78 10 SER B O 1
ATOM 2802 N N . PRO B 1 11 ? 20.578 -11.461 -14.195 1 40.97 11 PRO B N 1
ATOM 2803 C CA . PRO B 1 11 ? 20.906 -12.562 -13.281 1 40.97 11 PRO B CA 1
ATOM 2804 C C . PRO B 1 11 ? 21.5 -13.773 -14.016 1 40.97 11 PRO B C 1
ATOM 2806 O O . PRO B 1 11 ? 21.234 -13.969 -15.203 1 40.97 11 PRO B O 1
ATOM 2809 N N . PRO B 1 12 ? 22.609 -14.273 -13.609 1 46.06 12 PRO B N 1
ATOM 2810 C CA . PRO B 1 12 ? 23.203 -15.453 -14.227 1 46.06 12 PRO B CA 1
ATOM 2811 C C . PRO B 1 12 ? 22.172 -16.516 -14.625 1 46.06 12 PRO B C 1
ATOM 2813 O O . PRO B 1 12 ? 21.078 -16.547 -14.055 1 46.06 12 PRO B O 1
ATOM 2816 N N . PRO B 1 13 ? 22.375 -17.156 -15.812 1 47.59 13 PRO B N 1
ATOM 2817 C CA . PRO B 1 13 ? 21.516 -18.266 -16.234 1 47.59 13 PRO B CA 1
ATOM 2818 C C . PRO B 1 13 ? 21.234 -19.25 -15.109 1 47.59 13 PRO B C 1
ATOM 2820 O O . PRO B 1 13 ? 22.094 -19.469 -14.25 1 47.59 13 PRO B O 1
ATOM 2823 N N . ALA B 1 14 ? 19.953 -19.531 -14.852 1 55.06 14 ALA B N 1
ATOM 2824 C CA . ALA B 1 14 ? 19.531 -20.453 -13.789 1 55.06 14 ALA B CA 1
ATOM 2825 C C . ALA B 1 14 ? 20.266 -21.781 -13.891 1 55.06 14 ALA B C 1
ATOM 2827 O O . ALA B 1 14 ? 20.422 -22.328 -14.984 1 55.06 14 ALA B O 1
ATOM 2828 N N . PRO B 1 15 ? 20.922 -22.219 -12.875 1 53.12 15 PRO B N 1
ATOM 2829 C CA . PRO B 1 15 ? 21.578 -23.531 -12.883 1 53.12 15 PRO B CA 1
ATOM 2830 C C . PRO B 1 15 ? 20.625 -24.672 -13.258 1 53.12 15 PRO B C 1
ATOM 2832 O O . PRO B 1 15 ? 19.422 -24.578 -12.992 1 53.12 15 PRO B O 1
ATOM 2835 N N . ARG B 1 16 ? 21 -25.578 -14.195 1 63.69 16 ARG B N 1
ATOM 2836 C CA . ARG B 1 16 ? 20.266 -26.797 -14.523 1 63.69 16 ARG B CA 1
ATOM 2837 C C . ARG B 1 16 ? 19.922 -27.578 -13.266 1 63.69 16 ARG B C 1
ATOM 2839 O O . ARG B 1 16 ? 20.797 -27.859 -12.445 1 63.69 16 ARG B O 1
ATOM 2846 N N . VAL B 1 17 ? 18.641 -27.531 -12.938 1 73.75 17 VAL B N 1
ATOM 2847 C CA . VAL B 1 17 ? 18.219 -28.422 -11.867 1 73.75 17 VAL B CA 1
ATOM 2848 C C . VAL B 1 17 ? 18.266 -29.859 -12.359 1 73.75 17 VAL B C 1
ATOM 2850 O O . VAL B 1 17 ? 17.625 -30.219 -13.359 1 73.75 17 VAL B O 1
ATOM 2853 N N . GLN B 1 18 ? 19.125 -30.625 -11.781 1 70.44 18 GLN B N 1
ATOM 2854 C CA . GLN B 1 18 ? 19.328 -32 -12.234 1 70.44 18 GLN B CA 1
ATOM 2855 C C . GLN B 1 18 ? 17.984 -32.75 -12.312 1 70.44 18 GLN B C 1
ATOM 2857 O O . GLN B 1 18 ? 17.188 -32.719 -11.375 1 70.44 18 GLN B O 1
ATOM 2862 N N . GLY B 1 19 ? 17.641 -33.281 -13.555 1 76.94 19 GLY B N 1
ATOM 2863 C CA . GLY B 1 19 ? 16.484 -34.125 -13.758 1 76.94 19 GLY B CA 1
ATOM 2864 C C . GLY B 1 19 ? 15.234 -33.344 -14.141 1 76.94 19 GLY B C 1
ATOM 2865 O O . GLY B 1 19 ? 14.141 -33.906 -14.219 1 76.94 19 GLY B O 1
ATOM 2866 N N . ARG B 1 20 ? 15.469 -32.062 -14.289 1 84.31 20 ARG B N 1
ATOM 2867 C CA . ARG B 1 20 ? 14.32 -31.25 -14.68 1 84.31 20 ARG B CA 1
ATOM 2868 C C . ARG B 1 20 ? 14.508 -30.656 -16.078 1 84.31 20 ARG B C 1
ATOM 2870 O O . ARG B 1 20 ? 15.641 -30.453 -16.516 1 84.31 20 ARG B O 1
ATOM 2877 N N . VAL B 1 21 ? 13.391 -30.375 -16.688 1 90.56 21 VAL B N 1
ATOM 2878 C CA . VAL B 1 21 ? 13.414 -29.609 -17.922 1 90.56 21 VAL B CA 1
ATOM 2879 C C . VAL B 1 21 ? 14 -28.219 -17.656 1 90.56 21 VAL B C 1
ATOM 2881 O O . VAL B 1 21 ? 13.688 -27.594 -16.641 1 90.56 21 VAL B O 1
ATOM 2884 N N . HIS B 1 22 ? 14.898 -27.797 -18.531 1 92.44 22 HIS B N 1
ATOM 2885 C CA . HIS B 1 22 ? 15.391 -26.422 -18.438 1 92.44 22 HIS B CA 1
ATOM 2886 C C . HIS B 1 22 ? 14.297 -25.422 -18.75 1 92.44 22 HIS B C 1
ATOM 2888 O O . HIS B 1 22 ? 13.508 -25.625 -19.672 1 92.44 22 HIS B O 1
ATOM 2894 N N . PRO B 1 23 ? 14.234 -24.328 -17.969 1 93.69 23 PRO B N 1
ATOM 2895 C CA . PRO B 1 23 ? 13.195 -23.328 -18.234 1 93.69 23 PRO B CA 1
ATOM 2896 C C . PRO B 1 23 ? 13.164 -22.891 -19.703 1 93.69 23 PRO B C 1
ATOM 2898 O O . PRO B 1 23 ? 12.086 -22.625 -20.25 1 93.69 23 PRO B O 1
ATOM 2901 N N . GLY B 1 24 ? 14.25 -22.812 -20.344 1 92.88 24 GLY B N 1
ATOM 2902 C CA . GLY B 1 24 ? 14.344 -22.406 -21.734 1 92.88 24 GLY B CA 1
ATOM 2903 C C . GLY B 1 24 ? 13.828 -23.453 -22.703 1 92.88 24 GLY B C 1
ATOM 2904 O O . GLY B 1 24 ? 13.586 -23.156 -23.875 1 92.88 24 GLY B O 1
ATOM 2905 N N . ASP B 1 25 ? 13.609 -24.672 -22.25 1 94.38 25 ASP B N 1
ATOM 2906 C CA . ASP B 1 25 ? 13.195 -25.781 -23.109 1 94.38 25 ASP B CA 1
ATOM 2907 C C . ASP B 1 25 ? 11.719 -26.094 -22.922 1 94.38 25 ASP B C 1
ATOM 2909 O O . ASP B 1 25 ? 11.203 -27.031 -23.531 1 94.38 25 ASP B O 1
ATOM 2913 N N . VAL B 1 26 ? 11.078 -25.375 -22.094 1 96.81 26 VAL B N 1
ATOM 2914 C CA . VAL B 1 26 ? 9.648 -25.578 -21.875 1 96.81 26 VAL B CA 1
ATOM 2915 C C . VAL B 1 26 ? 8.883 -25.172 -23.141 1 96.81 26 VAL B C 1
ATOM 2917 O O . VAL B 1 26 ? 9.117 -24.094 -23.688 1 96.81 26 VAL B O 1
ATOM 2920 N N . SER B 1 27 ? 7.969 -26.016 -23.609 1 97.38 27 SER B N 1
ATOM 2921 C CA . SER B 1 27 ? 7.137 -25.703 -24.766 1 97.38 27 SER B CA 1
ATOM 2922 C C . SER B 1 27 ? 5.68 -26.078 -24.516 1 97.38 27 SER B C 1
ATOM 2924 O O . SER B 1 27 ? 4.77 -25.469 -25.062 1 97.38 27 SER B O 1
ATOM 2926 N N . ARG B 1 28 ? 5.488 -27.125 -23.75 1 98.31 28 ARG B N 1
ATOM 2927 C CA . ARG B 1 28 ? 4.156 -27.641 -23.469 1 98.31 28 ARG B CA 1
ATOM 2928 C C . ARG B 1 28 ? 3.805 -27.453 -22 1 98.31 28 ARG B C 1
ATOM 2930 O O . ARG B 1 28 ? 4.512 -27.938 -21.109 1 98.31 28 ARG B O 1
ATOM 2937 N N . ILE B 1 29 ? 2.668 -26.781 -21.75 1 98.56 29 ILE B N 1
ATOM 2938 C CA . ILE B 1 29 ? 2.25 -26.5 -20.375 1 98.56 29 ILE B CA 1
ATOM 2939 C C . ILE B 1 29 ? 0.869 -27.094 -20.125 1 98.56 29 ILE B C 1
ATOM 2941 O O . ILE B 1 29 ? -0.043 -26.938 -20.938 1 98.56 29 ILE B O 1
ATOM 2945 N N . ALA B 1 30 ? 0.758 -27.844 -19.078 1 98.88 30 ALA B N 1
ATOM 2946 C CA . ALA B 1 30 ? -0.527 -28.391 -18.641 1 98.88 30 ALA B CA 1
ATOM 2947 C C . ALA B 1 30 ? -1.185 -27.5 -17.594 1 98.88 30 ALA B C 1
ATOM 2949 O O . ALA B 1 30 ? -0.521 -27.016 -16.672 1 98.88 30 ALA B O 1
ATOM 2950 N N . ILE B 1 31 ? -2.465 -27.312 -17.75 1 98.56 31 ILE B N 1
ATOM 2951 C CA . ILE B 1 31 ? -3.27 -26.547 -16.797 1 98.56 31 ILE B CA 1
ATOM 2952 C C . ILE B 1 31 ? -4.25 -27.469 -16.078 1 98.56 31 ILE B C 1
ATOM 2954 O O . ILE B 1 31 ? -5.066 -28.125 -16.719 1 98.56 31 ILE B O 1
ATOM 2958 N N . VAL B 1 32 ? -4.137 -27.516 -14.812 1 98.62 32 VAL B N 1
ATOM 2959 C CA . VAL B 1 32 ? -5.078 -28.25 -13.977 1 98.62 32 VAL B CA 1
ATOM 2960 C C . VAL B 1 32 ? -5.809 -27.281 -13.047 1 98.62 32 VAL B C 1
ATOM 2962 O O . VAL B 1 32 ? -5.211 -26.734 -12.117 1 98.62 32 VAL B O 1
ATOM 2965 N N . GLY B 1 33 ? -7.043 -27.109 -13.125 1 97.38 33 GLY B N 1
ATOM 2966 C CA . GLY B 1 33 ? -7.836 -26.016 -12.57 1 97.38 33 GLY B CA 1
ATOM 2967 C C . GLY B 1 33 ? -8.125 -24.922 -13.578 1 97.38 33 GLY B C 1
ATOM 2968 O O . GLY B 1 33 ? -7.219 -24.203 -14 1 97.38 33 GLY B O 1
ATOM 2969 N N . THR B 1 34 ? -9.414 -24.828 -13.938 1 96.5 34 THR B N 1
ATOM 2970 C CA . THR B 1 34 ? -9.75 -24 -15.078 1 96.5 34 THR B CA 1
ATOM 2971 C C . THR B 1 34 ? -10.711 -22.875 -14.664 1 96.5 34 THR B C 1
ATOM 2973 O O . THR B 1 34 ? -11.602 -22.516 -15.422 1 96.5 34 THR B O 1
ATOM 2976 N N . GLY B 1 35 ? -10.555 -22.406 -13.469 1 91.69 35 GLY B N 1
ATOM 2977 C CA . GLY B 1 35 ? -11.266 -21.219 -13.016 1 91.69 35 GLY B CA 1
ATOM 2978 C C . GLY B 1 35 ? -10.594 -19.922 -13.445 1 91.69 35 GLY B C 1
ATOM 2979 O O . GLY B 1 35 ? -9.922 -19.875 -14.477 1 91.69 35 GLY B O 1
ATOM 2980 N N . THR B 1 36 ? -10.812 -18.891 -12.695 1 86.81 36 THR B N 1
ATOM 2981 C CA . THR B 1 36 ? -10.32 -17.562 -13.016 1 86.81 36 THR B CA 1
ATOM 2982 C C . THR B 1 36 ? -8.797 -17.562 -13.102 1 86.81 36 THR B C 1
ATOM 2984 O O . THR B 1 36 ? -8.219 -17.062 -14.078 1 86.81 36 THR B O 1
ATOM 2987 N N . ILE B 1 37 ? -8.125 -18.141 -12.117 1 90.38 37 ILE B N 1
ATOM 2988 C CA . ILE B 1 37 ? -6.668 -18.109 -12.07 1 90.38 37 ILE B CA 1
ATOM 2989 C C . ILE B 1 37 ? -6.098 -19 -13.18 1 90.38 37 ILE B C 1
ATOM 2991 O O . ILE B 1 37 ? -5.199 -18.578 -13.914 1 90.38 37 ILE B O 1
ATOM 2995 N N . GLY B 1 38 ? -6.668 -20.219 -13.289 1 95.06 38 GLY B N 1
ATOM 2996 C CA . GLY B 1 38 ? -6.203 -21.125 -14.328 1 95.06 38 GLY B CA 1
ATOM 2997 C C . GLY B 1 38 ? -6.359 -20.562 -15.727 1 95.06 38 GLY B C 1
ATOM 2998 O O . GLY B 1 38 ? -5.461 -20.688 -16.562 1 95.06 38 GLY B O 1
ATOM 2999 N N . SER B 1 39 ? -7.492 -19.938 -15.992 1 94.81 39 SER B N 1
ATOM 3000 C CA . SER B 1 39 ? -7.723 -19.344 -17.297 1 94.81 39 SER B CA 1
ATOM 3001 C C . SER B 1 39 ? -6.781 -18.156 -17.547 1 94.81 39 SER B C 1
ATOM 3003 O O . SER B 1 39 ? -6.363 -17.906 -18.672 1 94.81 39 SER B O 1
ATOM 3005 N N . GLY B 1 40 ? -6.535 -17.438 -16.484 1 93.25 40 GLY B N 1
ATOM 3006 C CA . GLY B 1 40 ? -5.559 -16.359 -16.578 1 93.25 40 GLY B CA 1
ATOM 3007 C C . GLY B 1 40 ? -4.18 -16.844 -16.984 1 93.25 40 GLY B C 1
ATOM 3008 O O . GLY B 1 40 ? -3.557 -16.281 -17.891 1 93.25 40 GLY B O 1
ATOM 3009 N N . TRP B 1 41 ? -3.721 -17.875 -16.359 1 95.62 41 TRP B N 1
ATOM 3010 C CA . TRP B 1 41 ? -2.428 -18.453 -16.703 1 95.62 41 TRP B CA 1
ATOM 3011 C C . TRP B 1 41 ? -2.432 -18.984 -18.141 1 95.62 41 TRP B C 1
ATOM 3013 O O . TRP B 1 41 ? -1.489 -18.734 -18.891 1 95.62 41 TRP B O 1
ATOM 3023 N N . ALA B 1 42 ? -3.484 -19.672 -18.453 1 96.81 42 ALA B N 1
ATOM 3024 C CA . ALA B 1 42 ? -3.588 -20.203 -19.812 1 96.81 42 ALA B CA 1
ATOM 3025 C C . ALA B 1 42 ? -3.451 -19.094 -20.844 1 96.81 42 ALA B C 1
ATOM 3027 O O . ALA B 1 42 ? -2.73 -19.25 -21.844 1 96.81 42 ALA B O 1
ATOM 3028 N N . ALA B 1 43 ? -4.133 -18.016 -20.609 1 95.25 43 ALA B N 1
ATOM 3029 C CA . ALA B 1 43 ? -4.09 -16.875 -21.531 1 95.25 43 ALA B CA 1
ATOM 3030 C C . ALA B 1 43 ? -2.664 -16.359 -21.672 1 95.25 43 ALA B C 1
ATOM 3032 O O . ALA B 1 43 ? -2.203 -16.109 -22.797 1 95.25 43 ALA B O 1
ATOM 3033 N N . VAL B 1 44 ? -1.969 -16.172 -20.578 1 94.06 44 VAL B N 1
ATOM 3034 C CA . VAL B 1 44 ? -0.61 -15.648 -20.594 1 94.06 44 VAL B CA 1
ATOM 3035 C C . VAL B 1 44 ? 0.317 -16.609 -21.328 1 94.06 44 VAL B C 1
ATOM 3037 O O . VAL B 1 44 ? 1.106 -16.188 -22.172 1 94.06 44 VAL B O 1
ATOM 3040 N N . TYR B 1 45 ? 0.224 -17.922 -21.031 1 96.19 45 TYR B N 1
ATOM 3041 C CA . TYR B 1 45 ? 1.076 -18.906 -21.672 1 96.19 45 TYR B CA 1
ATOM 3042 C C . TYR B 1 45 ? 0.833 -18.938 -23.172 1 96.19 45 TYR B C 1
ATOM 3044 O O . TYR B 1 45 ? 1.782 -18.969 -23.969 1 96.19 45 TYR B O 1
ATOM 3052 N N . LEU B 1 46 ? -0.417 -18.938 -23.562 1 96.62 46 LEU B N 1
ATOM 3053 C CA . LEU B 1 46 ? -0.756 -18.922 -24.984 1 96.62 46 LEU B CA 1
ATOM 3054 C C . LEU B 1 46 ? -0.188 -17.688 -25.672 1 96.62 46 LEU B C 1
ATOM 3056 O O . LEU B 1 46 ? 0.367 -17.781 -26.766 1 96.62 46 LEU B O 1
ATOM 3060 N N . ALA B 1 47 ? -0.367 -16.578 -25.016 1 93.81 47 ALA B N 1
ATOM 3061 C CA . ALA B 1 47 ? 0.102 -15.32 -25.578 1 93.81 47 ALA B CA 1
ATOM 3062 C C . ALA B 1 47 ? 1.613 -15.344 -25.797 1 93.81 47 ALA B C 1
ATOM 3064 O O . ALA B 1 47 ? 2.133 -14.672 -26.688 1 93.81 47 ALA B O 1
ATOM 3065 N N . LYS B 1 48 ? 2.299 -16.047 -24.984 1 93.94 48 LYS B N 1
ATOM 3066 C CA . LYS B 1 48 ? 3.756 -16.109 -25.047 1 93.94 48 LYS B CA 1
ATOM 3067 C C . LYS B 1 48 ? 4.219 -17.234 -25.969 1 93.94 48 LYS B C 1
ATOM 3069 O O . LYS B 1 48 ? 5.418 -17.5 -26.078 1 93.94 48 LYS B O 1
ATOM 3074 N N . GLY B 1 49 ? 3.271 -17.969 -26.531 1 95.38 49 GLY B N 1
ATOM 3075 C CA . GLY B 1 49 ? 3.594 -18.906 -27.594 1 95.38 49 GLY B CA 1
ATOM 3076 C C . GLY B 1 49 ? 3.719 -20.344 -27.094 1 95.38 49 GLY B C 1
ATOM 3077 O O . GLY B 1 49 ? 4.145 -21.219 -27.844 1 95.38 49 GLY B O 1
ATOM 3078 N N . TYR B 1 50 ? 3.369 -20.625 -25.938 1 97.69 50 TYR B N 1
ATOM 3079 C CA . TYR B 1 50 ? 3.43 -21.984 -25.422 1 97.69 50 TYR B CA 1
ATOM 3080 C C . TYR B 1 50 ? 2.225 -22.797 -25.875 1 97.69 50 TYR B C 1
ATOM 3082 O O . TYR B 1 50 ? 1.152 -22.25 -26.125 1 97.69 50 TYR B O 1
ATOM 3090 N N . SER B 1 51 ? 2.465 -24.094 -26.016 1 98.56 51 SER B N 1
ATOM 3091 C CA . SER B 1 51 ? 1.347 -25.016 -26.203 1 98.56 51 SER B CA 1
ATOM 3092 C C . SER B 1 51 ? 0.682 -25.344 -24.875 1 98.56 51 SER B C 1
ATOM 3094 O O . SER B 1 51 ? 1.343 -25.812 -23.938 1 98.56 51 SER B O 1
ATOM 3096 N N . VAL B 1 52 ? -0.647 -25.141 -24.797 1 98.69 52 VAL B N 1
ATOM 3097 C CA . VAL B 1 52 ? -1.337 -25.281 -23.516 1 98.69 52 VAL B CA 1
ATOM 3098 C C . VAL B 1 52 ? -2.391 -26.375 -23.609 1 98.69 52 VAL B C 1
ATOM 3100 O O . VAL B 1 52 ? -3.205 -26.391 -24.547 1 98.69 52 VAL B O 1
ATOM 3103 N N . THR B 1 53 ? -2.346 -27.359 -22.734 1 98.81 53 THR B N 1
ATOM 3104 C CA . THR B 1 53 ? -3.369 -28.391 -22.562 1 98.81 53 THR B CA 1
ATOM 3105 C C . THR B 1 53 ? -4.059 -28.234 -21.203 1 98.81 53 THR B C 1
ATOM 3107 O O . THR B 1 53 ? -3.395 -28.125 -20.172 1 98.81 53 THR B O 1
ATOM 3110 N N . ALA B 1 54 ? -5.375 -28.219 -21.25 1 98.75 54 ALA B N 1
ATOM 3111 C CA . ALA B 1 54 ? -6.137 -28.031 -20.016 1 98.75 54 ALA B CA 1
ATOM 3112 C C . ALA B 1 54 ? -6.977 -29.266 -19.688 1 98.75 54 ALA B C 1
ATOM 3114 O O . ALA B 1 54 ? -7.57 -29.875 -20.578 1 98.75 54 ALA B O 1
ATOM 3115 N N . TYR B 1 55 ? -7.023 -29.594 -18.438 1 98.62 55 TYR B N 1
ATOM 3116 C CA . TYR B 1 55 ? -7.859 -30.688 -17.938 1 98.62 55 TYR B CA 1
ATOM 3117 C C . TYR B 1 55 ? -9.242 -30.172 -17.562 1 98.62 55 TYR B C 1
ATOM 3119 O O . TYR B 1 55 ? -9.383 -29.344 -16.672 1 98.62 55 TYR B O 1
ATOM 3127 N N . VAL B 1 56 ? -10.242 -30.688 -18.25 1 98 56 VAL B N 1
ATOM 3128 C CA . VAL B 1 56 ? -11.641 -30.375 -17.969 1 98 56 VAL B CA 1
ATOM 3129 C C . VAL B 1 56 ? -12.43 -31.672 -17.797 1 98 56 VAL B C 1
ATOM 3131 O O . VAL B 1 56 ? -12.281 -32.594 -18.578 1 98 56 VAL B O 1
ATOM 3134 N N . ARG B 1 57 ? -13.297 -31.734 -16.766 1 94.38 57 ARG B N 1
ATOM 3135 C CA . ARG B 1 57 ? -13.938 -33 -16.375 1 94.38 57 ARG B CA 1
ATOM 3136 C C . ARG B 1 57 ? -15.141 -33.312 -17.266 1 94.38 57 ARG B C 1
ATOM 3138 O O . ARG B 1 57 ? -15.461 -34.469 -17.5 1 94.38 57 ARG B O 1
ATOM 3145 N N . THR B 1 58 ? -15.867 -32.188 -17.656 1 95.94 58 THR B N 1
ATOM 3146 C CA . THR B 1 58 ? -17.094 -32.344 -18.422 1 95.94 58 THR B CA 1
ATOM 3147 C C . THR B 1 58 ? -17.188 -31.266 -19.516 1 95.94 58 THR B C 1
ATOM 3149 O O . THR B 1 58 ? -16.344 -30.375 -19.578 1 95.94 58 THR B O 1
ATOM 3152 N N . GLN B 1 59 ? -18.203 -31.5 -20.344 1 96.06 59 GLN B N 1
ATOM 3153 C CA . GLN B 1 59 ? -18.469 -30.484 -21.344 1 96.06 59 GLN B CA 1
ATOM 3154 C C . GLN B 1 59 ? -18.859 -29.156 -20.688 1 96.06 59 GLN B C 1
ATOM 3156 O O . GLN B 1 59 ? -18.484 -28.094 -21.156 1 96.06 59 GLN B O 1
ATOM 3161 N N . ALA B 1 60 ? -19.547 -29.312 -19.656 1 96.25 60 ALA B N 1
ATOM 3162 C CA . ALA B 1 60 ? -19.984 -28.109 -18.938 1 96.25 60 ALA B CA 1
ATOM 3163 C C . ALA B 1 60 ? -18.781 -27.344 -18.375 1 96.25 60 ALA B C 1
ATOM 3165 O O . ALA B 1 60 ? -18.734 -26.125 -18.453 1 96.25 60 ALA B O 1
ATOM 3166 N N . SER B 1 61 ? -17.875 -28.031 -17.812 1 95.25 61 SER B N 1
ATOM 3167 C CA . SER B 1 61 ? -16.672 -27.406 -17.281 1 95.25 61 SER B CA 1
ATOM 3168 C C . SER B 1 61 ? -15.82 -26.812 -18.406 1 95.25 61 SER B C 1
ATOM 3170 O O . SER B 1 61 ? -15.164 -25.797 -18.219 1 95.25 61 SER B O 1
ATOM 3172 N N . GLU B 1 62 ? -15.812 -27.469 -19.562 1 97.38 62 GLU B N 1
ATOM 3173 C CA . GLU B 1 62 ? -15.094 -26.938 -20.719 1 97.38 62 GLU B CA 1
ATOM 3174 C C . GLU B 1 62 ? -15.688 -25.625 -21.172 1 97.38 62 GLU B C 1
ATOM 3176 O O . GLU B 1 62 ? -14.961 -24.672 -21.453 1 97.38 62 GLU B O 1
ATOM 3181 N N . ASP B 1 63 ? -17 -25.578 -21.266 1 97.25 63 ASP B N 1
ATOM 3182 C CA . ASP B 1 63 ? -17.688 -24.359 -21.672 1 97.25 63 ASP B CA 1
ATOM 3183 C C . ASP B 1 63 ? -17.422 -23.219 -20.703 1 97.25 63 ASP B C 1
ATOM 3185 O O . ASP B 1 63 ? -17.203 -22.078 -21.109 1 97.25 63 ASP B O 1
ATOM 3189 N N . LYS B 1 64 ? -17.453 -23.578 -19.469 1 96.19 64 LYS B N 1
ATOM 3190 C CA . LYS B 1 64 ? -17.156 -22.594 -18.438 1 96.19 64 LYS B CA 1
ATOM 3191 C C . LYS B 1 64 ? -15.719 -22.094 -18.547 1 96.19 64 LYS B C 1
ATOM 3193 O O . LYS B 1 64 ? -15.445 -20.906 -18.422 1 96.19 64 LYS B O 1
ATOM 3198 N N . PHE B 1 65 ? -14.828 -23.031 -18.766 1 97.5 65 PHE B N 1
ATOM 3199 C CA . PHE B 1 65 ? -13.422 -22.688 -18.953 1 97.5 65 PHE B CA 1
ATOM 3200 C C . PHE B 1 65 ? -13.25 -21.719 -20.125 1 97.5 65 PHE B C 1
ATOM 3202 O O . PHE B 1 65 ? -12.547 -20.719 -20 1 97.5 65 PHE B O 1
ATOM 3209 N N . TYR B 1 66 ? -13.891 -21.953 -21.219 1 97.12 66 TYR B N 1
ATOM 3210 C CA . TYR B 1 66 ? -13.789 -21.094 -22.391 1 97.12 66 TYR B CA 1
ATOM 3211 C C . TYR B 1 66 ? -14.297 -19.688 -22.094 1 97.12 66 TYR B C 1
ATOM 3213 O O . TYR B 1 66 ? -13.727 -18.703 -22.547 1 97.12 66 TYR B O 1
ATOM 3221 N N . SER B 1 67 ? -15.352 -19.641 -21.359 1 95.81 67 SER B N 1
ATOM 3222 C CA . SER B 1 67 ? -15.875 -18.344 -20.984 1 95.81 67 SER B CA 1
ATOM 3223 C C . SER B 1 67 ? -14.859 -17.547 -20.172 1 95.81 67 SER B C 1
ATOM 3225 O O . SER B 1 67 ? -14.617 -16.375 -20.438 1 95.81 67 SER B O 1
ATOM 3227 N N . PHE B 1 68 ? -14.273 -18.188 -19.188 1 93.44 68 PHE B N 1
ATOM 3228 C CA . PHE B 1 68 ? -13.25 -17.547 -18.375 1 93.44 68 PHE B CA 1
ATOM 3229 C C . PHE B 1 68 ? -12.047 -17.172 -19.219 1 93.44 68 PHE B C 1
ATOM 3231 O O . PHE B 1 68 ? -11.477 -16.078 -19.062 1 93.44 68 PHE B O 1
ATOM 3238 N N . LEU B 1 69 ? -11.703 -18.062 -20.094 1 95.94 69 LEU B N 1
ATOM 3239 C CA . LEU B 1 69 ? -10.523 -17.859 -20.938 1 95.94 69 LEU B CA 1
ATOM 3240 C C . LEU B 1 69 ? -10.727 -16.688 -21.891 1 95.94 69 LEU B C 1
ATOM 3242 O O . LEU B 1 69 ? -9.805 -15.906 -22.125 1 95.94 69 LEU B O 1
ATOM 3246 N N . GLN B 1 70 ? -11.883 -16.609 -22.453 1 95.06 70 GLN B N 1
ATOM 3247 C CA . GLN B 1 70 ? -12.211 -15.477 -23.328 1 95.06 70 GLN B CA 1
ATOM 3248 C C . GLN B 1 70 ? -12.117 -14.156 -22.562 1 95.06 70 GLN B C 1
ATOM 3250 O O . GLN B 1 70 ? -11.594 -13.172 -23.094 1 95.06 70 GLN B O 1
ATOM 3255 N N . SER B 1 71 ? -12.625 -14.164 -21.438 1 88.56 71 SER B N 1
ATOM 3256 C CA . SER B 1 71 ? -12.547 -12.977 -20.594 1 88.56 71 SER B CA 1
ATOM 3257 C C . SER B 1 71 ? -11.094 -12.625 -20.266 1 88.56 71 SER B C 1
ATOM 3259 O O . SER B 1 71 ? -10.703 -11.453 -20.359 1 88.56 71 SER B O 1
ATOM 3261 N N . ALA B 1 72 ? -10.344 -13.586 -19.906 1 90.5 72 ALA B N 1
ATOM 3262 C CA . ALA B 1 72 ? -8.93 -13.375 -19.609 1 90.5 72 ALA B CA 1
ATOM 3263 C C . ALA B 1 72 ? -8.188 -12.875 -20.844 1 90.5 72 ALA B C 1
ATOM 3265 O O . ALA B 1 72 ? -7.34 -11.984 -20.75 1 90.5 72 ALA B O 1
ATOM 3266 N N . TRP B 1 73 ? -8.531 -13.406 -21.969 1 93.31 73 TRP B N 1
ATOM 3267 C CA . TRP B 1 73 ? -7.859 -13.039 -23.219 1 93.31 73 TRP B CA 1
ATOM 3268 C C . TRP B 1 73 ? -8.133 -11.586 -23.578 1 93.31 73 TRP B C 1
ATOM 3270 O O . TRP B 1 73 ? -7.23 -10.875 -24.031 1 93.31 73 TRP B O 1
ATOM 3280 N N . SER B 1 74 ? -9.352 -11.188 -23.391 1 89.75 74 SER B N 1
ATOM 3281 C CA . SER B 1 74 ? -9.703 -9.797 -23.656 1 89.75 74 SER B CA 1
ATOM 3282 C C . SER B 1 74 ? -8.859 -8.836 -22.844 1 89.75 74 SER B C 1
ATOM 3284 O O . SER B 1 74 ? -8.445 -7.785 -23.328 1 89.75 74 SER B O 1
ATOM 3286 N N . LYS B 1 75 ? -8.617 -9.219 -21.656 1 86.19 75 LYS B N 1
ATOM 3287 C CA . LYS B 1 75 ? -7.844 -8.367 -20.766 1 86.19 75 LYS B CA 1
ATOM 3288 C C . LYS B 1 75 ? -6.375 -8.328 -21.172 1 86.19 75 LYS B C 1
ATOM 3290 O O . LYS B 1 75 ? -5.73 -7.277 -21.109 1 86.19 75 LYS B O 1
ATOM 3295 N N . ILE B 1 76 ? -5.82 -9.414 -21.578 1 87.75 76 ILE B N 1
ATOM 3296 C CA . ILE B 1 76 ? -4.406 -9.43 -21.938 1 87.75 76 ILE B CA 1
ATOM 3297 C C . ILE B 1 76 ? -4.207 -8.695 -23.266 1 87.75 76 ILE B C 1
ATOM 3299 O O . ILE B 1 76 ? -3.139 -8.125 -23.516 1 87.75 76 ILE B O 1
ATOM 3303 N N . LEU B 1 77 ? -5.25 -8.688 -24.141 1 89 77 LEU B N 1
ATOM 3304 C CA . LEU B 1 77 ? -5.199 -7.887 -25.359 1 89 77 LEU B CA 1
ATOM 3305 C C . LEU B 1 77 ? -5.082 -6.402 -25.016 1 89 77 LEU B C 1
ATOM 3307 O O . LEU B 1 77 ? -4.23 -5.703 -25.578 1 89 77 LEU B O 1
ATOM 3311 N N . VAL B 1 78 ? -5.891 -6.012 -24.078 1 84 78 VAL B N 1
ATOM 3312 C CA . VAL B 1 78 ? -5.902 -4.609 -23.672 1 84 78 VAL B CA 1
ATOM 3313 C C . VAL B 1 78 ? -4.559 -4.242 -23.047 1 84 78 VAL B C 1
ATOM 3315 O O . VAL B 1 78 ? -4.066 -3.127 -23.234 1 84 78 VAL B O 1
ATOM 3318 N N . ARG B 1 79 ? -3.916 -5.164 -22.359 1 85.25 79 ARG B N 1
ATOM 3319 C CA . ARG B 1 79 ? -2.652 -4.941 -21.656 1 85.25 79 ARG B CA 1
ATOM 3320 C C . ARG B 1 79 ? -1.48 -4.961 -22.641 1 85.25 79 ARG B C 1
ATOM 3322 O O . ARG B 1 79 ? -0.379 -4.523 -22.312 1 85.25 79 ARG B O 1
ATOM 3329 N N . GLY B 1 80 ? -1.727 -5.496 -23.828 1 84.12 80 GLY B N 1
ATOM 3330 C CA . GLY B 1 80 ? -0.678 -5.566 -24.828 1 84.12 80 GLY B CA 1
ATOM 3331 C C . GLY B 1 80 ? 0.23 -6.773 -24.656 1 84.12 80 GLY B C 1
ATOM 3332 O O . GLY B 1 80 ? 1.347 -6.793 -25.188 1 84.12 80 GLY B O 1
ATOM 3333 N N . VAL B 1 81 ? -0.174 -7.715 -23.891 1 85.56 81 VAL B N 1
ATOM 3334 C CA . VAL B 1 81 ? 0.588 -8.945 -23.719 1 85.56 81 VAL B CA 1
ATOM 3335 C C . VAL B 1 81 ? 0.481 -9.805 -24.969 1 85.56 81 VAL B C 1
ATOM 3337 O O . VAL B 1 81 ? 1.44 -10.477 -25.359 1 85.56 81 VAL B O 1
ATOM 3340 N N . ALA B 1 82 ? -0.69 -9.758 -25.547 1 88.62 82 ALA B N 1
ATOM 3341 C CA . ALA B 1 82 ? -0.914 -10.352 -26.859 1 88.62 82 ALA B CA 1
ATOM 3342 C C . ALA B 1 82 ? -1.163 -9.273 -27.906 1 88.62 82 ALA B C 1
ATOM 3344 O O . ALA B 1 82 ? -1.554 -8.148 -27.578 1 88.62 82 ALA B O 1
ATOM 3345 N N . SER B 1 83 ? -0.924 -9.656 -29.125 1 90.12 83 SER B N 1
ATOM 3346 C CA . SER B 1 83 ? -1.186 -8.727 -30.203 1 90.12 83 SER B CA 1
ATOM 3347 C C . SER B 1 83 ? -2.674 -8.414 -30.328 1 90.12 83 SER B C 1
ATOM 3349 O O . SER B 1 83 ? -3.514 -9.305 -30.188 1 90.12 83 SER B O 1
ATOM 3351 N N . ALA B 1 84 ? -2.936 -7.191 -30.578 1 87.5 84 ALA B N 1
ATOM 3352 C CA . ALA B 1 84 ? -4.32 -6.734 -30.703 1 87.5 84 ALA B CA 1
ATOM 3353 C C . ALA B 1 84 ? -5.047 -7.48 -31.812 1 87.5 84 ALA B C 1
ATOM 3355 O O . ALA B 1 84 ? -6.27 -7.641 -31.766 1 87.5 84 ALA B O 1
ATOM 3356 N N . SER B 1 85 ? -4.309 -7.93 -32.719 1 90.94 85 SER B N 1
ATOM 3357 C CA . SER B 1 85 ? -4.902 -8.625 -33.875 1 90.94 85 SER B CA 1
ATOM 3358 C C . SER B 1 85 ? -5.215 -10.078 -33.531 1 90.94 85 SER B C 1
ATOM 3360 O O . SER B 1 85 ? -5.965 -10.742 -34.25 1 90.94 85 SER B O 1
ATOM 3362 N N . ASP B 1 86 ? -4.699 -10.617 -32.469 1 93.81 86 ASP B N 1
ATOM 3363 C CA . ASP B 1 86 ? -4.879 -12.016 -32.094 1 93.81 86 ASP B CA 1
ATOM 3364 C C . ASP B 1 86 ? -6.098 -12.188 -31.188 1 93.81 86 ASP B C 1
ATOM 3366 O O . ASP B 1 86 ? -5.988 -12.758 -30.094 1 93.81 86 ASP B O 1
ATOM 3370 N N . THR B 1 87 ? -7.277 -11.852 -31.609 1 93.69 87 THR B N 1
ATOM 3371 C CA . THR B 1 87 ? -8.5 -11.844 -30.812 1 93.69 87 THR B CA 1
ATOM 3372 C C . THR B 1 87 ? -8.93 -13.266 -30.453 1 93.69 87 THR B C 1
ATOM 3374 O O . THR B 1 87 ? -9.609 -13.484 -29.453 1 93.69 87 THR B O 1
ATOM 3377 N N . ASP B 1 88 ? -8.477 -14.227 -31.297 1 94.88 88 ASP B N 1
ATOM 3378 C CA . ASP B 1 88 ? -8.953 -15.586 -31.062 1 94.88 88 ASP B CA 1
ATOM 3379 C C . ASP B 1 88 ? -7.816 -16.5 -30.578 1 94.88 88 ASP B C 1
ATOM 3381 O O . ASP B 1 88 ? -7.902 -17.719 -30.688 1 94.88 88 ASP B O 1
ATOM 3385 N N . GLY B 1 89 ? -6.805 -15.945 -30.109 1 96.19 89 GLY B N 1
ATOM 3386 C CA . GLY B 1 89 ? -5.66 -16.719 -29.672 1 96.19 89 GLY B CA 1
ATOM 3387 C C . GLY B 1 89 ? -6 -17.688 -28.547 1 96.19 89 GLY B C 1
ATOM 3388 O O . GLY B 1 89 ? -5.332 -18.719 -28.391 1 96.19 89 GLY B O 1
ATOM 3389 N N . TRP B 1 90 ? -7.07 -17.375 -27.812 1 96.31 90 TRP B N 1
ATOM 3390 C CA . TRP B 1 90 ? -7.484 -18.234 -26.703 1 96.31 90 TRP B CA 1
ATOM 3391 C C . TRP B 1 90 ? -7.938 -19.594 -27.188 1 96.31 90 TRP B C 1
ATOM 3393 O O . TRP B 1 90 ? -7.918 -20.578 -26.438 1 96.31 90 TRP B O 1
ATOM 3403 N N . ARG B 1 91 ? -8.234 -19.781 -28.453 1 96.75 91 ARG B N 1
ATOM 3404 C CA . ARG B 1 91 ? -8.766 -21.016 -29 1 96.75 91 ARG B CA 1
ATOM 3405 C C . ARG B 1 91 ? -7.668 -22.062 -29.203 1 96.75 91 ARG B C 1
ATOM 3407 O O . ARG B 1 91 ? -7.949 -23.234 -29.438 1 96.75 91 ARG B O 1
ATOM 3414 N N . ARG B 1 92 ? -6.488 -21.672 -29.109 1 97.88 92 ARG B N 1
ATOM 3415 C CA . ARG B 1 92 ? -5.367 -22.562 -29.359 1 97.88 92 ARG B CA 1
ATOM 3416 C C . ARG B 1 92 ? -5.199 -23.578 -28.219 1 97.88 92 ARG B C 1
ATOM 3418 O O . ARG B 1 92 ? -4.434 -24.531 -28.344 1 97.88 92 ARG B O 1
ATOM 3425 N N . VAL B 1 93 ? -5.941 -23.359 -27.125 1 98.44 93 VAL B N 1
ATOM 3426 C CA . VAL B 1 93 ? -5.844 -24.266 -26 1 98.44 93 VAL B CA 1
ATOM 3427 C C . VAL B 1 93 ? -6.441 -25.625 -26.375 1 98.44 93 VAL B C 1
ATOM 3429 O O . VAL B 1 93 ? -7.438 -25.688 -27.094 1 98.44 93 VAL B O 1
ATOM 3432 N N . LYS B 1 94 ? -5.863 -26.656 -25.938 1 98.31 94 LYS B N 1
ATOM 3433 C CA . LYS B 1 94 ? -6.406 -28.016 -26.078 1 98.31 94 LYS B CA 1
ATOM 3434 C C . LYS B 1 94 ? -7.012 -28.5 -24.766 1 98.31 94 LYS B C 1
ATOM 3436 O O . LYS B 1 94 ? -6.352 -28.484 -23.734 1 98.31 94 LYS B O 1
ATOM 3441 N N . CYS B 1 95 ? -8.273 -28.922 -24.828 1 98.5 95 CYS B N 1
ATOM 3442 C CA . CYS B 1 95 ? -8.938 -29.469 -23.656 1 98.5 95 CYS B CA 1
ATOM 3443 C C . CYS B 1 95 ? -9 -30.984 -23.719 1 98.5 95 CYS B C 1
ATOM 3445 O O . CYS B 1 95 ? -9.258 -31.562 -24.766 1 98.5 95 CYS B O 1
ATOM 3447 N N . VAL B 1 96 ? -8.68 -31.625 -22.625 1 98.44 96 VAL B N 1
ATOM 3448 C CA . VAL B 1 96 ? -8.75 -33.094 -22.562 1 98.44 96 VAL B CA 1
ATOM 3449 C C . VAL B 1 96 ? -9.555 -33.5 -21.344 1 98.44 96 VAL B C 1
ATOM 3451 O O . VAL B 1 96 ? -9.719 -32.719 -20.391 1 98.44 96 VAL B O 1
ATOM 3454 N N . ARG B 1 97 ? -9.984 -34.781 -21.25 1 97.62 97 ARG B N 1
ATOM 3455 C CA . ARG B 1 97 ? -10.914 -35.25 -20.234 1 97.62 97 ARG B CA 1
ATOM 3456 C C . ARG B 1 97 ? -10.203 -36.156 -19.234 1 97.62 97 ARG B C 1
ATOM 3458 O O . ARG B 1 97 ? -10.812 -36.625 -18.25 1 97.62 97 ARG B O 1
ATOM 3465 N N . SER B 1 98 ? -8.945 -36.344 -19.469 1 97.62 98 SER B N 1
ATOM 3466 C CA . SER B 1 98 ? -8.133 -37.188 -18.578 1 97.62 98 SER B CA 1
ATOM 3467 C C . SER B 1 98 ? -6.941 -36.406 -18.031 1 97.62 98 SER B C 1
ATOM 3469 O O . SER B 1 98 ? -6.18 -35.781 -18.797 1 97.62 98 SER B O 1
ATOM 3471 N N . LEU B 1 99 ? -6.875 -36.531 -16.688 1 98.31 99 LEU B N 1
ATOM 3472 C CA . LEU B 1 99 ? -5.73 -35.875 -16.062 1 98.31 99 LEU B CA 1
ATOM 3473 C C . LEU B 1 99 ? -4.422 -36.469 -16.547 1 98.31 99 LEU B C 1
ATOM 3475 O O . LEU B 1 99 ? -3.451 -35.75 -16.797 1 98.31 99 LEU B O 1
ATOM 3479 N N . ALA B 1 100 ? -4.41 -37.75 -16.703 1 98.12 100 ALA B N 1
ATOM 3480 C CA . ALA B 1 100 ? -3.225 -38.469 -17.188 1 98.12 100 ALA B CA 1
ATOM 3481 C C . ALA B 1 100 ? -2.807 -37.938 -18.562 1 98.12 100 ALA B C 1
ATOM 3483 O O . ALA B 1 100 ? -1.625 -37.688 -18.797 1 98.12 100 ALA B O 1
ATOM 3484 N N . GLU B 1 101 ? -3.756 -37.812 -19.453 1 98.06 101 GLU B N 1
ATOM 3485 C CA . GLU B 1 101 ? -3.486 -37.281 -20.781 1 98.06 101 GLU B CA 1
ATOM 3486 C C . GLU B 1 101 ? -2.99 -35.844 -20.734 1 98.06 101 GLU B C 1
ATOM 3488 O O . GLU B 1 101 ? -2.104 -35.469 -21.484 1 98.06 101 GLU B O 1
ATOM 3493 N N . CYS B 1 102 ? -3.557 -35.125 -19.828 1 98.56 102 CYS B N 1
ATOM 3494 C CA . CYS B 1 102 ? -3.242 -33.688 -19.703 1 98.56 102 CYS B CA 1
ATOM 3495 C C . CYS B 1 102 ? -1.777 -33.5 -19.344 1 98.56 102 CYS B C 1
ATOM 3497 O O . CYS B 1 102 ? -1.115 -32.594 -19.875 1 98.56 102 CYS B O 1
ATOM 3499 N N . VAL B 1 103 ? -1.22 -34.375 -18.453 1 98.44 103 VAL B N 1
ATOM 3500 C CA . VAL B 1 103 ? 0.091 -34.062 -17.891 1 98.44 103 VAL B CA 1
ATOM 3501 C C . VAL B 1 103 ? 1.15 -34.938 -18.547 1 98.44 103 VAL B C 1
ATOM 3503 O O . VAL B 1 103 ? 2.35 -34.75 -18.328 1 98.44 103 VAL B O 1
ATOM 3506 N N . ALA B 1 104 ? 0.757 -35.844 -19.406 1 96.44 104 ALA B N 1
ATOM 3507 C CA . ALA B 1 104 ? 1.62 -36.906 -19.922 1 96.44 104 ALA B CA 1
ATOM 3508 C C . ALA B 1 104 ? 2.811 -36.312 -20.688 1 96.44 104 ALA B C 1
ATOM 3510 O O . ALA B 1 104 ? 3.922 -36.844 -20.594 1 96.44 104 ALA B O 1
ATOM 3511 N N . THR B 1 105 ? 2.635 -35.25 -21.391 1 94.56 105 THR B N 1
ATOM 3512 C CA . THR B 1 105 ? 3.703 -34.75 -22.25 1 94.56 105 THR B CA 1
ATOM 3513 C C . THR B 1 105 ? 4.098 -33.312 -21.828 1 94.56 105 THR B C 1
ATOM 3515 O O . THR B 1 105 ? 4.766 -32.625 -22.578 1 94.56 105 THR B O 1
ATOM 3518 N N . ALA B 1 106 ? 3.646 -32.938 -20.703 1 97.75 106 ALA B N 1
ATOM 3519 C CA . ALA B 1 106 ? 3.895 -31.562 -20.25 1 97.75 106 ALA B CA 1
ATOM 3520 C C . ALA B 1 106 ? 5.363 -31.359 -19.891 1 97.75 106 ALA B C 1
ATOM 3522 O O . ALA B 1 106 ? 6.023 -32.281 -19.406 1 97.75 106 ALA B O 1
ATOM 3523 N N . ASP B 1 107 ? 5.848 -30.125 -20.172 1 97.81 107 ASP B N 1
ATOM 3524 C CA . ASP B 1 107 ? 7.156 -29.688 -19.688 1 97.81 107 ASP B CA 1
ATOM 3525 C C . ASP B 1 107 ? 7.031 -28.906 -18.375 1 97.81 107 ASP B C 1
ATOM 3527 O O . ASP B 1 107 ? 8.023 -28.703 -17.688 1 97.81 107 ASP B O 1
ATOM 3531 N N . TYR B 1 108 ? 5.902 -28.469 -18.062 1 97.94 108 TYR B N 1
ATOM 3532 C CA . TYR B 1 108 ? 5.52 -27.75 -16.844 1 97.94 108 TYR B CA 1
ATOM 3533 C C . TYR B 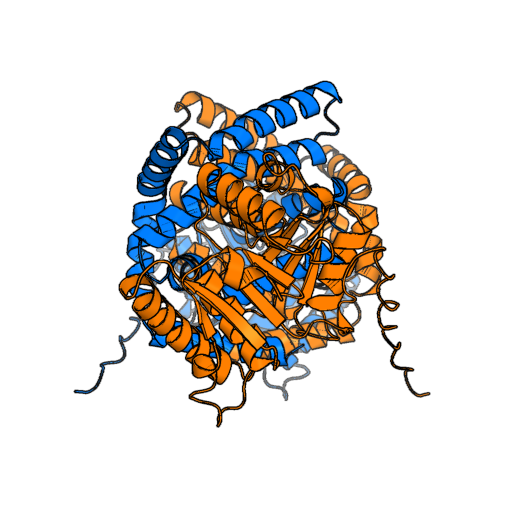1 108 ? 4.035 -27.938 -16.547 1 97.94 108 TYR B C 1
ATOM 3535 O O . TYR B 1 108 ? 3.213 -27.953 -17.469 1 97.94 108 TYR B O 1
ATOM 3543 N N . VAL B 1 109 ? 3.703 -28.125 -15.297 1 98.69 109 VAL B N 1
ATOM 3544 C CA . VAL B 1 109 ? 2.305 -28.266 -14.898 1 98.69 109 VAL B CA 1
ATOM 3545 C C . VAL B 1 109 ? 1.927 -27.109 -13.961 1 98.69 109 VAL B C 1
ATOM 3547 O O . VAL B 1 109 ? 2.615 -26.859 -12.969 1 98.69 109 VAL B O 1
ATOM 3550 N N . GLN B 1 110 ? 0.862 -26.422 -14.305 1 98.19 110 GLN B N 1
ATOM 3551 C CA . GLN B 1 110 ? 0.306 -25.359 -13.484 1 98.19 110 GLN B CA 1
ATOM 3552 C C . GLN B 1 110 ? -0.998 -25.797 -12.82 1 98.19 110 GLN B C 1
ATOM 3554 O O . GLN B 1 110 ? -1.994 -26.047 -13.5 1 98.19 110 GLN B O 1
ATOM 3559 N N . GLU B 1 111 ? -0.998 -25.906 -11.555 1 98.44 111 GLU B N 1
ATOM 3560 C CA . GLU B 1 111 ? -2.189 -26.25 -10.781 1 98.44 111 GLU B CA 1
ATOM 3561 C C . GLU B 1 111 ? -2.867 -25 -10.227 1 98.44 111 GLU B C 1
ATOM 3563 O O . GLU B 1 111 ? -2.211 -24.141 -9.633 1 98.44 111 GLU B O 1
ATOM 3568 N N . SER B 1 112 ? -4.172 -24.844 -10.445 1 96.5 112 SER B N 1
ATOM 3569 C CA . SER B 1 112 ? -4.91 -23.656 -10.023 1 96.5 112 SER B CA 1
ATOM 3570 C C . SER B 1 112 ? -6.309 -24.016 -9.531 1 96.5 112 SER B C 1
ATOM 3572 O O . SER B 1 112 ? -7.262 -23.266 -9.742 1 96.5 112 SER B O 1
ATOM 3574 N N . VAL B 1 113 ? -6.477 -25.172 -8.977 1 94.5 113 VAL B N 1
ATOM 3575 C CA . VAL B 1 113 ? -7.789 -25.562 -8.461 1 94.5 113 VAL B CA 1
ATOM 3576 C C . VAL B 1 113 ? -8.148 -24.672 -7.266 1 94.5 113 VAL B C 1
ATOM 3578 O O . VAL B 1 113 ? -7.309 -23.938 -6.758 1 94.5 113 VAL B O 1
ATOM 3581 N N . VAL B 1 114 ? -9.352 -24.719 -6.867 1 86.81 114 VAL B N 1
ATOM 3582 C CA . VAL B 1 114 ? -9.891 -23.859 -5.82 1 86.81 114 VAL B CA 1
ATOM 3583 C C . VAL B 1 114 ? -9.031 -23.969 -4.562 1 86.81 114 VAL B C 1
ATOM 3585 O O . VAL B 1 114 ? -8.422 -25.016 -4.312 1 86.81 114 VAL B O 1
ATOM 3588 N N . GLU B 1 115 ? -9.047 -22.938 -3.764 1 85.38 115 GLU B N 1
ATOM 3589 C CA . GLU B 1 115 ? -8.18 -22.797 -2.596 1 85.38 115 GLU B CA 1
ATOM 3590 C C . GLU B 1 115 ? -8.727 -23.594 -1.409 1 85.38 115 GLU B C 1
ATOM 3592 O O . GLU B 1 115 ? -9.078 -23.016 -0.38 1 85.38 115 GLU B O 1
ATOM 3597 N N . GLU B 1 116 ? -8.758 -24.828 -1.556 1 81.19 116 GLU B N 1
ATOM 3598 C CA . GLU B 1 116 ? -9.148 -25.781 -0.518 1 81.19 116 GLU B CA 1
ATOM 3599 C C . GLU B 1 116 ? -8.055 -26.812 -0.291 1 81.19 116 GLU B C 1
ATOM 3601 O O . GLU B 1 116 ? -7.68 -27.547 -1.214 1 81.19 116 GLU B O 1
ATOM 3606 N N . LEU B 1 117 ? -7.602 -26.875 0.949 1 84.12 117 LEU B N 1
ATOM 3607 C CA . LEU B 1 117 ? -6.402 -27.656 1.252 1 84.12 117 LEU B CA 1
ATOM 3608 C C . LEU B 1 117 ? -6.57 -29.109 0.831 1 84.12 117 LEU B C 1
ATOM 3610 O O . LEU B 1 117 ? -5.723 -29.656 0.124 1 84.12 117 LEU B O 1
ATOM 3614 N N . GLY B 1 118 ? -7.699 -29.703 1.286 1 86.62 118 GLY B N 1
ATOM 3615 C CA . GLY B 1 118 ? -7.914 -31.094 0.952 1 86.62 118 GLY B CA 1
ATOM 3616 C C . GLY B 1 118 ? -7.934 -31.359 -0.542 1 86.62 118 GLY B C 1
ATOM 3617 O O . GLY B 1 118 ? -7.324 -32.312 -1.02 1 86.62 118 GLY B O 1
ATOM 3618 N N . LEU B 1 119 ? -8.594 -30.562 -1.232 1 90.75 119 LEU B N 1
ATOM 3619 C CA . LEU B 1 119 ? -8.695 -30.703 -2.682 1 90.75 119 LEU B CA 1
ATOM 3620 C C . LEU B 1 119 ? -7.332 -30.5 -3.34 1 90.75 119 LEU B C 1
ATOM 3622 O O . LEU B 1 119 ? -6.941 -31.266 -4.219 1 90.75 119 LEU B O 1
ATOM 3626 N N . LYS B 1 120 ? -6.621 -29.531 -2.934 1 92.5 120 LYS B N 1
ATOM 3627 C CA . LYS B 1 120 ? -5.309 -29.25 -3.51 1 92.5 120 LYS B CA 1
ATOM 3628 C C . LYS B 1 120 ? -4.328 -30.375 -3.236 1 92.5 120 LYS B C 1
ATOM 3630 O O . LYS B 1 120 ? -3.572 -30.781 -4.121 1 92.5 120 LYS B O 1
ATOM 3635 N N . GLN B 1 121 ? -4.367 -30.891 -2.053 1 93.81 121 GLN B N 1
ATOM 3636 C CA . GLN B 1 121 ? -3.479 -32 -1.709 1 93.81 121 GLN B CA 1
ATOM 3637 C C . GLN B 1 121 ? -3.768 -33.219 -2.572 1 93.81 121 GLN B C 1
ATOM 3639 O O . GLN B 1 121 ? -2.844 -33.875 -3.07 1 93.81 121 GLN B O 1
ATOM 3644 N N . ARG B 1 122 ? -5.02 -33.469 -2.723 1 96.19 122 ARG B N 1
ATOM 3645 C CA . ARG B 1 122 ? -5.414 -34.625 -3.529 1 96.19 122 ARG B CA 1
ATOM 3646 C C . ARG B 1 122 ? -4.984 -34.438 -4.984 1 96.19 122 ARG B C 1
ATOM 3648 O O . ARG B 1 122 ? -4.418 -35.344 -5.586 1 96.19 122 ARG B O 1
ATOM 3655 N N . ILE B 1 123 ? -5.262 -33.312 -5.535 1 97.56 123 ILE B N 1
ATOM 3656 C CA . ILE B 1 123 ? -4.957 -33.062 -6.941 1 97.56 123 ILE B CA 1
ATOM 3657 C C . ILE B 1 123 ? -3.445 -33.031 -7.148 1 97.56 123 ILE B C 1
ATOM 3659 O O . ILE B 1 123 ? -2.941 -33.562 -8.141 1 97.56 123 ILE B O 1
ATOM 3663 N N . ILE B 1 124 ? -2.729 -32.438 -6.281 1 97.94 124 ILE B N 1
ATOM 3664 C CA . ILE B 1 124 ? -1.273 -32.375 -6.367 1 97.94 124 ILE B CA 1
ATOM 3665 C C . ILE B 1 124 ? -0.688 -33.781 -6.289 1 97.94 124 ILE B C 1
ATOM 3667 O O . ILE B 1 124 ? 0.239 -34.125 -7.031 1 97.94 124 ILE B O 1
ATOM 3671 N N . GLN B 1 125 ? -1.228 -34.562 -5.41 1 97.88 125 GLN B N 1
ATOM 3672 C CA . GLN B 1 125 ? -0.794 -35.969 -5.324 1 97.88 125 GLN B CA 1
ATOM 3673 C C . GLN B 1 125 ? -1.018 -36.688 -6.645 1 97.88 125 GLN B C 1
ATOM 3675 O O . GLN B 1 125 ? -0.147 -37.438 -7.105 1 97.88 125 GLN B O 1
ATOM 3680 N N . GLN B 1 126 ? -2.154 -36.531 -7.203 1 98.31 126 GLN B N 1
ATOM 3681 C CA . GLN B 1 126 ? -2.477 -37.156 -8.477 1 98.31 126 GLN B CA 1
ATOM 3682 C C . GLN B 1 126 ? -1.529 -36.688 -9.578 1 98.31 126 GLN B C 1
ATOM 3684 O O . GLN B 1 126 ? -1.036 -37.5 -10.359 1 98.31 126 GLN B O 1
ATOM 3689 N N . ILE B 1 127 ? -1.282 -35.406 -9.68 1 98.56 127 ILE B N 1
ATOM 3690 C CA . ILE B 1 127 ? -0.365 -34.875 -10.68 1 98.56 127 ILE B CA 1
ATOM 3691 C C . ILE B 1 127 ? 1.027 -35.469 -10.469 1 98.56 127 ILE B C 1
ATOM 3693 O O . ILE B 1 127 ? 1.684 -35.875 -11.43 1 98.56 127 ILE B O 1
ATOM 3697 N N . ASP B 1 128 ? 1.465 -35.469 -9.234 1 97.69 128 ASP B N 1
ATOM 3698 C CA . ASP B 1 128 ? 2.764 -36.031 -8.891 1 97.69 128 ASP B CA 1
ATOM 3699 C C . ASP B 1 128 ? 2.879 -37.469 -9.383 1 97.69 128 ASP B C 1
ATOM 3701 O O . ASP B 1 128 ? 3.914 -37.875 -9.922 1 97.69 128 ASP B O 1
ATOM 3705 N N . ASP B 1 129 ? 1.826 -38.219 -9.258 1 97.5 129 ASP B N 1
ATOM 3706 C CA . ASP B 1 129 ? 1.807 -39.625 -9.633 1 97.5 129 ASP B CA 1
ATOM 3707 C C . ASP B 1 129 ? 1.845 -39.812 -11.156 1 97.5 129 ASP B C 1
ATOM 3709 O O . ASP B 1 129 ? 2.434 -40.75 -11.664 1 97.5 129 ASP B O 1
ATOM 3713 N N . LEU B 1 130 ? 1.236 -38.875 -11.875 1 98.19 130 LEU B N 1
ATOM 3714 C CA . LEU B 1 130 ? 0.945 -39.125 -13.289 1 98.19 130 LEU B CA 1
ATOM 3715 C C . LEU B 1 130 ? 1.964 -38.406 -14.172 1 98.19 130 LEU B C 1
ATOM 3717 O O . LEU B 1 130 ? 2.254 -38.844 -15.281 1 98.19 130 LEU B O 1
ATOM 3721 N N . ALA B 1 131 ? 2.465 -37.281 -13.734 1 97.19 131 ALA B N 1
ATOM 3722 C CA . ALA B 1 131 ? 3.334 -36.438 -14.578 1 97.19 131 ALA B CA 1
ATOM 3723 C C . ALA B 1 131 ? 4.727 -37.062 -14.688 1 97.19 131 ALA B C 1
ATOM 3725 O O . ALA B 1 131 ? 5.199 -37.719 -13.758 1 97.19 131 ALA B O 1
ATOM 3726 N N . PRO B 1 132 ? 5.391 -36.75 -15.789 1 94.75 132 PRO B N 1
ATOM 3727 C CA . PRO B 1 132 ? 6.77 -37.219 -15.914 1 94.75 132 PRO B CA 1
ATOM 3728 C C . PRO B 1 132 ? 7.68 -36.688 -14.82 1 94.75 132 PRO B C 1
ATOM 3730 O O . PRO B 1 132 ? 7.48 -35.562 -14.352 1 94.75 132 PRO B O 1
ATOM 3733 N N . PRO B 1 133 ? 8.68 -37.375 -14.461 1 90.56 133 PRO B N 1
ATOM 3734 C CA . PRO B 1 133 ? 9.531 -37 -13.328 1 90.56 133 PRO B CA 1
ATOM 3735 C C . PRO B 1 133 ? 10.289 -35.719 -13.562 1 90.56 133 PRO B C 1
ATOM 3737 O O . PRO B 1 133 ? 10.656 -35.031 -12.602 1 90.56 133 PRO B O 1
ATOM 3740 N N . HIS B 1 134 ? 10.469 -35.344 -14.758 1 91.44 134 HIS B N 1
ATOM 3741 C CA . HIS B 1 134 ? 11.312 -34.188 -15.07 1 91.44 134 HIS B CA 1
ATOM 3742 C C . HIS B 1 134 ? 10.516 -32.875 -15.016 1 91.44 134 HIS B C 1
ATOM 3744 O O . HIS B 1 134 ? 11.078 -31.812 -15.195 1 91.44 134 HIS B O 1
ATOM 3750 N N . VAL B 1 135 ? 9.273 -32.969 -14.75 1 95.62 135 VAL B N 1
ATOM 3751 C CA . VAL B 1 135 ? 8.391 -31.828 -14.836 1 95.62 135 VAL B CA 1
ATOM 3752 C C . VAL B 1 135 ? 8.289 -31.141 -13.469 1 95.62 135 VAL B C 1
ATOM 3754 O O . VAL B 1 135 ? 8.188 -31.828 -12.438 1 95.62 135 VAL B O 1
ATOM 3757 N N . LEU B 1 136 ? 8.453 -29.859 -13.445 1 97.25 136 LEU B N 1
ATOM 3758 C CA . LEU B 1 136 ? 8.125 -29.094 -12.258 1 97.25 136 LEU B CA 1
ATOM 3759 C C . LEU B 1 136 ? 6.625 -28.812 -12.18 1 97.25 136 LEU B C 1
ATOM 3761 O O . LEU B 1 136 ? 5.98 -28.578 -13.203 1 97.25 136 LEU B O 1
ATOM 3765 N N . ILE B 1 137 ? 6.09 -28.922 -11 1 98.12 137 ILE B N 1
ATOM 3766 C CA . ILE B 1 137 ? 4.672 -28.688 -10.75 1 98.12 137 ILE B CA 1
ATOM 3767 C C . ILE B 1 137 ? 4.496 -27.406 -9.938 1 98.12 137 ILE B C 1
ATOM 3769 O O . ILE B 1 137 ? 4.914 -27.328 -8.773 1 98.12 137 ILE B O 1
ATOM 3773 N N . GLY B 1 138 ? 3.902 -26.375 -10.555 1 97.81 138 GLY B N 1
ATOM 3774 C CA . GLY B 1 138 ? 3.646 -25.109 -9.883 1 97.81 138 GLY B CA 1
ATOM 3775 C C . GLY B 1 138 ? 2.201 -24.938 -9.453 1 97.81 138 GLY B C 1
ATOM 3776 O O . GLY B 1 138 ? 1.291 -25.016 -10.281 1 97.81 138 GLY B O 1
ATOM 3777 N N . THR B 1 139 ? 1.964 -24.734 -8.18 1 97.5 139 THR B N 1
ATOM 3778 C CA . THR B 1 139 ? 0.634 -24.406 -7.676 1 97.5 139 THR B CA 1
ATOM 3779 C C . THR B 1 139 ? 0.454 -22.891 -7.582 1 97.5 139 THR B C 1
ATOM 3781 O O . THR B 1 139 ? 1.396 -22.172 -7.254 1 97.5 139 THR B O 1
ATOM 3784 N N . SER B 1 140 ? -0.761 -22.438 -7.824 1 95.06 140 SER B N 1
ATOM 3785 C CA . SER B 1 140 ? -1.092 -21.016 -7.719 1 95.06 140 SER B CA 1
ATOM 3786 C C . SER B 1 140 ? -1.678 -20.688 -6.352 1 95.06 140 SER B C 1
ATOM 3788 O O . SER B 1 140 ? -2.354 -19.656 -6.191 1 95.06 140 SER B O 1
ATOM 3790 N N . SER B 1 141 ? -1.483 -21.5 -5.41 1 90.25 141 SER B N 1
ATOM 3791 C CA . SER B 1 141 ? -2.059 -21.266 -4.086 1 90.25 141 SER B CA 1
ATOM 3792 C C . SER B 1 141 ? -1.741 -19.875 -3.576 1 90.25 141 SER B C 1
ATOM 3794 O O . SER B 1 141 ? -0.587 -19.438 -3.611 1 90.25 141 SER B O 1
ATOM 3796 N N . SER B 1 142 ? -2.777 -19.203 -3.084 1 86.81 142 SER B N 1
ATOM 3797 C CA . SER B 1 142 ? -2.635 -17.812 -2.682 1 86.81 142 SER B CA 1
ATOM 3798 C C . SER B 1 142 ? -2.312 -17.703 -1.196 1 86.81 142 SER B C 1
ATOM 3800 O O . SER B 1 142 ? -1.71 -16.719 -0.762 1 86.81 142 SER B O 1
ATOM 3802 N N . PHE B 1 143 ? -2.725 -18.688 -0.474 1 80.94 143 PHE B N 1
ATOM 3803 C CA . PHE B 1 143 ? -2.584 -18.516 0.966 1 80.94 143 PHE B CA 1
ATOM 3804 C C . PHE B 1 143 ? -1.938 -19.734 1.604 1 80.94 143 PHE B C 1
ATOM 3806 O O . PHE B 1 143 ? -1.16 -19.609 2.553 1 80.94 143 PHE B O 1
ATOM 3813 N N . ILE B 1 144 ? -2.141 -20.906 1.042 1 81.69 144 ILE B N 1
ATOM 3814 C CA . ILE B 1 144 ? -1.715 -22.156 1.669 1 81.69 144 ILE B CA 1
ATOM 3815 C C . ILE B 1 144 ? -0.211 -22.344 1.482 1 81.69 144 ILE B C 1
ATOM 3817 O O . ILE B 1 144 ? 0.288 -22.312 0.355 1 81.69 144 ILE B O 1
ATOM 3821 N N . PRO B 1 145 ? 0.459 -22.531 2.592 1 82.31 145 PRO B N 1
ATOM 3822 C CA . PRO B 1 145 ? 1.906 -22.734 2.494 1 82.31 145 PRO B CA 1
ATOM 3823 C C . PRO B 1 145 ? 2.275 -23.953 1.651 1 82.31 145 PRO B C 1
ATOM 3825 O O . PRO B 1 145 ? 1.55 -24.953 1.652 1 82.31 145 PRO B O 1
ATOM 3828 N N . LEU B 1 146 ? 3.404 -23.922 1.046 1 91.75 146 LEU B N 1
ATOM 3829 C CA . LEU B 1 146 ? 3.881 -24.953 0.125 1 91.75 146 LEU B CA 1
ATOM 3830 C C . LEU B 1 146 ? 4 -26.297 0.827 1 91.75 146 LEU B C 1
ATOM 3832 O O . LEU B 1 146 ? 3.637 -27.328 0.261 1 91.75 146 LEU B O 1
ATOM 3836 N N . SER B 1 147 ? 4.504 -26.281 2.057 1 87.75 147 SER B N 1
ATOM 3837 C CA . SER B 1 147 ? 4.695 -27.531 2.797 1 87.75 147 SER B CA 1
ATOM 3838 C C . SER B 1 147 ? 3.375 -28.266 2.998 1 87.75 147 SER B C 1
ATOM 3840 O O . SER B 1 147 ? 3.338 -29.5 2.99 1 87.75 147 SER B O 1
ATOM 3842 N N . LEU B 1 148 ? 2.318 -27.531 3.152 1 85.81 148 LEU B N 1
ATOM 3843 C CA . LEU B 1 148 ? 1.001 -28.141 3.314 1 85.81 148 LEU B CA 1
ATOM 3844 C C . LEU B 1 148 ? 0.454 -28.609 1.973 1 85.81 148 LEU B C 1
ATOM 3846 O O . LEU B 1 148 ? -0.143 -29.688 1.889 1 85.81 148 LEU B O 1
ATOM 3850 N N . VAL B 1 149 ? 0.672 -27.891 0.959 1 91.56 149 VAL B N 1
ATOM 3851 C CA . VAL B 1 149 ? 0.184 -28.234 -0.373 1 91.56 149 VAL B CA 1
ATOM 3852 C C . VAL B 1 149 ? 0.788 -29.562 -0.819 1 91.56 149 VAL B C 1
ATOM 3854 O O . VAL B 1 149 ? 0.087 -30.406 -1.368 1 91.56 149 VAL B O 1
ATOM 3857 N N . ARG B 1 150 ? 2.041 -29.781 -0.574 1 95.06 150 ARG B N 1
ATOM 3858 C CA . ARG B 1 150 ? 2.732 -30.938 -1.123 1 95.06 150 ARG B CA 1
ATOM 3859 C C . ARG B 1 150 ? 2.705 -32.125 -0.143 1 95.06 150 ARG B C 1
ATOM 3861 O O . ARG B 1 150 ? 3.311 -33.156 -0.397 1 95.06 150 ARG B O 1
ATOM 3868 N N . ALA B 1 151 ? 2.059 -31.953 0.947 1 92.12 151 ALA B N 1
ATOM 3869 C CA . ALA B 1 151 ? 2.176 -32.844 2.092 1 92.12 151 ALA B CA 1
ATOM 3870 C C . ALA B 1 151 ? 1.776 -34.281 1.716 1 92.12 151 ALA B C 1
ATOM 3872 O O . ALA B 1 151 ? 2.283 -35.25 2.291 1 92.12 151 ALA B O 1
ATOM 3873 N N . ARG B 1 152 ? 0.938 -34.469 0.785 1 93.94 152 ARG B N 1
ATOM 3874 C CA . ARG B 1 152 ? 0.426 -35.812 0.475 1 93.94 152 ARG B CA 1
ATOM 3875 C C . ARG B 1 152 ? 1.131 -36.406 -0.742 1 93.94 152 ARG B C 1
ATOM 3877 O O . ARG B 1 152 ? 0.931 -37.562 -1.077 1 93.94 152 ARG B O 1
ATOM 3884 N N . ALA B 1 153 ? 1.836 -35.562 -1.439 1 96.25 153 ALA B N 1
ATOM 3885 C CA . ALA B 1 153 ? 2.607 -36.094 -2.568 1 96.25 153 ALA B CA 1
ATOM 3886 C C . ALA B 1 153 ? 3.711 -37.031 -2.094 1 96.25 153 ALA B C 1
ATOM 3888 O O . ALA B 1 153 ? 4.422 -36.719 -1.133 1 96.25 153 ALA B O 1
ATOM 3889 N N . THR B 1 154 ? 3.924 -38.156 -2.854 1 94.69 154 THR B N 1
ATOM 3890 C CA . THR B 1 154 ? 4.855 -39.125 -2.338 1 94.69 154 THR B CA 1
ATOM 3891 C C . THR B 1 154 ? 5.906 -39.5 -3.387 1 94.69 154 THR B C 1
ATOM 3893 O O . THR B 1 154 ? 6.984 -40 -3.053 1 94.69 154 THR B O 1
ATOM 3896 N N . ARG B 1 155 ? 5.613 -39.344 -4.609 1 95.94 155 ARG B N 1
ATOM 3897 C CA . ARG B 1 155 ? 6.547 -39.75 -5.648 1 95.94 155 ARG B CA 1
ATOM 3898 C C . ARG B 1 155 ? 7.746 -38.812 -5.719 1 95.94 155 ARG B C 1
ATOM 3900 O O . ARG B 1 155 ? 8.891 -39.25 -5.547 1 95.94 155 ARG B O 1
ATOM 3907 N N . ALA B 1 156 ? 7.477 -37.562 -5.965 1 94.94 156 ALA B N 1
ATOM 3908 C CA . ALA B 1 156 ? 8.531 -36.562 -6.004 1 94.94 156 ALA B CA 1
ATOM 3909 C C . ALA B 1 156 ? 8.047 -35.25 -5.438 1 94.94 156 ALA B C 1
ATOM 3911 O O . ALA B 1 156 ? 7.953 -34.25 -6.16 1 94.94 156 ALA B O 1
ATOM 3912 N N . PRO B 1 157 ? 7.832 -35.188 -4.133 1 95 157 PRO B N 1
ATOM 3913 C CA . PRO B 1 157 ? 7.289 -33.969 -3.525 1 95 157 PRO B CA 1
ATOM 3914 C C . PRO B 1 157 ? 8.211 -32.75 -3.703 1 95 157 PRO B C 1
ATOM 3916 O O . PRO B 1 157 ? 7.746 -31.609 -3.67 1 95 157 PRO B O 1
ATOM 3919 N N . GLU B 1 158 ? 9.461 -32.938 -3.91 1 93.94 158 GLU B N 1
ATOM 3920 C CA . GLU B 1 158 ? 10.438 -31.875 -3.998 1 93.94 158 GLU B CA 1
ATOM 3921 C C . GLU B 1 158 ? 10.234 -31.031 -5.262 1 93.94 158 GLU B C 1
ATOM 3923 O O . GLU B 1 158 ? 10.719 -29.906 -5.355 1 93.94 158 GLU B O 1
ATOM 3928 N N . ARG B 1 159 ? 9.539 -31.594 -6.277 1 96.44 159 ARG B N 1
ATOM 3929 C CA . ARG B 1 159 ? 9.367 -30.859 -7.531 1 96.44 159 ARG B CA 1
ATOM 3930 C C . ARG B 1 159 ? 8.156 -29.938 -7.461 1 96.44 159 ARG B C 1
ATOM 3932 O O . ARG B 1 159 ? 7.895 -29.188 -8.406 1 96.44 159 ARG B O 1
ATOM 3939 N N . ILE B 1 160 ? 7.395 -30.078 -6.371 1 97.5 160 ILE B N 1
ATOM 3940 C CA . ILE B 1 160 ? 6.227 -29.219 -6.188 1 97.5 160 ILE B CA 1
ATOM 3941 C C . ILE B 1 160 ? 6.672 -27.859 -5.676 1 97.5 160 ILE B C 1
ATOM 3943 O O . ILE B 1 160 ? 7.48 -27.766 -4.75 1 97.5 160 ILE B O 1
ATOM 3947 N N . ALA B 1 161 ? 6.18 -26.812 -6.355 1 97.69 161 ALA B N 1
ATOM 3948 C CA . ALA B 1 161 ? 6.551 -25.422 -6.059 1 97.69 161 ALA B CA 1
ATOM 3949 C C . ALA B 1 161 ? 5.328 -24.516 -6.105 1 97.69 161 ALA B C 1
ATOM 3951 O O . ALA B 1 161 ? 4.23 -24.953 -6.449 1 97.69 161 ALA B O 1
ATOM 3952 N N . THR B 1 162 ? 5.535 -23.312 -5.641 1 97.12 162 THR B N 1
ATOM 3953 C CA . THR B 1 162 ? 4.461 -22.328 -5.672 1 97.12 162 THR B CA 1
ATOM 3954 C C . THR B 1 162 ? 4.801 -21.188 -6.633 1 97.12 162 THR B C 1
ATOM 3956 O O . THR B 1 162 ? 5.906 -20.641 -6.594 1 97.12 162 THR B O 1
ATOM 3959 N N . ALA B 1 163 ? 3.932 -20.891 -7.484 1 96.31 163 ALA B N 1
ATOM 3960 C CA . ALA B 1 163 ? 3.912 -19.703 -8.32 1 96.31 163 ALA B CA 1
ATOM 3961 C C . ALA B 1 163 ? 2.613 -18.922 -8.133 1 96.31 163 ALA B C 1
ATOM 3963 O O . ALA B 1 163 ? 1.636 -19.141 -8.852 1 96.31 163 ALA B O 1
ATOM 3964 N N . HIS B 1 164 ? 2.619 -17.984 -7.215 1 93.69 164 HIS B N 1
ATOM 3965 C CA . HIS B 1 164 ? 1.425 -17.266 -6.797 1 93.69 164 HIS B CA 1
ATOM 3966 C C . HIS B 1 164 ? 1.251 -15.984 -7.598 1 93.69 164 HIS B C 1
ATOM 3968 O O . HIS B 1 164 ? 2.059 -15.055 -7.48 1 93.69 164 HIS B O 1
ATOM 3974 N N . PRO B 1 165 ? 0.187 -15.953 -8.375 1 89.12 165 PRO B N 1
ATOM 3975 C CA . PRO B 1 165 ? -0.092 -14.711 -9.094 1 89.12 165 PRO B CA 1
ATOM 3976 C C . PRO B 1 165 ? -0.859 -13.695 -8.25 1 89.12 165 PRO B C 1
ATOM 3978 O O . PRO B 1 165 ? -1.418 -14.055 -7.207 1 89.12 165 PRO B O 1
ATOM 3981 N N . THR B 1 166 ? -0.707 -12.422 -8.68 1 76.5 166 THR B N 1
ATOM 3982 C CA . THR B 1 166 ? -1.706 -11.492 -8.164 1 76.5 166 THR B CA 1
ATOM 3983 C C . THR B 1 166 ? -3.066 -11.75 -8.812 1 76.5 166 THR B C 1
ATOM 3985 O O . THR B 1 166 ? -3.15 -12.375 -9.867 1 76.5 166 THR B O 1
ATOM 3988 N N . LEU B 1 167 ? -4.141 -11.539 -8.141 1 64.06 167 LEU B N 1
ATOM 3989 C CA . LEU B 1 167 ? -5.477 -11.922 -8.578 1 64.06 167 LEU B CA 1
ATOM 3990 C C . LEU B 1 167 ? -5.762 -11.398 -9.984 1 64.06 167 LEU B C 1
ATOM 3992 O O . LEU B 1 167 ? -6.258 -12.133 -10.844 1 64.06 167 LEU B O 1
ATOM 3996 N N . PRO B 1 168 ? -5.492 -10.07 -10.148 1 66.75 168 PRO B N 1
ATOM 3997 C CA . PRO B 1 168 ? -5.754 -9.852 -11.57 1 66.75 168 PRO B CA 1
ATOM 3998 C C . PRO B 1 168 ? -4.617 -10.352 -12.461 1 66.75 168 PRO B C 1
ATOM 4000 O O . PRO B 1 168 ? -3.463 -9.969 -12.266 1 66.75 168 PRO B O 1
ATOM 4003 N N . GLN B 1 169 ? -4.992 -11.227 -13.289 1 64.06 169 GLN B N 1
ATOM 4004 C CA . GLN B 1 169 ? -4.023 -11.938 -14.117 1 64.06 169 GLN B CA 1
ATOM 4005 C C . GLN B 1 169 ? -3.301 -10.984 -15.062 1 64.06 169 GLN B C 1
ATOM 4007 O O . GLN B 1 169 ? -2.285 -11.344 -15.656 1 64.06 169 GLN B O 1
ATOM 4012 N N . TRP B 1 170 ? -3.875 -9.812 -15.039 1 71.06 170 TRP B N 1
ATOM 4013 C CA . TRP B 1 170 ? -3.25 -8.883 -15.961 1 71.06 170 TRP B CA 1
ATOM 4014 C C . TRP B 1 170 ? -2.16 -8.07 -15.273 1 71.06 170 TRP B C 1
ATOM 4016 O O . TRP B 1 170 ? -1.467 -7.273 -15.914 1 71.06 170 TRP B O 1
ATOM 4026 N N . ASP B 1 171 ? -2.07 -8.367 -13.992 1 80.25 171 ASP B N 1
ATOM 4027 C CA . ASP B 1 171 ? -0.896 -7.82 -13.32 1 80.25 171 ASP B CA 1
ATOM 4028 C C . ASP B 1 171 ? 0.353 -8.633 -13.648 1 80.25 171 ASP B C 1
ATOM 4030 O O . ASP B 1 171 ? 0.314 -9.867 -13.656 1 80.25 171 ASP B O 1
ATOM 4034 N N . SER B 1 172 ? 1.426 -8.117 -14.109 1 87.31 172 SER B N 1
ATOM 4035 C CA . SER B 1 172 ? 2.662 -8.773 -14.523 1 87.31 172 SER B CA 1
ATOM 4036 C C . SER B 1 172 ? 3.551 -9.086 -13.328 1 87.31 172 SER B C 1
ATOM 4038 O O . SER B 1 172 ? 4.715 -8.68 -13.281 1 87.31 172 SER B O 1
ATOM 4040 N N . PHE B 1 173 ? 2.982 -9.852 -12.391 1 92.88 173 PHE B N 1
ATOM 4041 C CA . PHE B 1 173 ? 3.701 -10.117 -11.156 1 92.88 173 PHE B CA 1
ATOM 4042 C C . PHE B 1 173 ? 3.434 -11.531 -10.664 1 92.88 173 PHE B C 1
ATOM 4044 O O . PHE B 1 173 ? 2.312 -12.031 -10.766 1 92.88 173 PHE B O 1
ATOM 4051 N N . VAL B 1 174 ? 4.457 -12.148 -10.109 1 95.94 174 VAL B N 1
ATOM 4052 C CA . VAL B 1 174 ? 4.316 -13.484 -9.539 1 95.94 174 VAL B CA 1
ATOM 4053 C C . VAL B 1 174 ? 5.289 -13.664 -8.383 1 95.94 174 VAL B C 1
ATOM 4055 O O . VAL B 1 174 ? 6.414 -13.156 -8.422 1 95.94 174 VAL B O 1
ATOM 4058 N N . GLU B 1 175 ? 4.867 -14.258 -7.324 1 96.62 175 GLU B N 1
ATOM 4059 C CA . GLU B 1 175 ? 5.734 -14.703 -6.238 1 96.62 175 GLU B CA 1
ATOM 4060 C C . GLU B 1 175 ? 6.051 -16.188 -6.355 1 96.62 175 GLU B C 1
ATOM 4062 O O . GLU B 1 175 ? 5.152 -17 -6.566 1 96.62 175 GLU B O 1
ATOM 4067 N N . VAL B 1 176 ? 7.332 -16.594 -6.215 1 97.69 176 VAL B N 1
ATOM 4068 C CA . VAL B 1 176 ? 7.695 -17.984 -6.465 1 97.69 176 VAL B CA 1
ATOM 4069 C C . VAL B 1 176 ? 8.445 -18.547 -5.258 1 97.69 176 VAL B C 1
ATOM 4071 O O . VAL B 1 176 ? 9.211 -17.844 -4.609 1 97.69 176 VAL B O 1
ATOM 4074 N N . LEU B 1 177 ? 8.195 -19.781 -5 1 97.38 177 LEU B N 1
ATOM 4075 C CA . LEU B 1 177 ? 8.875 -20.531 -3.959 1 97.38 177 LEU B CA 1
ATOM 4076 C C . LEU B 1 177 ? 8.922 -22.016 -4.312 1 97.38 177 LEU B C 1
ATOM 4078 O O . LEU B 1 177 ? 7.883 -22.641 -4.555 1 97.38 177 LEU B O 1
ATOM 4082 N N . GLY B 1 178 ? 10.109 -22.578 -4.395 1 96.94 178 GLY B N 1
ATOM 4083 C CA . GLY B 1 178 ? 10.289 -24.016 -4.578 1 96.94 178 GLY B CA 1
ATOM 4084 C C . GLY B 1 178 ? 10.578 -24.75 -3.285 1 96.94 178 GLY B C 1
ATOM 4085 O O . GLY B 1 178 ? 10.789 -24.125 -2.242 1 96.94 178 GLY B O 1
ATOM 4086 N N . SER B 1 179 ? 10.477 -26.047 -3.377 1 93.19 179 SER B N 1
ATOM 4087 C CA . SER B 1 179 ? 10.844 -26.875 -2.236 1 93.19 179 SER B CA 1
ATOM 4088 C C . SER B 1 179 ? 12.359 -26.891 -2.027 1 93.19 179 SER B C 1
ATOM 4090 O O . SER B 1 179 ? 12.844 -27.328 -0.983 1 93.19 179 SER B O 1
ATOM 4092 N N . SER B 1 180 ? 13.078 -26.422 -2.969 1 93.06 180 SER B N 1
ATOM 4093 C CA . SER B 1 180 ? 14.508 -26.172 -2.885 1 93.06 180 SER B CA 1
ATOM 4094 C C . SER B 1 180 ? 14.891 -24.859 -3.551 1 93.06 180 SER B C 1
ATOM 4096 O O . SER B 1 180 ? 14.117 -24.312 -4.336 1 93.06 180 SER B O 1
ATOM 4098 N N . ALA B 1 181 ? 16.078 -24.406 -3.232 1 92.5 181 ALA B N 1
ATOM 4099 C CA . ALA B 1 181 ? 16.562 -23.172 -3.848 1 92.5 181 ALA B CA 1
ATOM 4100 C C . ALA B 1 181 ? 16.656 -23.312 -5.363 1 92.5 181 ALA B C 1
ATOM 4102 O O . ALA B 1 181 ? 16.359 -22.375 -6.102 1 92.5 181 ALA B O 1
ATOM 4103 N N . ALA B 1 182 ? 17.031 -24.484 -5.77 1 94.06 182 ALA B N 1
ATOM 4104 C CA . ALA B 1 182 ? 17.172 -24.734 -7.203 1 94.06 182 ALA B CA 1
ATOM 4105 C C . ALA B 1 182 ? 15.82 -24.656 -7.906 1 94.06 182 ALA B C 1
ATOM 4107 O O . ALA B 1 182 ? 15.719 -24.078 -8.992 1 94.06 182 ALA B O 1
ATOM 4108 N N . HIS B 1 183 ? 14.844 -25.219 -7.32 1 95.44 183 HIS B N 1
ATOM 4109 C CA . HIS B 1 183 ? 13.5 -25.172 -7.902 1 95.44 183 HIS B CA 1
ATOM 4110 C C . HIS B 1 183 ? 12.945 -23.766 -7.871 1 95.44 183 HIS B C 1
ATOM 4112 O O . HIS B 1 183 ? 12.227 -23.344 -8.789 1 95.44 183 HIS B O 1
ATOM 4118 N N . THR B 1 184 ? 13.258 -23.047 -6.816 1 96.88 184 THR B N 1
ATOM 4119 C CA . THR B 1 184 ? 12.859 -21.641 -6.754 1 96.88 184 THR B CA 1
ATOM 4120 C C . THR B 1 184 ? 13.492 -20.859 -7.898 1 96.88 184 THR B C 1
ATOM 4122 O O . THR B 1 184 ? 12.812 -20.078 -8.578 1 96.88 184 THR B O 1
ATOM 4125 N N . ASP B 1 185 ? 14.734 -21.062 -8.102 1 95.12 185 ASP B N 1
ATOM 4126 C CA . ASP B 1 185 ? 15.453 -20.359 -9.156 1 95.12 185 ASP B CA 1
ATOM 4127 C C . ASP B 1 185 ? 14.938 -20.75 -10.539 1 95.12 185 ASP B C 1
ATOM 4129 O O . ASP B 1 185 ? 14.922 -19.938 -11.461 1 95.12 185 ASP B O 1
ATOM 4133 N N . TRP B 1 186 ? 14.586 -22.016 -10.656 1 96.12 186 TRP B N 1
ATOM 4134 C CA . TRP B 1 186 ? 13.969 -22.484 -11.898 1 96.12 186 TRP B CA 1
ATOM 4135 C C . TRP B 1 186 ? 12.719 -21.656 -12.219 1 96.12 186 TRP B C 1
ATOM 4137 O O . TRP B 1 186 ? 12.578 -21.141 -13.32 1 96.12 186 TRP B O 1
ATOM 4147 N N . LEU B 1 187 ? 11.852 -21.531 -11.234 1 97.06 187 LEU B N 1
ATOM 4148 C CA . LEU B 1 187 ? 10.617 -20.781 -11.422 1 97.06 187 LEU B CA 1
ATOM 4149 C C . LEU B 1 187 ? 10.922 -19.312 -11.727 1 97.06 187 LEU B C 1
ATOM 4151 O O . LEU B 1 187 ? 10.273 -18.719 -12.586 1 97.06 187 LEU B O 1
ATOM 4155 N N . ALA B 1 188 ? 11.82 -18.781 -10.984 1 96.75 188 ALA B N 1
ATOM 4156 C CA . ALA B 1 188 ? 12.188 -17.391 -11.195 1 96.75 188 ALA B CA 1
ATOM 4157 C C . ALA B 1 188 ? 12.656 -17.141 -12.625 1 96.75 188 ALA B C 1
ATOM 4159 O O . ALA B 1 188 ? 12.297 -16.141 -13.242 1 96.75 188 ALA B O 1
ATOM 4160 N N . SER B 1 189 ? 13.414 -18.031 -13.148 1 96 189 SER B N 1
ATOM 4161 C CA . SER B 1 189 ? 13.898 -17.922 -14.523 1 96 189 SER B CA 1
ATOM 4162 C C . SER B 1 189 ? 12.758 -18.078 -15.531 1 96 189 SER B C 1
ATOM 4164 O O . SER B 1 189 ? 12.672 -17.328 -16.5 1 96 189 SER B O 1
ATOM 4166 N N . PHE B 1 190 ? 11.953 -19.031 -15.328 1 96.75 190 PHE B N 1
ATOM 4167 C CA . PHE B 1 190 ? 10.859 -19.328 -16.25 1 96.75 190 PHE B CA 1
ATOM 4168 C C . PHE B 1 190 ? 9.883 -18.156 -16.312 1 96.75 190 PHE B C 1
ATOM 4170 O O . PHE B 1 190 ? 9.5 -17.719 -17.406 1 96.75 190 PHE B O 1
ATOM 4177 N N . TYR B 1 191 ? 9.547 -17.609 -15.148 1 96.5 191 TYR B N 1
ATOM 4178 C CA . TYR B 1 191 ? 8.547 -16.547 -15.094 1 96.5 191 TYR B CA 1
ATOM 4179 C C . TYR B 1 191 ? 9.188 -15.188 -15.352 1 96.5 191 TYR B C 1
ATOM 4181 O O . TYR B 1 191 ? 8.492 -14.219 -15.672 1 96.5 191 TYR B O 1
ATOM 4189 N N . GLY B 1 192 ? 10.391 -15.078 -15.273 1 94.44 192 GLY B N 1
ATOM 4190 C CA . GLY B 1 192 ? 11.109 -13.812 -15.305 1 94.44 192 GLY B CA 1
ATOM 4191 C C . GLY B 1 192 ? 11.25 -13.242 -16.703 1 94.44 192 GLY B C 1
ATOM 4192 O O . GLY B 1 192 ? 10.484 -13.594 -17.609 1 94.44 192 GLY B O 1
ATOM 4193 N N . GLN B 1 193 ? 12.211 -12.375 -16.891 1 88.62 193 GLN B N 1
ATOM 4194 C CA . GLN B 1 193 ? 12.367 -11.492 -18.031 1 88.62 193 GLN B CA 1
ATOM 4195 C C . GLN B 1 193 ? 12.727 -12.273 -19.297 1 88.62 193 GLN B C 1
ATOM 4197 O O . GLN B 1 193 ? 12.398 -11.852 -20.406 1 88.62 193 GLN B O 1
ATOM 4202 N N . GLU B 1 194 ? 13.25 -13.398 -19.094 1 87.25 194 GLU B N 1
ATOM 4203 C CA . GLU B 1 194 ? 13.734 -14.102 -20.266 1 87.25 194 GLU B CA 1
ATOM 4204 C C . GLU B 1 194 ? 12.617 -14.898 -20.938 1 87.25 194 GLU B C 1
ATOM 4206 O O . GLU B 1 194 ? 12.688 -15.195 -22.125 1 87.25 194 GLU B O 1
ATOM 4211 N N . ARG B 1 195 ? 11.609 -15.219 -20.219 1 92.25 195 ARG B N 1
ATOM 4212 C CA . ARG B 1 195 ? 10.578 -16.094 -20.766 1 92.25 195 ARG B CA 1
ATOM 4213 C C . ARG B 1 195 ? 9.203 -15.445 -20.688 1 92.25 195 ARG B C 1
ATOM 4215 O O . ARG B 1 195 ? 8.773 -14.773 -21.625 1 92.25 195 ARG B O 1
ATOM 4222 N N . LEU B 1 196 ? 8.625 -15.422 -19.578 1 92.69 196 LEU B N 1
ATOM 4223 C CA . LEU B 1 196 ? 7.273 -14.898 -19.469 1 92.69 196 LEU B CA 1
ATOM 4224 C C . LEU B 1 196 ? 7.293 -13.391 -19.203 1 92.69 196 LEU B C 1
ATOM 4226 O O . LEU B 1 196 ? 6.25 -12.734 -19.25 1 92.69 196 LEU B O 1
ATOM 4230 N N . ARG B 1 197 ? 8.391 -12.773 -18.812 1 91 197 ARG B N 1
ATOM 4231 C CA . ARG B 1 197 ? 8.625 -11.344 -18.641 1 91 197 ARG B CA 1
ATOM 4232 C C . ARG B 1 197 ? 7.738 -10.773 -17.531 1 91 197 ARG B C 1
ATOM 4234 O O . ARG B 1 197 ? 7.16 -9.695 -17.688 1 91 197 ARG B O 1
ATOM 4241 N N . LEU B 1 198 ? 7.52 -11.539 -16.547 1 92.81 198 LEU B N 1
ATOM 4242 C CA . LEU B 1 198 ? 6.84 -11.055 -15.352 1 92.81 198 LEU B CA 1
ATOM 4243 C C . LEU B 1 198 ? 7.844 -10.508 -14.336 1 92.81 198 LEU B C 1
ATOM 4245 O O . LEU B 1 198 ? 9.023 -10.852 -14.391 1 92.81 198 LEU B O 1
ATOM 4249 N N . ASP B 1 199 ? 7.395 -9.562 -13.562 1 93.12 199 ASP B N 1
ATOM 4250 C CA . ASP B 1 199 ? 8.141 -9.227 -12.352 1 93.12 199 ASP B CA 1
ATOM 4251 C C . ASP B 1 199 ? 8.031 -10.344 -11.312 1 93.12 199 ASP B C 1
ATOM 4253 O O . ASP B 1 199 ? 6.93 -10.789 -10.992 1 93.12 199 ASP B O 1
ATOM 4257 N N . VAL B 1 200 ? 9.18 -10.867 -10.891 1 96.06 200 VAL B N 1
ATOM 4258 C CA . VAL B 1 200 ? 9.172 -12.047 -10.031 1 96.06 200 VAL B CA 1
ATOM 4259 C C . VAL B 1 200 ? 9.703 -11.68 -8.648 1 96.06 200 VAL B C 1
ATOM 4261 O O . VAL B 1 200 ? 10.797 -11.125 -8.531 1 96.06 200 VAL B O 1
ATOM 4264 N N . ALA B 1 201 ? 8.961 -11.875 -7.641 1 96.69 201 ALA B N 1
ATOM 4265 C CA . ALA B 1 201 ? 9.461 -11.852 -6.27 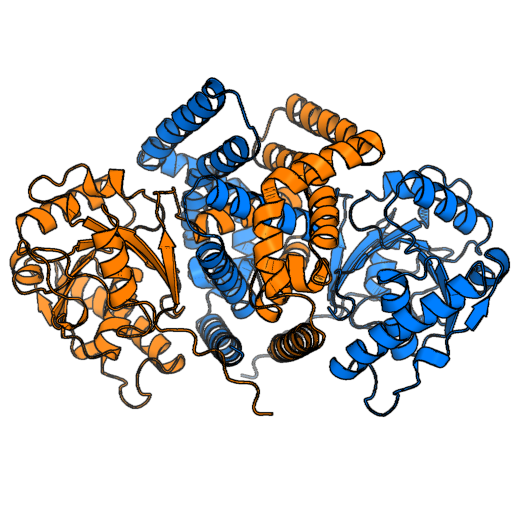1 96.69 201 ALA B CA 1
ATOM 4266 C C . ALA B 1 201 ? 9.82 -13.25 -5.789 1 96.69 201 ALA B C 1
ATOM 4268 O O . ALA B 1 201 ? 8.977 -14.148 -5.777 1 96.69 201 ALA B O 1
ATOM 4269 N N . VAL B 1 202 ? 11.039 -13.414 -5.383 1 97.62 202 VAL B N 1
ATOM 4270 C CA . VAL B 1 202 ? 11.555 -14.719 -4.984 1 97.62 202 VAL B CA 1
ATOM 4271 C C . VAL B 1 202 ? 11.445 -14.875 -3.467 1 97.62 202 VAL B C 1
ATOM 4273 O O . VAL B 1 202 ? 12.016 -14.078 -2.713 1 97.62 202 VAL B O 1
ATOM 4276 N N . LEU B 1 203 ? 10.742 -15.844 -3.049 1 95.38 203 LEU B N 1
ATOM 4277 C CA . LEU B 1 203 ? 10.648 -16.188 -1.633 1 95.38 203 LEU B CA 1
ATOM 4278 C C . LEU B 1 203 ? 11.633 -17.297 -1.275 1 95.38 203 LEU B C 1
ATOM 4280 O O . LEU B 1 203 ?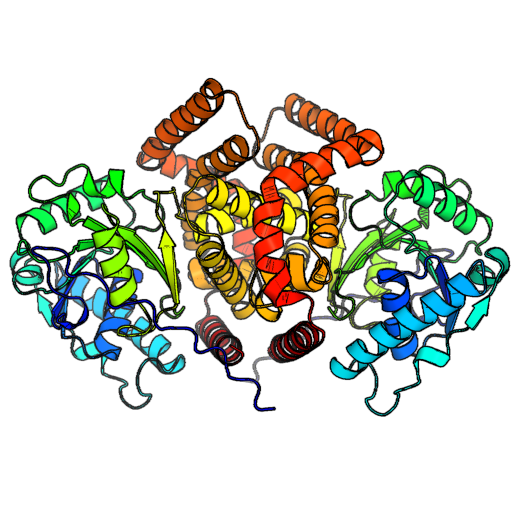 12.008 -18.094 -2.133 1 95.38 203 LEU B O 1
ATOM 4284 N N . ARG B 1 204 ? 12.008 -17.328 -0.008 1 93.69 204 ARG B N 1
ATOM 4285 C CA . ARG B 1 204 ? 12.961 -18.344 0.45 1 93.69 204 ARG B CA 1
ATOM 4286 C C . ARG B 1 204 ? 12.375 -19.172 1.584 1 93.69 204 ARG B C 1
ATOM 4288 O O . ARG B 1 204 ? 12.891 -20.25 1.896 1 93.69 204 ARG B O 1
ATOM 4295 N N . LYS B 1 205 ? 11.391 -18.641 2.193 1 86.5 205 LYS B N 1
ATOM 4296 C CA . LYS B 1 205 ? 10.633 -19.359 3.223 1 86.5 205 LYS B CA 1
ATOM 4297 C C . LYS B 1 205 ? 9.133 -19.203 3.004 1 86.5 205 LYS B C 1
ATOM 4299 O O . LYS B 1 205 ? 8.672 -18.172 2.523 1 86.5 205 LYS B O 1
ATOM 4304 N N . GLU B 1 206 ? 8.453 -20.312 3.301 1 83.75 206 GLU B N 1
ATOM 4305 C CA . GLU B 1 206 ? 7.008 -20.25 3.109 1 83.75 206 GLU B CA 1
ATOM 4306 C C . GLU B 1 206 ? 6.355 -19.312 4.129 1 83.75 206 GLU B C 1
ATOM 4308 O O . GLU B 1 206 ? 6.844 -19.188 5.254 1 83.75 206 GLU B O 1
ATOM 4313 N N . MET B 1 207 ? 5.355 -18.656 3.715 1 75.75 207 MET B N 1
ATOM 4314 C CA . MET B 1 207 ? 4.523 -17.766 4.512 1 75.75 207 MET B CA 1
ATOM 4315 C C . MET B 1 207 ? 3.059 -17.875 4.102 1 75.75 207 MET B C 1
ATOM 4317 O O . MET B 1 207 ? 2.746 -17.969 2.912 1 75.75 207 MET B O 1
ATOM 4321 N N . TYR B 1 208 ? 2.209 -17.984 5.148 1 76 208 TYR B N 1
ATOM 4322 C CA . TYR B 1 208 ? 0.79 -17.953 4.816 1 76 208 TYR B CA 1
ATOM 4323 C C . TYR B 1 208 ? 0.443 -16.656 4.074 1 76 208 TYR B C 1
ATOM 4325 O O . TYR B 1 208 ? 0.659 -15.562 4.59 1 76 208 TYR B O 1
ATOM 4333 N N . GLY B 1 209 ? -0.043 -16.781 2.869 1 80.62 209 GLY B N 1
ATOM 4334 C CA . GLY B 1 209 ? -0.383 -15.617 2.072 1 80.62 209 GLY B CA 1
ATOM 4335 C C . GLY B 1 209 ? 0.809 -15.023 1.345 1 80.62 209 GLY B C 1
ATOM 4336 O O . GLY B 1 209 ? 0.699 -13.969 0.719 1 80.62 209 GLY B O 1
ATOM 4337 N N . HIS B 1 210 ? 1.957 -15.703 1.5 1 88.31 210 HIS B N 1
ATOM 4338 C CA . HIS B 1 210 ? 3.162 -15.203 0.849 1 88.31 210 HIS B CA 1
ATOM 4339 C C . HIS B 1 210 ? 3.475 -13.773 1.289 1 88.31 210 HIS B C 1
ATOM 4341 O O . HIS B 1 210 ? 3.311 -13.43 2.461 1 88.31 210 HIS B O 1
ATOM 4347 N N . ALA B 1 211 ? 4.121 -12.992 0.481 1 86.19 211 ALA B N 1
ATOM 4348 C CA . ALA B 1 211 ? 4.488 -11.648 0.915 1 86.19 211 ALA B CA 1
ATOM 4349 C C . ALA B 1 211 ? 3.363 -10.656 0.635 1 86.19 211 ALA B C 1
ATOM 4351 O O . ALA B 1 211 ? 2.914 -9.945 1.538 1 86.19 211 ALA B O 1
ATOM 4352 N N . ILE B 1 212 ? 2.848 -10.641 -0.573 1 89.44 212 ILE B N 1
ATOM 4353 C CA . ILE B 1 212 ? 1.931 -9.602 -1.014 1 89.44 212 ILE B CA 1
ATOM 4354 C C . ILE B 1 212 ? 0.622 -9.695 -0.234 1 89.44 212 ILE B C 1
ATOM 4356 O O . ILE B 1 212 ? 0.04 -8.68 0.149 1 89.44 212 ILE B O 1
ATOM 4360 N N . ASN B 1 213 ? 0.134 -10.898 -0.009 1 84.94 213 ASN B N 1
ATOM 4361 C CA . ASN B 1 213 ? -1.127 -11.023 0.715 1 84.94 213 ASN B CA 1
ATOM 4362 C C . ASN B 1 213 ? -0.943 -10.766 2.209 1 84.94 213 ASN B C 1
ATOM 4364 O O . ASN B 1 213 ? -1.854 -10.281 2.875 1 84.94 213 ASN B O 1
ATOM 4368 N N . ALA B 1 214 ? 0.198 -11.125 2.707 1 77.25 214 ALA B N 1
ATOM 4369 C CA . ALA B 1 214 ? 0.488 -10.75 4.09 1 77.25 214 ALA B CA 1
ATOM 4370 C C . ALA B 1 214 ? 0.482 -9.227 4.254 1 77.25 214 ALA B C 1
ATOM 4372 O O . ALA B 1 214 ? -0.054 -8.703 5.23 1 77.25 214 ALA B O 1
ATOM 4373 N N . LEU B 1 215 ? 1.106 -8.555 3.34 1 83.06 215 LEU B N 1
ATOM 4374 C CA . LEU B 1 215 ? 1.124 -7.098 3.338 1 83.06 215 LEU B CA 1
ATOM 4375 C C . LEU B 1 215 ? -0.289 -6.535 3.219 1 83.06 215 LEU B C 1
ATOM 4377 O O . LEU B 1 215 ? -0.662 -5.617 3.953 1 83.06 215 LEU B O 1
ATOM 4381 N N . ASN B 1 216 ? -1.008 -7.094 2.283 1 84.12 216 ASN B N 1
ATOM 4382 C CA . ASN B 1 216 ? -2.381 -6.641 2.078 1 84.12 216 ASN B CA 1
ATOM 4383 C C . ASN B 1 216 ? -3.234 -6.859 3.324 1 84.12 216 ASN B C 1
ATOM 4385 O O . ASN B 1 216 ? -4.082 -6.031 3.654 1 84.12 216 ASN B O 1
ATOM 4389 N N . ALA B 1 217 ? -3.055 -7.961 3.92 1 73.88 217 ALA B N 1
ATOM 4390 C CA . ALA B 1 217 ? -3.789 -8.25 5.148 1 73.88 217 ALA B CA 1
ATOM 4391 C C . ALA B 1 217 ? -3.512 -7.199 6.215 1 73.88 217 ALA B C 1
ATOM 4393 O O . ALA B 1 217 ? -4.434 -6.715 6.875 1 73.88 217 ALA B O 1
ATOM 4394 N N . ALA B 1 218 ? -2.266 -6.898 6.414 1 72.75 218 ALA B N 1
ATOM 4395 C CA . ALA B 1 218 ? -1.895 -5.895 7.41 1 72.75 218 ALA B CA 1
ATOM 4396 C C . ALA B 1 218 ? -2.52 -4.543 7.086 1 72.75 218 ALA B C 1
ATOM 4398 O O . ALA B 1 218 ? -3.08 -3.883 7.965 1 72.75 218 ALA B O 1
ATOM 4399 N N . LEU B 1 219 ? -2.402 -4.172 5.871 1 81 219 LEU B N 1
ATOM 4400 C CA . LEU B 1 219 ? -2.934 -2.891 5.418 1 81 219 LEU B CA 1
ATOM 4401 C C . LEU B 1 219 ? -4.449 -2.84 5.586 1 81 219 LEU B C 1
ATOM 4403 O O . LEU B 1 219 ? -4.98 -1.893 6.168 1 81 219 LEU B O 1
ATOM 4407 N N . SER B 1 220 ? -5.133 -3.854 5.102 1 75.38 220 SER B N 1
ATOM 4408 C CA . SER B 1 220 ? -6.594 -3.881 5.117 1 75.38 220 SER B CA 1
ATOM 4409 C C . SER B 1 220 ? -7.129 -3.965 6.543 1 75.38 220 SER B C 1
ATOM 4411 O O . SER B 1 220 ? -8.102 -3.285 6.887 1 75.38 220 SER B O 1
ATOM 4413 N N . ASN B 1 221 ? -6.508 -4.805 7.277 1 70.06 221 ASN B N 1
ATOM 4414 C CA . ASN B 1 221 ? -6.961 -4.93 8.656 1 70.06 221 ASN B CA 1
ATOM 4415 C C . ASN B 1 221 ? -6.84 -3.604 9.406 1 70.06 221 ASN B C 1
ATOM 4417 O O . ASN B 1 221 ? -7.742 -3.227 10.156 1 70.06 221 ASN B O 1
ATOM 4421 N N . THR B 1 222 ? -5.719 -2.959 9.258 1 73.19 222 THR B N 1
ATOM 4422 C CA . THR B 1 222 ? -5.527 -1.663 9.898 1 73.19 222 THR B CA 1
ATOM 4423 C C . THR B 1 222 ? -6.574 -0.66 9.414 1 73.19 222 THR B C 1
ATOM 4425 O O . THR B 1 222 ? -7.176 0.051 10.219 1 73.19 222 THR B O 1
ATOM 4428 N N . ALA B 1 223 ? -6.793 -0.621 8.148 1 78.69 223 ALA B N 1
ATOM 4429 C CA . ALA B 1 223 ? -7.781 0.287 7.57 1 78.69 223 ALA B CA 1
ATOM 4430 C C . ALA B 1 223 ? -9.164 0.037 8.164 1 78.69 223 ALA B C 1
ATOM 4432 O O . ALA B 1 223 ? -9.844 0.975 8.594 1 78.69 223 ALA B O 1
ATOM 4433 N N . PHE B 1 224 ? -9.547 -1.225 8.211 1 70.19 224 PHE B N 1
ATOM 4434 C CA . PHE B 1 224 ? -10.875 -1.567 8.719 1 70.19 224 PHE B CA 1
ATOM 4435 C C . PHE B 1 224 ? -10.992 -1.227 10.203 1 70.19 224 PHE B C 1
ATOM 4437 O O . PHE B 1 224 ? -12.031 -0.751 10.648 1 70.19 224 PHE B O 1
ATOM 4444 N N . CYS B 1 225 ? -9.93 -1.51 10.883 1 68.31 225 CYS B N 1
ATOM 4445 C CA . CYS B 1 225 ? -9.938 -1.211 12.312 1 68.31 225 CYS B CA 1
ATOM 4446 C C . CYS B 1 225 ? -10.133 0.28 12.555 1 68.31 225 CYS B C 1
ATOM 4448 O O . CYS B 1 225 ? -10.898 0.671 13.438 1 68.31 225 CYS B O 1
ATOM 4450 N N . LEU B 1 226 ? -9.484 1.094 11.836 1 75 226 LEU B N 1
ATOM 4451 C CA . LEU B 1 226 ? -9.578 2.537 12.016 1 75 226 LEU B CA 1
ATOM 4452 C C . LEU B 1 226 ? -10.961 3.045 11.625 1 75 226 LEU B C 1
ATOM 4454 O O . LEU B 1 226 ? -11.531 3.898 12.305 1 75 226 LEU B O 1
ATOM 4458 N N . VAL B 1 227 ? -11.484 2.508 10.555 1 77.38 227 VAL B N 1
ATOM 4459 C CA . VAL B 1 227 ? -12.812 2.912 10.094 1 77.38 227 VAL B CA 1
ATOM 4460 C C . VAL B 1 227 ? -13.859 2.486 11.125 1 77.38 227 VAL B C 1
ATOM 4462 O O . VAL B 1 227 ? -14.695 3.295 11.539 1 77.38 227 VAL B O 1
ATOM 4465 N N . ASN B 1 228 ? -13.812 1.238 11.508 1 68.31 228 ASN B N 1
ATOM 4466 C CA . ASN B 1 228 ? -14.773 0.721 12.477 1 68.31 228 ASN B CA 1
ATOM 4467 C C . ASN B 1 228 ? -14.641 1.417 13.828 1 68.31 228 ASN B C 1
ATOM 4469 O O . ASN B 1 228 ? -15.617 1.548 14.562 1 68.31 228 ASN B O 1
ATOM 4473 N N . GLY B 1 229 ? -13.414 1.771 14.109 1 68.81 229 GLY B N 1
ATOM 4474 C CA . GLY B 1 229 ? -13.156 2.5 15.344 1 68.81 229 GLY B CA 1
ATOM 4475 C C . GLY B 1 229 ? -13.625 3.941 15.297 1 68.81 229 GLY B C 1
ATOM 4476 O O . GLY B 1 229 ? -13.562 4.656 16.297 1 68.81 229 GLY B O 1
ATOM 4477 N N . GLY B 1 230 ? -14.062 4.434 14.148 1 77.88 230 GLY B N 1
ATOM 4478 C CA . GLY B 1 230 ? -14.648 5.758 14.016 1 77.88 230 GLY B CA 1
ATOM 4479 C C . GLY B 1 230 ? -13.625 6.828 13.695 1 77.88 230 GLY B C 1
ATOM 4480 O O . GLY B 1 230 ? -13.922 8.023 13.758 1 77.88 230 GLY B O 1
ATOM 4481 N N . VAL B 1 231 ? -12.438 6.445 13.406 1 83.06 231 VAL B N 1
ATOM 4482 C CA . VAL B 1 231 ? -11.375 7.41 13.133 1 83.06 231 VAL B CA 1
ATOM 4483 C C . VAL B 1 231 ? -11.711 8.203 11.875 1 83.06 231 VAL B C 1
ATOM 4485 O O . VAL B 1 231 ? -11.516 9.422 11.836 1 83.06 231 VAL B O 1
ATOM 4488 N N . CYS B 1 232 ? -12.242 7.598 10.867 1 88.94 232 CYS B N 1
ATOM 4489 C CA . CYS B 1 232 ? -12.656 8.25 9.633 1 88.94 232 CYS B CA 1
ATOM 4490 C C . CYS B 1 232 ? -13.617 7.375 8.844 1 88.94 232 CYS B C 1
ATOM 4492 O O . CYS B 1 232 ? -13.836 6.211 9.195 1 88.94 232 CYS B O 1
ATOM 4494 N N . SER B 1 233 ? -14.234 7.984 7.883 1 88.31 233 SER B N 1
ATOM 4495 C CA . SER B 1 233 ? -15.117 7.223 7.008 1 88.31 233 SER B CA 1
ATOM 4496 C C . SER B 1 233 ? -14.328 6.305 6.086 1 88.31 233 SER B C 1
ATOM 4498 O O . SER B 1 233 ? -13.109 6.449 5.953 1 88.31 233 SER B O 1
ATOM 4500 N N . MET B 1 234 ? -15 5.383 5.48 1 83.94 234 MET B N 1
ATOM 4501 C CA . MET B 1 234 ? -14.367 4.496 4.512 1 83.94 234 MET B CA 1
ATOM 4502 C C . MET B 1 234 ? -13.844 5.281 3.312 1 83.94 234 MET B C 1
ATOM 4504 O O . MET B 1 234 ? -12.789 4.953 2.764 1 83.94 234 MET B O 1
ATOM 4508 N N . GLU B 1 235 ? -14.594 6.242 2.869 1 88.81 235 GLU B N 1
ATOM 4509 C CA . GLU B 1 235 ? -14.188 7.086 1.752 1 88.81 235 GLU B CA 1
ATOM 4510 C C . GLU B 1 235 ? -12.898 7.84 2.074 1 88.81 235 GLU B C 1
ATOM 4512 O O . GLU B 1 235 ? -11.992 7.91 1.242 1 88.81 235 GLU B O 1
ATOM 4517 N N . ASP B 1 236 ? -12.828 8.367 3.273 1 92.94 236 ASP B N 1
ATOM 4518 C CA . ASP B 1 236 ? -11.633 9.102 3.678 1 92.94 236 ASP B CA 1
ATOM 4519 C C . ASP B 1 236 ? -10.445 8.156 3.861 1 92.94 236 ASP B C 1
ATOM 4521 O O . ASP B 1 236 ? -9.312 8.508 3.547 1 92.94 236 ASP B O 1
ATOM 4525 N N . MET B 1 237 ? -10.742 6.98 4.344 1 89.5 237 MET B N 1
ATOM 4526 C CA . MET B 1 237 ? -9.703 5.965 4.469 1 89.5 237 MET B CA 1
ATOM 4527 C C . MET B 1 237 ? -9.125 5.609 3.102 1 89.5 237 MET B C 1
ATOM 4529 O O . MET B 1 237 ? -7.91 5.484 2.949 1 89.5 237 MET B O 1
ATOM 4533 N N . ASP B 1 238 ? -9.93 5.465 2.133 1 91.19 238 ASP B N 1
ATOM 4534 C CA . ASP B 1 238 ? -9.484 5.137 0.783 1 91.19 238 ASP B CA 1
ATOM 4535 C C . ASP B 1 238 ? -8.547 6.211 0.239 1 91.19 238 ASP B C 1
ATOM 4537 O O . ASP B 1 238 ? -7.605 5.902 -0.497 1 91.19 238 ASP B O 1
ATOM 4541 N N . LYS B 1 239 ? -8.828 7.449 0.58 1 93 239 LYS B N 1
ATOM 4542 C CA . LYS B 1 239 ? -7.934 8.523 0.157 1 93 239 LYS B CA 1
ATOM 4543 C C . LYS B 1 239 ? -6.543 8.344 0.758 1 93 239 LYS B C 1
ATOM 4545 O O . LYS B 1 239 ? -5.535 8.5 0.063 1 93 239 LYS B O 1
ATOM 4550 N N . SER B 1 240 ? -6.539 8.031 2.025 1 93.31 240 SER B N 1
ATOM 4551 C CA . SER B 1 240 ? -5.262 7.848 2.709 1 93.31 240 SER B CA 1
ATOM 4552 C C . SER B 1 240 ? -4.484 6.676 2.123 1 93.31 240 SER B C 1
ATOM 4554 O O . SER B 1 240 ? -3.283 6.781 1.874 1 93.31 240 SER B O 1
ATOM 4556 N N . VAL B 1 241 ? -5.176 5.59 1.901 1 92.94 241 VAL B N 1
ATOM 4557 C CA . VAL B 1 241 ? -4.539 4.406 1.331 1 92.94 241 VAL B CA 1
ATOM 4558 C C . VAL B 1 241 ? -4.02 4.723 -0.068 1 92.94 241 VAL B C 1
ATOM 4560 O O . VAL B 1 241 ? -2.9 4.34 -0.422 1 92.94 241 VAL B O 1
ATOM 4563 N N . LEU B 1 242 ? -4.844 5.371 -0.798 1 93.69 242 LEU B N 1
ATOM 4564 C CA . LEU B 1 242 ? -4.492 5.699 -2.176 1 93.69 242 LEU B CA 1
ATOM 4565 C C . LEU B 1 242 ? -3.248 6.582 -2.223 1 93.69 242 LEU B C 1
ATOM 4567 O O . LEU B 1 242 ? -2.338 6.336 -3.018 1 93.69 242 LEU B O 1
ATOM 4571 N N . HIS B 1 243 ? -3.166 7.57 -1.455 1 93.38 243 HIS B N 1
ATOM 4572 C CA . HIS B 1 243 ? -2.021 8.477 -1.486 1 93.38 243 HIS B CA 1
ATOM 4573 C C . HIS B 1 243 ? -0.759 7.777 -0.984 1 93.38 243 HIS B C 1
ATOM 4575 O O . HIS B 1 243 ? 0.342 8.062 -1.461 1 93.38 243 HIS B O 1
ATOM 4581 N N . LEU B 1 244 ? -0.91 6.918 0.003 1 92.5 244 LEU B N 1
ATOM 4582 C CA . LEU B 1 244 ? 0.227 6.094 0.39 1 92.5 244 LEU B CA 1
ATOM 4583 C C . LEU B 1 244 ? 0.714 5.254 -0.786 1 92.5 244 LEU B C 1
ATOM 4585 O O . LEU B 1 244 ? 1.915 5.199 -1.062 1 92.5 244 LEU B O 1
ATOM 4589 N N . ALA B 1 245 ? -0.231 4.629 -1.451 1 94.38 245 ALA B N 1
ATOM 4590 C CA . ALA B 1 245 ? 0.093 3.783 -2.598 1 94.38 245 ALA B CA 1
ATOM 4591 C C . ALA B 1 245 ? 0.718 4.602 -3.723 1 94.38 245 ALA B C 1
ATOM 4593 O O . ALA B 1 245 ? 1.678 4.16 -4.359 1 94.38 245 ALA B O 1
ATOM 4594 N N . LYS B 1 246 ? 0.172 5.793 -3.992 1 93.38 246 LYS B N 1
ATOM 4595 C CA . LYS B 1 246 ? 0.722 6.668 -5.023 1 93.38 246 LYS B CA 1
ATOM 4596 C C . LYS B 1 246 ? 2.18 7.012 -4.73 1 93.38 246 LYS B C 1
ATOM 4598 O O . LYS B 1 246 ? 3.014 7.02 -5.641 1 93.38 246 LYS B O 1
ATOM 4603 N N . LEU B 1 247 ? 2.447 7.309 -3.529 1 91.69 247 LEU B N 1
ATOM 4604 C CA . LEU B 1 247 ? 3.812 7.652 -3.143 1 91.69 247 LEU B CA 1
ATOM 4605 C C . LEU B 1 247 ? 4.758 6.48 -3.379 1 91.69 247 LEU B C 1
ATOM 4607 O O . LEU B 1 247 ? 5.871 6.668 -3.871 1 91.69 247 LEU B O 1
ATOM 4611 N N . ILE B 1 248 ? 4.34 5.336 -3.027 1 92.69 248 ILE B N 1
ATOM 4612 C CA . ILE B 1 248 ? 5.152 4.137 -3.201 1 92.69 248 ILE B CA 1
ATOM 4613 C C . ILE B 1 248 ? 5.414 3.904 -4.688 1 92.69 248 ILE B C 1
ATOM 4615 O O . ILE B 1 248 ? 6.551 3.646 -5.09 1 92.69 248 ILE B O 1
ATOM 4619 N N . VAL B 1 249 ? 4.406 4.02 -5.504 1 93.69 249 VAL B N 1
ATOM 4620 C CA . VAL B 1 249 ? 4.543 3.801 -6.941 1 93.69 249 VAL B CA 1
ATOM 4621 C C . VAL B 1 249 ? 5.441 4.879 -7.547 1 93.69 249 VAL B C 1
ATOM 4623 O O . VAL B 1 249 ? 6.359 4.57 -8.312 1 93.69 249 VAL B O 1
ATOM 4626 N N . ALA B 1 250 ? 5.203 6.121 -7.152 1 90.5 250 ALA B N 1
ATOM 4627 C CA . ALA B 1 250 ? 5.977 7.234 -7.691 1 90.5 250 ALA B CA 1
ATOM 4628 C C . ALA B 1 250 ? 7.453 7.098 -7.332 1 90.5 250 ALA B C 1
ATOM 4630 O O . ALA B 1 250 ? 8.328 7.527 -8.094 1 90.5 250 ALA B O 1
ATOM 4631 N N . SER B 1 251 ? 7.715 6.473 -6.211 1 88.62 251 SER B N 1
ATOM 4632 C CA . SER B 1 251 ? 9.086 6.375 -5.723 1 88.62 251 SER B CA 1
ATOM 4633 C C . SER B 1 251 ? 9.75 5.082 -6.191 1 88.62 251 SER B C 1
ATOM 4635 O O . SER B 1 251 ? 10.922 4.84 -5.898 1 88.62 251 SER B O 1
ATOM 4637 N N . GLY B 1 252 ? 8.992 4.23 -6.852 1 86 252 GLY B N 1
ATOM 4638 C CA . GLY B 1 252 ? 9.539 2.996 -7.387 1 86 252 GLY B CA 1
ATOM 4639 C C . GLY B 1 252 ? 9.602 1.879 -6.363 1 86 252 GLY B C 1
ATOM 4640 O O . GLY B 1 252 ? 10.258 0.859 -6.59 1 86 252 GLY B O 1
ATOM 4641 N N . GLY B 1 253 ? 8.977 2.113 -5.258 1 86.5 253 GLY B N 1
ATOM 4642 C CA . GLY B 1 253 ? 8.969 1.106 -4.207 1 86.5 253 GLY B CA 1
ATOM 4643 C C . GLY B 1 253 ? 8.922 1.701 -2.811 1 86.5 253 GLY B C 1
ATOM 4644 O O . GLY B 1 253 ? 8.992 2.922 -2.648 1 86.5 253 GLY B O 1
ATOM 4645 N N . ALA B 1 254 ? 8.742 0.81 -1.812 1 81.56 254 ALA B N 1
ATOM 4646 C CA . ALA B 1 254 ? 8.688 1.266 -0.425 1 81.56 254 ALA B CA 1
ATOM 4647 C C . ALA B 1 254 ? 10.023 1.843 0.021 1 81.56 254 ALA B C 1
ATOM 4649 O O . ALA B 1 254 ? 10.07 2.824 0.766 1 81.56 254 ALA B O 1
ATOM 4650 N N . SER B 1 255 ? 11.078 1.248 -0.447 1 78.81 255 SER B N 1
ATOM 4651 C CA . SER B 1 255 ? 12.406 1.755 -0.111 1 78.81 255 SER B CA 1
ATOM 4652 C C . SER B 1 255 ? 12.609 3.168 -0.645 1 78.81 255 SER B C 1
ATOM 4654 O O . SER B 1 255 ? 13.094 4.047 0.074 1 78.81 255 SER B O 1
ATOM 4656 N N . GLY B 1 256 ? 12.195 3.346 -1.85 1 79.88 256 GLY B N 1
ATOM 4657 C CA . GLY B 1 256 ? 12.289 4.68 -2.426 1 79.88 256 GLY B CA 1
ATOM 4658 C C . GLY B 1 256 ? 11.414 5.695 -1.721 1 79.88 256 GLY B C 1
ATOM 4659 O O . GLY B 1 256 ? 11.828 6.836 -1.505 1 79.88 256 GLY B O 1
ATOM 4660 N N . ALA B 1 257 ? 10.258 5.293 -1.365 1 81.12 257 ALA B N 1
ATOM 4661 C CA . ALA B 1 257 ? 9.312 6.199 -0.719 1 81.12 257 ALA B CA 1
ATOM 4662 C C . ALA B 1 257 ? 9.773 6.562 0.688 1 81.12 257 ALA B C 1
ATOM 4664 O O . ALA B 1 257 ? 9.844 7.742 1.039 1 81.12 257 ALA B O 1
ATOM 4665 N N . MET B 1 258 ? 10.148 5.555 1.436 1 75.62 258 MET B N 1
ATOM 4666 C CA . MET B 1 258 ? 10.398 5.762 2.857 1 75.62 258 MET B CA 1
ATOM 4667 C C . MET B 1 258 ? 11.812 6.297 3.084 1 75.62 258 MET B C 1
ATOM 4669 O O . MET B 1 258 ? 12.016 7.211 3.889 1 75.62 258 MET B O 1
ATOM 4673 N N . VAL B 1 259 ? 12.719 5.781 2.375 1 70.75 259 VAL B N 1
ATOM 4674 C CA . VAL B 1 259 ? 14.102 6.188 2.592 1 70.75 259 VAL B CA 1
ATOM 4675 C C . VAL B 1 259 ? 14.469 7.32 1.635 1 70.75 259 VAL B C 1
ATOM 4677 O O . VAL B 1 259 ? 15.086 8.305 2.039 1 70.75 259 VAL B O 1
ATOM 4680 N N . GLY B 1 260 ? 14.078 7.133 0.438 1 71.69 260 GLY B N 1
ATOM 4681 C CA . GLY B 1 260 ? 14.469 8.094 -0.582 1 71.69 260 GLY B CA 1
ATOM 4682 C C . GLY B 1 260 ? 13.75 9.43 -0.449 1 71.69 260 GLY B C 1
ATOM 4683 O O . GLY B 1 260 ? 14.383 10.484 -0.446 1 71.69 260 GLY B O 1
ATOM 4684 N N . ILE B 1 261 ? 12.453 9.367 -0.31 1 74.25 261 ILE B N 1
ATOM 4685 C CA . ILE B 1 261 ? 11.664 10.594 -0.347 1 74.25 261 ILE B CA 1
ATOM 4686 C C . ILE B 1 261 ? 11.445 11.109 1.073 1 74.25 261 ILE B C 1
ATOM 4688 O O . ILE B 1 261 ? 11.977 12.156 1.444 1 74.25 261 ILE B O 1
ATOM 4692 N N . VAL B 1 262 ? 10.953 10.312 1.908 1 70.56 262 VAL B N 1
ATOM 4693 C CA . VAL B 1 262 ? 10.562 10.789 3.232 1 70.56 262 VAL B CA 1
ATOM 4694 C C . VAL B 1 262 ? 11.797 10.93 4.117 1 70.56 262 VAL B C 1
ATOM 4696 O O . VAL B 1 262 ? 11.914 11.883 4.891 1 70.56 262 VAL B O 1
ATOM 4699 N N . GLY B 1 263 ? 12.719 10.016 3.912 1 71.25 263 GLY B N 1
ATOM 4700 C CA . GLY B 1 263 ? 13.945 10.062 4.691 1 71.25 263 GLY B CA 1
ATOM 4701 C C . GLY B 1 263 ? 14.992 10.984 4.094 1 71.25 263 GLY B C 1
ATOM 4702 O O . GLY B 1 263 ? 16.062 11.188 4.684 1 71.25 263 GLY B O 1
ATOM 4703 N N . GLY B 1 264 ? 14.711 11.547 2.973 1 71.19 264 GLY B N 1
ATOM 4704 C CA . GLY B 1 264 ? 15.633 12.461 2.326 1 71.19 264 GLY B CA 1
ATOM 4705 C C . GLY B 1 264 ? 16.891 11.773 1.815 1 71.19 264 GLY B C 1
ATOM 4706 O O . GLY B 1 264 ? 17.938 12.406 1.7 1 71.19 264 GLY B O 1
ATOM 4707 N N . GLY B 1 265 ? 16.781 10.398 1.695 1 70.31 265 GLY B N 1
ATOM 4708 C CA . GLY B 1 265 ? 17.906 9.633 1.182 1 70.31 265 GLY B CA 1
ATOM 4709 C C . GLY B 1 265 ? 18.953 9.328 2.238 1 70.31 265 GLY B C 1
ATOM 4710 O O . GLY B 1 265 ? 20.047 8.859 1.919 1 70.31 265 GLY B O 1
ATOM 4711 N N . SER B 1 266 ? 18.672 9.727 3.457 1 71.81 266 SER B N 1
ATOM 4712 C CA . SER B 1 266 ? 19.625 9.484 4.531 1 71.81 266 SER B CA 1
ATOM 4713 C C . SER B 1 266 ? 19.125 8.391 5.477 1 71.81 266 SER B C 1
ATOM 4715 O O . SER B 1 266 ? 17.953 8.359 5.836 1 71.81 266 SER B O 1
ATOM 4717 N N . PRO B 1 267 ? 20.094 7.531 5.773 1 71.44 267 PRO B N 1
ATOM 4718 C CA . PRO B 1 267 ? 19.719 6.5 6.75 1 71.44 267 PRO B CA 1
ATOM 4719 C C . PRO B 1 267 ? 19.219 7.09 8.07 1 71.44 267 PRO B C 1
ATOM 4721 O O . PRO B 1 267 ? 18.312 6.539 8.703 1 71.44 267 PRO B O 1
ATOM 4724 N N . GLN B 1 268 ? 19.812 8.188 8.438 1 72.88 268 GLN B N 1
ATOM 4725 C CA . GLN B 1 268 ? 19.406 8.828 9.688 1 72.88 268 GLN B CA 1
ATOM 4726 C C . GLN B 1 268 ? 17.969 9.344 9.594 1 72.88 268 GLN B C 1
ATOM 4728 O O . GLN B 1 268 ? 17.188 9.164 10.531 1 72.88 268 GLN B O 1
ATOM 4733 N N . GLY B 1 269 ? 17.703 9.922 8.5 1 73.5 269 GLY B N 1
ATOM 4734 C CA . GLY B 1 269 ? 16.344 10.398 8.289 1 73.5 269 GLY B CA 1
ATOM 4735 C C . GLY B 1 269 ? 15.305 9.289 8.305 1 73.5 269 GLY B C 1
ATOM 4736 O O . GLY B 1 269 ? 14.242 9.43 8.906 1 73.5 269 GLY B O 1
ATOM 4737 N N . ALA B 1 270 ? 15.656 8.258 7.676 1 74.56 270 ALA B N 1
ATOM 4738 C CA . ALA B 1 270 ? 14.766 7.098 7.641 1 74.56 270 ALA B CA 1
ATOM 4739 C C . ALA B 1 270 ? 14.586 6.508 9.039 1 74.56 270 ALA B C 1
ATOM 4741 O O . ALA B 1 270 ? 13.469 6.125 9.414 1 74.56 270 ALA B O 1
ATOM 4742 N N . THR B 1 271 ? 15.68 6.504 9.727 1 75.62 271 THR B N 1
ATOM 4743 C CA . THR B 1 271 ? 15.625 5.957 11.078 1 75.62 271 THR B CA 1
ATOM 4744 C C . THR B 1 271 ? 14.688 6.777 11.953 1 75.62 271 THR B C 1
ATOM 4746 O O . THR B 1 271 ? 13.891 6.223 12.711 1 75.62 271 THR B O 1
ATOM 4749 N N . LEU B 1 272 ? 14.758 8.031 11.859 1 73.19 272 LEU B N 1
ATOM 4750 C CA . LEU B 1 272 ? 13.922 8.898 12.672 1 73.19 272 LEU B CA 1
ATOM 4751 C C . LEU B 1 272 ? 12.445 8.742 12.297 1 73.19 272 LEU B C 1
ATOM 4753 O O . LEU B 1 272 ? 11.586 8.688 13.18 1 73.19 272 LEU B O 1
ATOM 4757 N N . LEU B 1 273 ? 12.219 8.656 11.055 1 71.06 273 LEU B N 1
ATOM 4758 C CA . LEU B 1 273 ? 10.852 8.453 10.586 1 71.06 273 LEU B CA 1
ATOM 4759 C C . LEU B 1 273 ? 10.281 7.141 11.125 1 71.06 273 LEU B C 1
ATOM 4761 O O . LEU B 1 273 ? 9.164 7.105 11.648 1 71.06 273 LEU B O 1
ATOM 4765 N N . PHE B 1 274 ? 11.047 6.18 10.992 1 74.69 274 PHE B N 1
ATOM 4766 C CA . PHE B 1 274 ? 10.562 4.859 11.383 1 74.69 274 PHE B CA 1
ATOM 4767 C C . PHE B 1 274 ? 10.453 4.758 12.906 1 74.69 274 PHE B C 1
ATOM 4769 O O . PHE B 1 274 ? 9.625 4.004 13.422 1 74.69 274 PHE B O 1
ATOM 4776 N N . THR B 1 275 ? 11.32 5.492 13.523 1 71.75 275 THR B N 1
ATOM 4777 C CA . THR B 1 275 ? 11.195 5.547 14.977 1 71.75 275 THR B CA 1
ATOM 4778 C C . THR B 1 275 ? 9.836 6.09 15.383 1 71.75 275 THR B C 1
ATOM 4780 O O . THR B 1 275 ? 9.148 5.5 16.219 1 71.75 275 THR B O 1
ATOM 4783 N N . ASP B 1 276 ? 9.438 7.121 14.781 1 69.94 276 ASP B N 1
ATOM 4784 C CA . ASP B 1 276 ? 8.141 7.711 15.086 1 69.94 276 ASP B CA 1
ATOM 4785 C C . ASP B 1 276 ? 7.004 6.766 14.711 1 69.94 276 ASP B C 1
ATOM 4787 O O . ASP B 1 276 ? 6.012 6.664 15.438 1 69.94 276 ASP B O 1
ATOM 4791 N N . MET B 1 277 ? 7.168 6.078 13.664 1 67.19 277 MET B N 1
ATOM 4792 C CA . MET B 1 277 ? 6.156 5.129 13.195 1 67.19 277 MET B CA 1
ATOM 4793 C C . MET B 1 277 ? 6.023 3.961 14.172 1 67.19 277 MET B C 1
ATOM 4795 O O . MET B 1 277 ? 4.91 3.531 14.477 1 67.19 277 MET B O 1
ATOM 4799 N N . MET B 1 278 ? 7.164 3.508 14.57 1 61.66 278 MET B N 1
ATOM 4800 C CA . MET B 1 278 ? 7.176 2.348 15.461 1 61.66 278 MET B CA 1
ATOM 4801 C C . MET B 1 278 ? 6.566 2.693 16.812 1 61.66 278 MET B C 1
ATOM 4803 O O . MET B 1 278 ? 5.93 1.85 17.453 1 61.66 278 MET B O 1
ATOM 4807 N N . LEU B 1 279 ? 6.812 3.859 17.156 1 57.28 279 LEU B N 1
ATOM 4808 C CA . LEU B 1 279 ? 6.27 4.281 18.453 1 57.28 279 LEU B CA 1
ATOM 4809 C C . LEU B 1 279 ? 4.746 4.371 18.391 1 57.28 279 LEU B C 1
ATOM 4811 O O . LEU B 1 279 ? 4.074 4.277 19.422 1 57.28 279 LEU B O 1
ATOM 4815 N N . GLY B 1 280 ? 4.312 4.477 17.141 1 53.31 280 GLY B N 1
ATOM 4816 C CA . GLY B 1 280 ? 2.871 4.504 16.953 1 53.31 280 GLY B CA 1
ATOM 4817 C C . GLY B 1 280 ? 2.26 3.121 16.828 1 53.31 280 GLY B C 1
ATOM 4818 O O . GLY B 1 280 ? 1.043 2.961 16.953 1 53.31 280 GLY B O 1
ATOM 4819 N N . ALA B 1 281 ? 3.102 2.084 16.641 1 52.94 281 ALA B N 1
ATOM 4820 C CA . ALA B 1 281 ? 2.674 0.726 16.312 1 52.94 281 ALA B CA 1
ATOM 4821 C C . ALA B 1 281 ? 1.804 0.145 17.422 1 52.94 281 ALA B C 1
ATOM 4823 O O . ALA B 1 281 ? 0.766 -0.463 17.156 1 52.94 281 ALA B O 1
ATOM 4824 N N . PRO B 1 282 ? 2.293 0.334 18.547 1 47.56 282 PRO B N 1
ATOM 4825 C CA . PRO B 1 282 ? 1.408 -0.251 19.562 1 47.56 282 PRO B CA 1
ATOM 4826 C C . PRO B 1 282 ? -0.022 0.276 19.469 1 47.56 282 PRO B C 1
ATOM 4828 O O . PRO B 1 282 ? -0.975 -0.47 19.703 1 47.56 282 PRO B O 1
ATOM 4831 N N . VAL B 1 283 ? -0.074 1.506 19.062 1 40.62 283 VAL B N 1
ATOM 4832 C CA . VAL B 1 283 ? -1.4 2.104 18.938 1 40.62 283 VAL B CA 1
ATOM 4833 C C . VAL B 1 283 ? -2.154 1.45 17.781 1 40.62 283 VAL B C 1
ATOM 4835 O O . VAL B 1 283 ? -3.334 1.114 17.906 1 40.62 283 VAL B O 1
ATOM 4838 N N . ALA B 1 284 ? -1.439 1.328 16.719 1 43.5 284 ALA B N 1
ATOM 4839 C CA . ALA B 1 284 ? -2.078 0.684 15.57 1 43.5 284 ALA B CA 1
ATOM 4840 C C . ALA B 1 284 ? -2.5 -0.744 15.906 1 43.5 284 ALA B C 1
ATOM 4842 O O . ALA B 1 284 ? -3.592 -1.181 15.531 1 43.5 284 ALA B O 1
ATOM 4843 N N . MET B 1 285 ? -1.594 -1.404 16.484 1 46.62 285 MET B N 1
ATOM 4844 C CA . MET B 1 285 ? -1.886 -2.779 16.891 1 46.62 285 MET B CA 1
ATOM 4845 C C . MET B 1 285 ? -3.086 -2.832 17.828 1 46.62 285 MET B C 1
ATOM 4847 O O . MET B 1 285 ? -3.938 -3.715 17.703 1 46.62 285 MET B O 1
ATOM 4851 N N . SER B 1 286 ? -3.035 -1.913 18.703 1 40.75 286 SER B N 1
ATOM 4852 C CA . SER B 1 286 ? -4.152 -1.886 19.641 1 40.75 286 SER B CA 1
ATOM 4853 C C . SER B 1 286 ? -5.465 -1.581 18.938 1 40.75 286 SER B C 1
ATOM 4855 O O . SER B 1 286 ? -6.5 -2.176 19.25 1 40.75 286 SER B O 1
ATOM 4857 N N . ALA B 1 287 ? -5.395 -0.62 18.062 1 39.59 287 ALA B N 1
ATOM 4858 C CA . ALA B 1 287 ? -6.609 -0.331 17.297 1 39.59 287 ALA B CA 1
ATOM 4859 C C . ALA B 1 287 ? -7.117 -1.576 16.578 1 39.59 287 ALA B C 1
ATOM 4861 O O . ALA B 1 287 ? -8.32 -1.829 16.531 1 39.59 287 ALA B O 1
ATOM 4862 N N . CYS B 1 288 ? -6.168 -2.277 15.992 1 40.22 288 CYS B N 1
ATOM 4863 C CA . CYS B 1 288 ? -6.523 -3.523 15.32 1 40.22 288 CYS B CA 1
ATOM 4864 C C . CYS B 1 288 ? -7.125 -4.52 16.297 1 40.22 288 CYS B C 1
ATOM 4866 O O . CYS B 1 288 ? -8.117 -5.184 15.992 1 40.22 288 CYS B O 1
ATOM 4868 N N . LEU B 1 289 ? -6.316 -4.672 17.344 1 42.19 289 LEU B N 1
ATOM 4869 C CA . LEU B 1 289 ? -6.816 -5.602 18.344 1 42.19 289 LEU B CA 1
ATOM 4870 C C . LEU B 1 289 ? -8.219 -5.207 18.797 1 42.19 289 LEU B C 1
ATOM 4872 O O . LEU B 1 289 ? -9.078 -6.066 18.984 1 42.19 289 LEU B O 1
ATOM 4876 N N . VAL B 1 290 ? -8.383 -3.947 19.078 1 37.94 290 VAL B N 1
ATOM 4877 C CA . VAL B 1 290 ? -9.688 -3.471 19.531 1 37.94 290 VAL B CA 1
ATOM 4878 C C . VAL B 1 290 ? -10.727 -3.703 18.438 1 37.94 290 VAL B C 1
ATOM 4880 O O . VAL B 1 290 ? -11.867 -4.066 18.719 1 37.94 290 VAL B O 1
ATOM 4883 N N . SER B 1 291 ? -10.406 -3.33 17.297 1 35.62 291 SER B N 1
ATOM 4884 C CA . SER B 1 291 ? -11.359 -3.508 16.219 1 35.62 291 SER B CA 1
ATOM 4885 C C . SER B 1 291 ? -11.68 -4.984 16 1 35.62 291 SER B C 1
ATOM 4887 O O . SER B 1 291 ? -12.812 -5.332 15.641 1 35.62 291 SER B O 1
ATOM 4889 N N . TRP B 1 292 ? -10.633 -5.703 15.914 1 36.22 292 TRP B N 1
ATOM 4890 C CA . TRP B 1 292 ? -10.836 -7.137 15.75 1 36.22 292 TRP B CA 1
ATOM 4891 C C . TRP B 1 292 ? -11.602 -7.723 16.938 1 36.22 292 TRP B C 1
ATOM 4893 O O . TRP B 1 292 ? -12.398 -8.648 16.766 1 36.22 292 TRP B O 1
ATOM 4903 N N . CYS B 1 293 ? -10.883 -7.516 18.109 1 34.19 293 CYS B N 1
ATOM 4904 C CA . CYS B 1 293 ? -11.43 -8.219 19.266 1 34.19 293 CYS B CA 1
ATOM 4905 C C . CYS B 1 293 ? -12.672 -7.504 19.797 1 34.19 293 CYS B C 1
ATOM 4907 O O . CYS B 1 293 ? -12.641 -6.297 20.047 1 34.19 293 CYS B O 1
ATOM 4909 N N . HIS B 1 294 ? -13.859 -7.559 19.172 1 33.16 294 HIS B N 1
ATOM 4910 C CA . HIS B 1 294 ? -14.898 -7.316 20.172 1 33.16 294 HIS B CA 1
ATOM 4911 C C . HIS B 1 294 ? -14.375 -7.59 21.594 1 33.16 294 HIS B C 1
ATOM 4913 O O . HIS B 1 294 ? -14.781 -8.562 22.219 1 33.16 294 HIS B O 1
ATOM 4919 N N . LEU B 1 295 ? -13.227 -7.418 21.953 1 36.47 295 LEU B N 1
ATOM 4920 C CA . LEU B 1 295 ? -12.781 -7.625 23.328 1 36.47 295 LEU B CA 1
ATOM 4921 C C . LEU B 1 295 ? -13.789 -7.047 24.312 1 36.47 295 LEU B C 1
ATOM 4923 O O . LEU B 1 295 ? -14.484 -6.074 24 1 36.47 295 LEU B O 1
ATOM 4927 N N . PRO B 1 296 ? -14.039 -7.836 25.141 1 38.69 296 PRO B N 1
ATOM 4928 C CA . PRO B 1 296 ? -14.836 -7.188 26.188 1 38.69 296 PRO B CA 1
ATOM 4929 C C . PRO B 1 296 ? -14.352 -5.777 26.516 1 38.69 296 PRO B C 1
ATOM 4931 O O . PRO B 1 296 ? -13.164 -5.48 26.359 1 38.69 296 PRO B O 1
ATOM 4934 N N . HIS B 1 297 ? -15.266 -4.887 26.547 1 40.03 297 HIS B N 1
ATOM 4935 C CA . HIS B 1 297 ? -15.102 -3.467 26.828 1 40.03 297 HIS B CA 1
ATOM 4936 C C . HIS B 1 297 ? -13.891 -3.221 27.719 1 40.03 297 HIS B C 1
ATOM 4938 O O . HIS B 1 297 ? -13.156 -2.246 27.531 1 40.03 297 HIS B O 1
ATOM 4944 N N . ALA B 1 298 ? -13.672 -4.156 28.5 1 43 298 ALA B N 1
ATOM 4945 C CA . ALA B 1 298 ? -12.648 -3.939 29.516 1 43 298 ALA B CA 1
ATOM 4946 C C . ALA B 1 298 ? -11.25 -4.125 28.922 1 43 298 ALA B C 1
ATOM 4948 O O . ALA B 1 298 ? -10.344 -3.34 29.203 1 43 298 ALA B O 1
ATOM 4949 N N . LEU B 1 299 ? -11.086 -5.105 28.172 1 45.44 299 LEU B N 1
ATOM 4950 C CA . LEU B 1 299 ? -9.75 -5.371 27.641 1 45.44 299 LEU B CA 1
ATOM 4951 C C . LEU B 1 299 ? -9.398 -4.379 26.531 1 45.44 299 LEU B C 1
ATOM 4953 O O . LEU B 1 299 ? -8.258 -3.932 26.438 1 45.44 299 LEU B O 1
ATOM 4957 N N . ALA B 1 300 ? -10.297 -4.105 25.828 1 42.47 300 ALA B N 1
ATOM 4958 C CA . ALA B 1 300 ? -10.117 -3.025 24.859 1 42.47 300 ALA B CA 1
ATOM 4959 C C . ALA B 1 300 ? -9.734 -1.725 25.562 1 42.47 300 ALA B C 1
ATOM 4961 O O . ALA B 1 300 ? -8.828 -1.017 25.109 1 42.47 300 ALA B O 1
ATOM 4962 N N . ALA B 1 301 ? -10.398 -1.559 26.594 1 44.12 301 ALA B N 1
ATOM 4963 C CA . ALA B 1 301 ? -10.102 -0.39 27.422 1 44.12 301 ALA B CA 1
ATOM 4964 C C . ALA B 1 301 ? -8.68 -0.462 27.969 1 44.12 301 ALA B C 1
ATOM 4966 O O . ALA B 1 301 ? -7.969 0.544 28 1 44.12 301 ALA B O 1
ATOM 4967 N N . ALA B 1 302 ? -8.328 -1.604 28.344 1 47.03 302 ALA B N 1
ATOM 4968 C CA . ALA B 1 302 ? -6.984 -1.765 28.891 1 47.03 302 ALA B CA 1
ATOM 4969 C C . ALA B 1 302 ? -5.922 -1.577 27.812 1 47.03 302 ALA B C 1
ATOM 4971 O O . ALA B 1 302 ? -4.895 -0.932 28.047 1 47.03 302 ALA B O 1
ATOM 4972 N N . CYS B 1 303 ? -6.199 -2.092 26.75 1 45.72 303 CYS B N 1
ATOM 4973 C CA . CYS B 1 303 ? -5.254 -1.945 25.656 1 45.72 303 CYS B CA 1
ATOM 4974 C C . CYS B 1 303 ? -5.184 -0.498 25.188 1 45.72 303 CYS B C 1
ATOM 4976 O O . CYS B 1 303 ? -4.098 0.03 24.938 1 45.72 303 CYS B O 1
ATOM 4978 N N . LEU B 1 304 ? -6.344 0.061 25.172 1 46 304 LEU B N 1
ATOM 4979 C CA . LEU B 1 304 ? -6.383 1.481 24.844 1 46 304 LEU B CA 1
ATOM 4980 C C . LEU B 1 304 ? -5.676 2.305 25.922 1 46 304 LEU B C 1
ATOM 4982 O O . LEU B 1 304 ? -4.969 3.264 25.609 1 46 304 LEU B O 1
ATOM 4986 N N . ALA B 1 305 ? -5.977 1.861 27.141 1 45.09 305 ALA B N 1
ATOM 4987 C CA . ALA B 1 305 ? -5.305 2.543 28.25 1 45.09 305 ALA B CA 1
ATOM 4988 C C . ALA B 1 305 ? -3.789 2.371 28.156 1 45.09 305 ALA B C 1
ATOM 4990 O O . ALA B 1 305 ? -3.035 3.322 28.375 1 45.09 305 ALA B O 1
ATOM 4991 N N . LEU B 1 306 ? -3.408 1.246 27.859 1 46.34 306 LEU B N 1
ATOM 4992 C CA . LEU B 1 306 ? -1.979 0.995 27.719 1 46.34 306 LEU B CA 1
ATOM 4993 C C . LEU B 1 306 ? -1.404 1.762 26.531 1 46.34 306 LEU B C 1
ATOM 4995 O O . LEU B 1 306 ? -0.309 2.32 26.625 1 46.34 306 LEU B O 1
ATOM 4999 N N . LEU B 1 307 ? -2.166 1.796 25.641 1 45.59 307 LEU B N 1
ATOM 5000 C CA . LEU B 1 307 ? -1.751 2.523 24.438 1 45.59 307 LEU B CA 1
ATOM 5001 C C . LEU B 1 307 ? -1.672 4.02 24.719 1 45.59 307 LEU B C 1
ATOM 5003 O O . LEU B 1 307 ? -0.747 4.695 24.266 1 45.59 307 LEU B O 1
ATOM 5007 N N . ARG B 1 308 ? -2.742 4.484 25.344 1 45.34 308 ARG B N 1
ATOM 5008 C CA . ARG B 1 308 ? -2.717 5.879 25.766 1 45.34 308 ARG B CA 1
ATOM 5009 C C . ARG B 1 308 ? -1.509 6.16 26.656 1 45.34 308 ARG B C 1
ATOM 5011 O O . ARG B 1 308 ? -0.89 7.223 26.562 1 45.34 308 ARG B O 1
ATOM 5018 N N . LEU B 1 309 ? -1.367 5.199 27.469 1 45.72 309 LEU B N 1
ATOM 5019 C CA . LEU B 1 309 ? -0.195 5.355 28.328 1 45.72 309 LEU B CA 1
ATOM 5020 C C . LEU B 1 309 ? 1.086 5.34 27.5 1 45.72 309 LEU B C 1
ATOM 5022 O O . LEU B 1 309 ? 2.006 6.121 27.75 1 45.72 309 LEU B O 1
ATOM 5026 N N . LEU B 1 310 ? 1.051 4.496 26.531 1 46.09 310 LEU B N 1
ATOM 5027 C CA . LEU B 1 310 ? 2.242 4.406 25.703 1 46.09 310 LEU B CA 1
ATOM 5028 C C . LEU B 1 310 ? 2.322 5.59 24.734 1 46.09 310 LEU B C 1
ATOM 5030 O O . LEU B 1 310 ? 3.414 5.984 24.328 1 46.09 310 LEU B O 1
ATOM 5034 N N . GLY B 1 311 ? 1.186 5.969 24.281 1 46.41 311 GLY B N 1
ATOM 5035 C CA . GLY B 1 311 ? 1.178 7.18 23.484 1 46.41 311 GLY B CA 1
ATOM 5036 C C . GLY B 1 311 ? 1.841 8.359 24.172 1 46.41 311 GLY B C 1
ATOM 5037 O O . GLY B 1 311 ? 2.52 9.156 23.531 1 46.41 311 GLY B O 1
ATOM 5038 N N . GLY B 1 312 ? 1.422 8.547 25.531 1 45.75 312 GLY B N 1
ATOM 5039 C CA . GLY B 1 312 ? 2.125 9.562 26.281 1 45.75 312 GLY B CA 1
ATOM 5040 C C . GLY B 1 312 ? 3.633 9.398 26.266 1 45.75 312 GLY B C 1
ATOM 5041 O O . GLY B 1 312 ? 4.375 10.359 26.453 1 45.75 312 GLY B O 1
ATOM 5042 N N . TYR B 1 313 ? 4.047 8.156 26.047 1 48.06 313 TYR B N 1
ATOM 5043 C CA . TYR B 1 313 ? 5.469 7.848 26.141 1 48.06 313 TYR B CA 1
ATOM 5044 C C . TYR B 1 313 ? 6.223 8.344 24.922 1 48.06 313 TYR B C 1
ATOM 5046 O O . TYR B 1 313 ? 7.402 8.688 25 1 48.06 313 TYR B O 1
ATOM 5054 N N . ALA B 1 314 ? 5.574 8.25 23.812 1 51.22 314 ALA B N 1
ATOM 5055 C CA . ALA B 1 314 ? 6.297 8.664 22.625 1 51.22 314 ALA B CA 1
ATOM 5056 C C . ALA B 1 314 ? 6.883 10.062 22.781 1 51.22 314 ALA B C 1
ATOM 5058 O O . ALA B 1 314 ? 7.793 10.453 22.047 1 51.22 314 ALA B O 1
ATOM 5059 N N . SER B 1 315 ? 6.375 10.734 23.922 1 51.28 315 SER B N 1
ATOM 5060 C CA . SER B 1 315 ? 6.824 12.109 24.125 1 51.28 315 SER B CA 1
ATOM 5061 C C . SER B 1 315 ? 8.031 12.164 25.047 1 51.28 315 SER B C 1
ATOM 5063 O O . SER B 1 315 ? 8.68 13.203 25.172 1 51.28 315 SER B O 1
ATOM 5065 N N . LEU B 1 316 ? 8.297 10.969 25.547 1 58.69 316 LEU B N 1
ATOM 5066 C CA . LEU B 1 316 ? 9.477 10.984 26.406 1 58.69 316 LEU B CA 1
ATOM 5067 C C . LEU B 1 316 ? 10.75 10.805 25.594 1 58.69 316 LEU B C 1
ATOM 5069 O O . LEU B 1 316 ? 10.82 9.922 24.734 1 58.69 316 LEU B O 1
ATOM 5073 N N . SER B 1 317 ? 11.648 11.742 25.797 1 65.75 317 SER B N 1
ATOM 5074 C CA . SER B 1 317 ? 12.898 11.766 25.047 1 65.75 317 SER B CA 1
ATOM 5075 C C . SER B 1 317 ? 13.641 10.438 25.156 1 65.75 317 SER B C 1
ATOM 5077 O O . SER B 1 317 ? 14.203 9.953 24.188 1 65.75 317 SER B O 1
ATOM 5079 N N . PHE B 1 318 ? 13.625 9.867 26.375 1 69.94 318 PHE B N 1
ATOM 5080 C CA . PHE B 1 318 ? 14.328 8.609 26.578 1 69.94 318 PHE B CA 1
ATOM 5081 C C . PHE B 1 318 ? 13.703 7.5 25.75 1 69.94 318 PHE B C 1
ATOM 5083 O O . PHE B 1 318 ? 14.414 6.695 25.141 1 69.94 318 PHE B O 1
ATOM 5090 N N . VAL B 1 319 ? 12.453 7.477 25.672 1 67.5 319 VAL B N 1
ATOM 5091 C CA . VAL B 1 319 ? 11.742 6.457 24.906 1 67.5 319 VAL B CA 1
ATOM 5092 C C . VAL B 1 319 ? 12.055 6.609 23.422 1 67.5 319 VAL B C 1
ATOM 5094 O O . VAL B 1 319 ? 12.297 5.621 22.734 1 67.5 319 VAL B O 1
ATOM 5097 N N . LYS B 1 320 ? 12.133 7.809 23.016 1 73.5 320 LYS B N 1
ATOM 5098 C CA . LYS B 1 320 ? 12.445 8.055 21.625 1 73.5 320 LYS B CA 1
ATOM 5099 C C . LYS B 1 320 ? 13.867 7.617 21.281 1 73.5 320 LYS B C 1
ATOM 5101 O O . LYS B 1 320 ? 14.109 7.043 20.219 1 73.5 320 LYS B O 1
ATOM 5106 N N . ARG B 1 321 ? 14.742 7.902 22.172 1 75.5 321 ARG B N 1
ATOM 5107 C CA . ARG B 1 321 ? 16.125 7.504 21.938 1 75.5 321 ARG B CA 1
ATOM 5108 C C . ARG B 1 321 ? 16.266 5.984 21.891 1 75.5 321 ARG B C 1
ATOM 5110 O O . ARG B 1 321 ? 16.969 5.445 21.031 1 75.5 321 ARG B O 1
ATOM 5117 N N . LEU B 1 322 ? 15.617 5.367 22.781 1 69.75 322 LEU B N 1
ATOM 5118 C CA . LEU B 1 322 ? 15.641 3.91 22.812 1 69.75 322 LEU B CA 1
ATOM 5119 C C . LEU B 1 322 ? 15 3.328 21.562 1 69.75 322 LEU B C 1
ATOM 5121 O O . LEU B 1 322 ? 15.531 2.379 20.969 1 69.75 322 LEU B O 1
ATOM 5125 N N . ALA B 1 323 ? 13.922 3.945 21.203 1 70 323 ALA B N 1
ATOM 5126 C CA . ALA B 1 323 ? 13.242 3.49 19.984 1 70 323 ALA B CA 1
ATOM 5127 C C . ALA B 1 323 ? 14.125 3.678 18.75 1 70 323 ALA B C 1
ATOM 5129 O O . ALA B 1 323 ? 14.188 2.803 17.891 1 70 323 ALA B O 1
ATOM 5130 N N . THR B 1 324 ? 14.766 4.781 18.766 1 76 324 THR B N 1
ATOM 5131 C CA . THR B 1 324 ? 15.664 5.07 17.656 1 76 324 THR B CA 1
ATOM 5132 C C . THR B 1 324 ? 16.781 4.031 17.578 1 76 324 THR B C 1
ATOM 5134 O O . THR B 1 324 ? 17.156 3.596 16.5 1 76 324 THR B O 1
ATOM 5137 N N . TRP B 1 325 ? 17.25 3.73 18.688 1 73.62 325 TRP B N 1
ATOM 5138 C CA . TRP B 1 325 ? 18.297 2.717 18.766 1 73.62 325 TRP B CA 1
ATOM 5139 C C . TRP B 1 325 ? 17.797 1.374 18.25 1 73.62 325 TRP B C 1
ATOM 5141 O O . TRP B 1 325 ? 18.453 0.723 17.438 1 73.62 325 TRP B O 1
ATOM 5151 N N . PHE B 1 326 ? 16.656 0.952 18.625 1 66.56 326 PHE B N 1
ATOM 5152 C CA . PHE B 1 326 ? 16.078 -0.313 18.203 1 66.56 326 PHE B CA 1
ATOM 5153 C C . PHE B 1 326 ? 15.828 -0.316 16.703 1 66.56 326 PHE B C 1
ATOM 5155 O O . PHE B 1 326 ? 16.125 -1.3 16.016 1 66.56 326 PHE B O 1
ATOM 5162 N N . VAL B 1 327 ? 15.289 0.793 16.219 1 71.5 327 VAL B N 1
ATOM 5163 C CA . VAL B 1 327 ? 15.031 0.905 14.789 1 71.5 327 VAL B CA 1
ATOM 5164 C C . VAL B 1 327 ? 16.344 0.851 14.023 1 71.5 327 VAL B C 1
ATOM 5166 O O . VAL B 1 327 ? 16.438 0.212 12.969 1 71.5 327 VAL B O 1
ATOM 5169 N N . GLY B 1 328 ? 17.312 1.575 14.555 1 71.81 328 GLY B N 1
ATOM 5170 C CA . GLY B 1 328 ? 18.625 1.543 13.93 1 71.81 328 GLY B CA 1
ATOM 5171 C C . GLY B 1 328 ? 19.219 0.146 13.836 1 71.81 328 GLY B C 1
ATOM 5172 O O . GLY B 1 328 ? 19.812 -0.219 12.828 1 71.81 328 GLY B O 1
ATOM 5173 N N . LEU B 1 329 ? 19.016 -0.618 14.797 1 67.25 329 LEU B N 1
ATOM 5174 C CA . LEU B 1 329 ? 19.531 -1.978 14.852 1 67.25 329 LEU B CA 1
ATOM 5175 C C . LEU B 1 329 ? 18.75 -2.902 13.938 1 67.25 329 LEU B C 1
ATOM 5177 O O . LEU B 1 329 ? 19.328 -3.73 13.227 1 67.25 329 LEU B O 1
ATOM 5181 N N . TRP B 1 330 ? 17.484 -2.701 13.867 1 64.75 330 TRP B N 1
ATOM 5182 C CA . TRP B 1 330 ? 16.609 -3.664 13.195 1 64.75 330 TRP B CA 1
ATOM 5183 C C . TRP B 1 330 ? 16.438 -3.311 11.727 1 64.75 330 TRP B C 1
ATOM 5185 O O . TRP B 1 330 ? 16.406 -4.195 10.867 1 64.75 330 TRP B O 1
ATOM 5195 N N . CYS B 1 331 ? 16.328 -2.023 11.523 1 69.88 331 CYS B N 1
ATOM 5196 C CA . CYS B 1 331 ? 16.016 -1.593 10.164 1 69.88 331 CYS B CA 1
ATOM 5197 C C . CYS B 1 331 ? 17.234 -0.98 9.492 1 69.88 331 CYS B C 1
ATOM 5199 O O . CYS B 1 331 ? 17.234 -0.758 8.281 1 69.88 331 CYS B O 1
ATOM 5201 N N . GLY B 1 332 ? 18.234 -0.684 10.328 1 68.19 332 GLY B N 1
ATOM 5202 C CA . GLY B 1 332 ? 19.406 0.013 9.852 1 68.19 332 GLY B CA 1
ATOM 5203 C C . GLY B 1 332 ? 20.016 -0.627 8.617 1 68.19 332 GLY B C 1
ATOM 5204 O O . GLY B 1 332 ? 20.266 0.048 7.613 1 68.19 332 GLY B O 1
ATOM 5205 N N . PRO B 1 333 ? 20.234 -1.924 8.641 1 67 333 PRO B N 1
ATOM 5206 C CA . PRO B 1 333 ? 20.828 -2.572 7.469 1 67 333 PRO B CA 1
ATOM 5207 C C . PRO B 1 333 ? 19.984 -2.416 6.211 1 67 333 PRO B C 1
ATOM 5209 O O . PRO B 1 333 ? 20.516 -2.309 5.105 1 67 333 PRO B O 1
ATOM 5212 N N . CYS B 1 334 ? 18.734 -2.357 6.367 1 67.12 334 CYS B N 1
ATOM 5213 C CA . CYS B 1 334 ? 17.844 -2.174 5.234 1 67.12 334 CYS B CA 1
ATOM 5214 C C . CYS B 1 334 ? 17.938 -0.754 4.688 1 67.12 334 CYS B C 1
ATOM 5216 O O . CYS B 1 334 ? 17.938 -0.551 3.473 1 67.12 334 CYS B O 1
ATOM 5218 N N . PHE B 1 335 ? 18.047 0.202 5.672 1 72.31 335 PHE B N 1
ATOM 5219 C CA . PHE B 1 335 ? 18.125 1.598 5.258 1 72.31 335 PHE B CA 1
ATOM 5220 C C . PHE B 1 335 ? 19.422 1.872 4.5 1 72.31 335 PHE B C 1
ATOM 5222 O O . PHE B 1 335 ? 19.438 2.65 3.545 1 72.31 335 PHE B O 1
ATOM 5229 N N . ALA B 1 336 ? 20.469 1.254 4.953 1 68 336 ALA B N 1
ATOM 5230 C CA . ALA B 1 336 ? 21.766 1.457 4.293 1 68 336 ALA B CA 1
ATOM 5231 C C . ALA B 1 336 ? 21.719 0.969 2.846 1 68 336 ALA B C 1
ATOM 5233 O O . ALA B 1 336 ? 22.281 1.607 1.952 1 68 336 ALA B O 1
ATOM 5234 N N . ARG B 1 337 ? 21.094 -0.069 2.594 1 64.38 337 ARG B N 1
ATOM 5235 C CA . ARG B 1 337 ? 20.969 -0.626 1.251 1 64.38 337 ARG B CA 1
ATOM 5236 C C . ARG B 1 337 ? 20.062 0.234 0.382 1 64.38 337 ARG B C 1
ATOM 5238 O O . ARG B 1 337 ? 20.312 0.403 -0.813 1 64.38 337 ARG B O 1
ATOM 5245 N N . TRP B 1 338 ? 19.109 0.85 1.069 1 61.66 338 TRP B N 1
ATOM 5246 C CA . TRP B 1 338 ? 18.125 1.674 0.369 1 61.66 338 TRP B CA 1
ATOM 5247 C C . TRP B 1 338 ? 18.703 3.051 0.053 1 61.66 338 TRP B C 1
ATOM 5249 O O . TRP B 1 338 ? 18.359 3.65 -0.971 1 61.66 338 TRP B O 1
ATOM 5259 N N . SER B 1 339 ? 19.422 3.643 1.009 1 58 339 SER B N 1
ATOM 5260 C CA . SER B 1 339 ? 20 4.977 0.869 1 58 339 SER B CA 1
ATOM 5261 C C . SER B 1 339 ? 20.812 5.094 -0.41 1 58 339 SER B C 1
ATOM 5263 O O . SER B 1 339 ? 20.906 6.172 -0.999 1 58 339 SER B O 1
ATOM 5265 N N . ALA B 1 340 ? 21.406 4.047 -0.861 1 54.28 340 ALA B N 1
ATOM 5266 C CA . ALA B 1 340 ? 22.234 4.078 -2.068 1 54.28 340 ALA B CA 1
ATOM 5267 C C . ALA B 1 340 ? 21.375 4.324 -3.309 1 54.28 340 ALA B C 1
ATOM 5269 O O . ALA B 1 340 ? 21.891 4.781 -4.336 1 54.28 340 ALA B O 1
ATOM 5270 N N . LEU B 1 341 ? 20.219 4.121 -3.191 1 53.75 341 LEU B N 1
ATOM 5271 C CA . LEU B 1 341 ? 19.359 4.281 -4.359 1 53.75 341 LEU B CA 1
ATOM 5272 C C . LEU B 1 341 ? 18.609 5.602 -4.297 1 53.75 341 LEU B C 1
ATOM 5274 O O . LEU B 1 341 ? 18.219 6.148 -5.332 1 53.75 341 LEU B O 1
ATOM 5278 N N . GLY B 1 342 ? 18.469 6.281 -2.924 1 55 342 GLY B N 1
ATOM 5279 C CA . GLY B 1 342 ? 17.484 7.277 -2.533 1 55 342 GLY B CA 1
ATOM 5280 C C . GLY B 1 342 ? 18.094 8.617 -2.166 1 55 342 GLY B C 1
ATOM 5281 O O . GLY B 1 342 ? 19.297 8.703 -1.906 1 55 342 GLY B O 1
ATOM 5282 N N . GLY B 1 343 ? 17.812 9.797 -2.721 1 57.81 343 GLY B N 1
ATOM 5283 C CA . GLY B 1 343 ? 18.141 11.117 -2.213 1 57.81 343 GLY B CA 1
ATOM 5284 C C . GLY B 1 343 ? 18.75 12.031 -3.266 1 57.81 343 GLY B C 1
ATOM 5285 O O . GLY B 1 343 ? 18.828 13.242 -3.072 1 57.81 343 GLY B O 1
ATOM 5286 N N . ALA B 1 344 ? 19.016 11.367 -4.199 1 66.25 344 ALA B N 1
ATOM 5287 C CA . ALA B 1 344 ? 19.547 12.211 -5.258 1 66.25 344 ALA B CA 1
ATOM 5288 C C . ALA B 1 344 ? 18.453 13.078 -5.883 1 66.25 344 ALA B C 1
ATOM 5290 O O . ALA B 1 344 ? 17.297 12.688 -5.914 1 66.25 344 ALA B O 1
ATOM 5291 N N . LYS B 1 345 ? 18.844 14.312 -6.082 1 73.56 345 LYS B N 1
ATOM 5292 C CA . LYS B 1 345 ? 17.953 15.258 -6.754 1 73.56 345 LYS B CA 1
ATOM 5293 C C . LYS B 1 345 ? 17.25 14.609 -7.941 1 73.56 345 LYS B C 1
ATOM 5295 O O . LYS B 1 345 ? 16.047 14.805 -8.148 1 73.56 345 LYS B O 1
ATOM 5300 N N . ALA B 1 346 ? 17.984 13.844 -8.664 1 75.94 346 ALA B N 1
ATOM 5301 C CA . ALA B 1 346 ? 17.422 13.188 -9.836 1 75.94 346 ALA B CA 1
ATOM 5302 C C . ALA B 1 346 ? 16.344 12.188 -9.445 1 75.94 346 ALA B C 1
ATOM 5304 O O . ALA B 1 346 ? 15.336 12.055 -10.141 1 75.94 346 ALA B O 1
ATOM 5305 N N . PHE B 1 347 ? 16.594 11.508 -8.367 1 80.62 347 PHE B N 1
ATOM 5306 C CA . PHE B 1 347 ? 15.609 10.547 -7.887 1 80.62 347 PHE B CA 1
ATOM 5307 C C . PHE B 1 347 ? 14.312 11.25 -7.504 1 80.62 347 PHE B C 1
ATOM 5309 O O . PHE B 1 347 ? 13.227 10.805 -7.879 1 80.62 347 PHE B O 1
ATOM 5316 N N . GLN B 1 348 ? 14.453 12.344 -6.879 1 80.25 348 GLN B N 1
ATOM 5317 C CA . GLN B 1 348 ? 13.281 13.086 -6.434 1 80.25 348 GLN B CA 1
ATOM 5318 C C . GLN B 1 348 ? 12.5 13.648 -7.621 1 80.25 348 GLN B C 1
ATOM 5320 O O . GLN B 1 348 ? 11.266 13.594 -7.637 1 80.25 348 GLN B O 1
ATOM 5325 N N . GLU B 1 349 ? 13.188 14.148 -8.523 1 81.81 349 GLU B N 1
ATOM 5326 C CA . GLU B 1 349 ? 12.531 14.711 -9.703 1 81.81 349 GLU B CA 1
ATOM 5327 C C . GLU B 1 349 ? 11.773 13.633 -10.477 1 81.81 349 GLU B C 1
ATOM 5329 O O . GLU B 1 349 ? 10.664 13.875 -10.953 1 81.81 349 GLU B O 1
ATOM 5334 N N . ARG B 1 350 ? 12.375 12.469 -10.586 1 84.94 350 ARG B N 1
ATOM 5335 C CA . ARG B 1 350 ? 11.695 11.359 -11.258 1 84.94 350 ARG B CA 1
ATOM 5336 C C . ARG B 1 350 ? 10.438 10.961 -10.5 1 84.94 350 ARG B C 1
ATOM 5338 O O . ARG B 1 350 ? 9.398 10.68 -11.117 1 84.94 350 ARG B O 1
ATOM 5345 N N . ALA B 1 351 ? 10.586 10.922 -9.219 1 86.25 351 ALA B N 1
ATOM 5346 C CA . ALA B 1 351 ? 9.438 10.562 -8.398 1 86.25 351 ALA B CA 1
ATOM 5347 C C . ALA B 1 351 ? 8.305 11.578 -8.562 1 86.25 351 ALA B C 1
ATOM 5349 O O . ALA B 1 351 ? 7.133 11.203 -8.648 1 86.25 351 ALA B O 1
ATOM 5350 N N . ILE B 1 352 ? 8.656 12.82 -8.656 1 86.25 352 ILE B N 1
ATOM 5351 C CA . ILE B 1 352 ? 7.676 13.891 -8.812 1 86.25 352 ILE B CA 1
ATOM 5352 C C . ILE B 1 352 ? 7.004 13.773 -10.18 1 86.25 352 ILE B C 1
ATOM 5354 O O . ILE B 1 352 ? 5.789 13.945 -10.297 1 86.25 352 ILE B O 1
ATOM 5358 N N . GLN B 1 353 ? 7.754 13.484 -11.164 1 86.38 353 GLN B N 1
ATOM 5359 C CA . GLN B 1 353 ? 7.203 13.32 -12.508 1 86.38 353 GLN B CA 1
ATOM 5360 C C . GLN B 1 353 ? 6.242 12.133 -12.562 1 86.38 353 GLN B C 1
ATOM 5362 O O . GLN B 1 353 ? 5.18 12.219 -13.18 1 86.38 353 GLN B O 1
ATOM 5367 N N . ARG B 1 354 ? 6.648 11.062 -11.945 1 89 354 ARG B N 1
ATOM 5368 C CA . ARG B 1 354 ? 5.777 9.891 -11.891 1 89 354 ARG B CA 1
ATOM 5369 C C . ARG B 1 354 ? 4.477 10.211 -11.156 1 89 354 ARG B C 1
ATOM 5371 O O . ARG B 1 354 ? 3.398 9.789 -11.586 1 89 354 ARG B O 1
ATOM 5378 N N . MET B 1 355 ? 4.645 10.938 -10.078 1 88.5 355 MET B N 1
ATOM 5379 C CA . MET B 1 355 ? 3.457 11.336 -9.32 1 88.5 355 MET B CA 1
ATOM 5380 C C . MET B 1 355 ? 2.514 12.164 -10.188 1 88.5 355 MET B C 1
ATOM 5382 O O . MET B 1 355 ? 1.298 11.969 -10.156 1 88.5 355 MET B O 1
ATOM 5386 N N . SER B 1 356 ? 3.055 13.086 -10.914 1 86.81 356 SER B N 1
ATOM 5387 C CA . SER B 1 356 ? 2.248 13.914 -11.805 1 86.81 356 SER B CA 1
ATOM 5388 C C . SER B 1 356 ? 1.496 13.055 -12.82 1 86.81 356 SER B C 1
ATOM 5390 O O . SER B 1 356 ? 0.316 13.297 -13.086 1 86.81 356 SER B O 1
ATOM 5392 N N . LYS B 1 357 ? 2.174 12.117 -13.367 1 87.81 357 LYS B N 1
ATOM 5393 C CA . LYS B 1 357 ? 1.551 11.227 -14.344 1 87.81 357 LYS B CA 1
ATOM 5394 C C . LYS B 1 357 ? 0.436 10.406 -13.703 1 87.81 357 LYS B C 1
ATOM 5396 O O . LYS B 1 357 ? -0.603 10.164 -14.32 1 87.81 357 LYS B O 1
ATOM 5401 N N . ILE B 1 358 ? 0.688 9.977 -12.484 1 90.06 358 ILE B N 1
ATOM 5402 C CA . ILE B 1 358 ? -0.309 9.195 -11.758 1 90.06 358 ILE B CA 1
ATOM 5403 C C . ILE B 1 358 ? -1.555 10.047 -11.523 1 90.06 358 ILE B C 1
ATOM 5405 O O . ILE B 1 358 ? -2.68 9.578 -11.695 1 90.06 358 ILE B O 1
ATOM 5409 N N . GLU B 1 359 ? -1.392 11.242 -11.117 1 86.31 359 GLU B N 1
ATOM 5410 C CA . GLU B 1 359 ? -2.514 12.117 -10.789 1 86.31 359 GLU B CA 1
ATOM 5411 C C . GLU B 1 359 ? -3.293 12.516 -12.039 1 86.31 359 GLU B C 1
ATOM 5413 O O . GLU B 1 359 ? -4.469 12.867 -11.961 1 86.31 359 GLU B O 1
ATOM 5418 N N . GLU B 1 360 ? -2.65 12.461 -13.164 1 83.25 360 GLU B N 1
ATOM 5419 C CA . GLU B 1 360 ? -3.32 12.758 -14.43 1 83.25 360 GLU B CA 1
ATOM 5420 C C . GLU B 1 360 ? -4.281 11.641 -14.82 1 83.25 360 GLU B C 1
ATOM 5422 O O . GLU B 1 360 ? -5.168 11.836 -15.656 1 83.25 360 GLU B O 1
ATOM 5427 N N . MET B 1 361 ? -4.062 10.523 -14.273 1 80.94 361 MET B N 1
ATOM 5428 C CA . MET B 1 361 ? -4.914 9.383 -14.586 1 80.94 361 MET B CA 1
ATOM 5429 C C . MET B 1 361 ? -6.27 9.508 -13.898 1 80.94 361 MET B C 1
ATOM 5431 O O . MET B 1 361 ? -7.199 8.758 -14.211 1 80.94 361 MET B O 1
ATOM 5435 N N . ASP B 1 362 ? -6.328 10.328 -12.82 1 67.88 362 ASP B N 1
ATOM 5436 C CA . ASP B 1 362 ? -7.566 10.484 -12.062 1 67.88 362 ASP B CA 1
ATOM 5437 C C . ASP B 1 362 ? -8.602 11.273 -12.867 1 67.88 362 ASP B C 1
ATOM 5439 O O . ASP B 1 362 ? -8.258 12.211 -13.586 1 67.88 362 ASP B O 1
#

InterPro domains:
  IPR006176 3-hydroxyacyl-CoA dehydrogenase, NAD binding [PF02737] (29-182)
  IPR036291 NAD(P)-binding domain superfamily [SSF51735] (26-178)

Secondary structure (DSSP, 8-state):
-----------------TTS--GGG--EEEEE--SHHHHHHHHHHHHTT-EEEEE-SSHHHHHHHHHHHHHHHHHHHHHTSS-TT-TTGGGGPEEES-HHHHHTT-SEEEE---S-HHHHHHHHHHHHHHS-TT-EEEE--SSS-HHHHTTT--S-GGGEEEEEE-SSTTS-EEEEE-SSHHHHHHHHHHHSTTTT--EEEEBSS--TTTTHHHHHHHHHHHHHHHHHTTSB-HHHHHHHHHHHHHHHHHTTSHHIIIIIIITTT-HHHHHHHHHHHHHHHHHHHHHHHHHH----HHHHHHHHHHHHHHHHHTT-HHHHHHHHHHHHHHHHHHHHHHHHHH-SHHHHHHHHHHHHHHHHT-/-----------------TTS--GGG--EEEEE--SHHHHHHHHHHHHTT-EEEEE-SSHHHHHHHHHHHHHHHHHHHHHTSS-TT-TTGGGGPEEES-HHHHHTT-SEEEE---S-HHHHHHHHHHHHHHS-TT-EEEE--SSS-HHHHTTT--S-GGGEEEEEE-SSTTS-EEEEE-SSHHHHHHHHHHHSTTTT--EEEEBSS--TTTTHHHHHHHHHHHHHHHHHTTSB-HHHHHHHHHHHHHHHHHTTSHHIIIIIIITTT-HHHHHHHHHHHHHHHHHHHHHHHHHH----HHHHHHHHHHHHHHHHHTT-HHHHHHHHHHHHHHHHHHHHHHHTTS--HHHHHHHHHHHHHHHHT-